Protein AF-A0A7X8CHI4-F1 (afdb_monomer_lite)

Radius of gyration: 33.46 Å; chains: 1; bounding box: 161×73×57 Å

Sequence (526 aa):
MSKNRILFSLIISVGASLTSLAPIKVKANTPTPPPTVYRSSLPSEIDLNNLTDEEIRDYYSSLNSLSEEERQGNNLLKNLKSKLRYMDYFSYDNIWKIYEITDRNWELSPASDAEFGGFDAISNKYEDYKYSTDNTNTKNNPYVRTLYRDPNNEDGYIRNWGDHTANGTNREHVWPQSRGFSASPATGPAGTDLHHLISGDGYVNQTTHNNYPYGFVQTVENSGNKVYTAQNKRGIAEFDGVSMVFEPADYHKGDIARAIFYMAARYNNWGGGDNITEHEPFLEVVNEYTGTSSVYSTNETSAKMGILSDLLVWHKIDPVDEFEIHRNNLIYRNFQGNRNPFIDFPQWVDYIYGTVDEDGNYNSTPTGFAKPQTDAIYSATLSLPSVLNISVGEEKAITIKTKDGSAITLSIEDSEIASISKSSLNSAETVTIKGLKQGKTVLRAKATIDGEEITKECLVNVTSKYGITDEQMKILIIVVVVAIVLLIIVLIIASRNKKVKNALQKNIKKQVKRQVKTKKKTTKRK

Structure (mmCIF, N/CA/C/O backbone):
data_AF-A0A7X8CHI4-F1
#
_entry.id   AF-A0A7X8CHI4-F1
#
loop_
_atom_site.group_PDB
_atom_site.id
_atom_site.type_symbol
_atom_site.label_atom_id
_atom_site.label_alt_id
_atom_site.label_comp_id
_atom_site.label_asym_id
_atom_site.label_entity_id
_atom_site.label_seq_id
_atom_site.pdbx_PDB_ins_code
_atom_site.Cartn_x
_atom_site.Cartn_y
_atom_site.Cartn_z
_atom_site.occupancy
_atom_site.B_iso_or_equiv
_atom_site.auth_seq_id
_atom_site.auth_comp_id
_atom_site.auth_asym_id
_atom_site.auth_atom_id
_atom_site.pdbx_PDB_model_num
ATOM 1 N N . MET A 1 1 ? 83.876 -44.857 1.296 1.00 39.09 1 MET A N 1
ATOM 2 C CA . MET A 1 1 ? 84.167 -44.041 0.096 1.00 39.09 1 MET A CA 1
ATOM 3 C C . MET A 1 1 ? 83.582 -42.653 0.360 1.00 39.09 1 MET A C 1
ATOM 5 O O . MET A 1 1 ? 82.376 -42.550 0.456 1.00 39.09 1 MET A O 1
ATOM 9 N N . SER A 1 2 ? 84.352 -41.691 0.891 1.00 30.72 2 SER A N 1
ATOM 10 C CA . SER A 1 2 ? 85.158 -40.716 0.119 1.00 30.72 2 SER A CA 1
ATOM 11 C C . SER A 1 2 ? 84.289 -39.908 -0.858 1.00 30.72 2 SER A C 1
ATOM 13 O O . SER A 1 2 ? 83.692 -40.534 -1.717 1.00 30.72 2 SER A O 1
ATOM 15 N N . LYS A 1 3 ? 84.224 -38.572 -0.899 1.00 32.81 3 LYS A N 1
ATOM 16 C CA . LYS A 1 3 ? 84.825 -37.436 -0.166 1.00 32.81 3 LYS A CA 1
ATOM 17 C C . LYS A 1 3 ? 84.313 -36.152 -0.882 1.00 32.81 3 LYS A C 1
ATOM 19 O O . LYS A 1 3 ? 83.903 -36.250 -2.032 1.00 32.81 3 LYS A O 1
ATOM 24 N N . ASN A 1 4 ? 84.493 -34.989 -0.240 1.00 33.19 4 ASN A N 1
ATOM 25 C CA . ASN A 1 4 ? 84.493 -33.601 -0.778 1.00 33.19 4 ASN A CA 1
ATOM 26 C C . ASN A 1 4 ? 83.111 -32.923 -0.912 1.00 33.19 4 ASN A C 1
ATOM 28 O O . ASN A 1 4 ? 82.321 -33.323 -1.753 1.00 33.19 4 ASN A O 1
ATOM 32 N N . ARG A 1 5 ? 82.668 -31.976 -0.060 1.00 37.41 5 ARG A N 1
ATOM 33 C CA . ARG A 1 5 ? 83.216 -30.679 0.439 1.00 37.41 5 ARG A CA 1
ATOM 34 C C . ARG A 1 5 ? 83.581 -29.671 -0.658 1.00 37.41 5 ARG A C 1
ATOM 36 O O . ARG A 1 5 ? 84.499 -29.959 -1.411 1.00 37.41 5 ARG A O 1
ATOM 43 N N . ILE A 1 6 ? 82.940 -28.490 -0.606 1.00 33.31 6 ILE A N 1
ATOM 44 C CA . ILE A 1 6 ? 83.462 -27.101 -0.746 1.00 33.31 6 ILE A CA 1
ATOM 45 C C . ILE A 1 6 ? 82.286 -26.157 -0.355 1.00 33.31 6 ILE A C 1
ATOM 47 O O . ILE A 1 6 ? 81.224 -26.273 -0.951 1.00 33.31 6 ILE A O 1
ATOM 51 N N . LEU A 1 7 ? 82.309 -25.542 0.849 1.00 31.38 7 LEU A N 1
ATOM 52 C CA . LEU A 1 7 ? 82.621 -24.114 1.178 1.00 31.38 7 LEU A CA 1
ATOM 53 C C . LEU A 1 7 ? 81.438 -23.152 0.871 1.00 31.38 7 LEU A C 1
ATOM 55 O O . LEU A 1 7 ? 80.809 -23.311 -0.157 1.00 31.38 7 LEU A O 1
ATOM 59 N N . PHE A 1 8 ? 81.060 -22.121 1.639 1.00 28.17 8 PHE A N 1
ATOM 60 C CA . PHE A 1 8 ? 81.624 -21.417 2.798 1.00 28.17 8 PHE A CA 1
ATOM 61 C C . PHE A 1 8 ? 80.482 -20.718 3.572 1.00 28.17 8 PHE A C 1
ATOM 63 O O . PHE A 1 8 ? 79.417 -20.426 3.039 1.00 28.17 8 PHE A O 1
ATOM 70 N N . SER A 1 9 ? 80.767 -20.445 4.834 1.00 32.06 9 SER A N 1
ATOM 71 C CA . SER A 1 9 ? 79.999 -19.795 5.894 1.00 32.06 9 SER A CA 1
ATOM 72 C C . SER A 1 9 ? 79.621 -18.327 5.638 1.00 32.06 9 SER A C 1
ATOM 74 O O . SER A 1 9 ? 80.456 -17.568 5.157 1.00 32.06 9 SER A O 1
ATOM 76 N N . LEU A 1 10 ? 78.464 -17.888 6.158 1.00 25.66 10 LEU A N 1
ATOM 77 C CA . LEU A 1 10 ? 78.361 -16.601 6.863 1.00 25.66 10 LEU A CA 1
ATOM 78 C C . LEU A 1 10 ? 77.195 -16.606 7.872 1.00 25.66 10 LEU A C 1
ATOM 80 O O . LEU A 1 10 ? 76.030 -16.718 7.505 1.00 25.66 10 LEU A O 1
ATOM 84 N N . ILE A 1 11 ? 77.537 -16.489 9.155 1.00 34.53 11 ILE A N 1
ATOM 85 C CA . ILE A 1 11 ? 76.637 -16.130 10.258 1.00 34.53 11 ILE A CA 1
ATOM 86 C C . ILE A 1 11 ? 76.690 -14.608 10.374 1.00 34.53 11 ILE A C 1
ATOM 88 O O . ILE A 1 11 ? 77.780 -14.125 10.652 1.00 34.53 11 ILE A O 1
ATOM 92 N N . ILE A 1 12 ? 75.563 -13.893 10.251 1.00 29.39 12 ILE A N 1
ATOM 93 C CA . ILE A 1 12 ? 75.244 -12.680 11.037 1.00 29.39 12 ILE A CA 1
ATOM 94 C C . ILE A 1 12 ? 73.717 -12.608 11.202 1.00 29.39 12 ILE A C 1
ATOM 96 O O . ILE A 1 12 ? 72.965 -12.713 10.237 1.00 29.39 12 ILE A O 1
ATOM 100 N N . SER A 1 13 ? 73.276 -12.447 12.448 1.00 31.81 13 SER A N 1
ATOM 101 C CA . SER A 1 13 ? 71.887 -12.272 12.863 1.00 31.81 13 SER A CA 1
ATOM 102 C C . SER A 1 13 ? 71.374 -10.861 12.584 1.00 31.81 13 SER A C 1
ATOM 104 O O . SER A 1 13 ? 72.082 -9.920 12.930 1.00 31.81 13 SER A O 1
ATOM 106 N N . VAL A 1 14 ? 70.116 -10.699 12.158 1.00 29.14 14 VAL A N 1
ATOM 107 C CA . VAL A 1 14 ? 69.295 -9.530 12.532 1.00 29.14 14 VAL A CA 1
ATOM 108 C C . VAL A 1 14 ? 67.818 -9.936 12.633 1.00 29.14 14 VAL A C 1
ATOM 110 O O . VAL A 1 14 ? 67.211 -10.382 11.667 1.00 29.14 14 VAL A O 1
ATOM 113 N N . GLY A 1 15 ? 67.301 -9.800 13.855 1.00 28.03 15 GLY A N 1
ATOM 114 C CA . GLY A 1 15 ? 65.969 -9.337 14.259 1.00 28.03 15 GLY A CA 1
ATOM 115 C C . GLY A 1 15 ? 64.765 -9.391 13.310 1.00 28.03 15 GLY A C 1
ATOM 116 O O . GLY A 1 15 ? 64.729 -8.727 12.285 1.00 28.03 15 GLY A O 1
ATOM 117 N N . ALA A 1 16 ? 63.719 -10.039 13.831 1.00 34.38 16 ALA A N 1
ATOM 118 C CA . ALA A 1 16 ? 62.340 -9.548 13.904 1.00 34.38 16 ALA A CA 1
ATOM 119 C C . ALA A 1 16 ? 61.648 -9.069 12.613 1.00 34.38 16 ALA A C 1
ATOM 121 O O . ALA A 1 16 ? 61.820 -7.936 12.178 1.00 34.38 16 ALA A O 1
ATOM 122 N N . SER A 1 17 ? 60.700 -9.881 12.132 1.00 27.48 17 SER A N 1
ATOM 123 C CA . SER A 1 17 ? 59.300 -9.471 11.918 1.00 27.48 17 SER A CA 1
ATOM 124 C C . SER A 1 17 ? 58.464 -10.699 11.551 1.00 27.48 17 SER A C 1
ATOM 126 O O . SER A 1 17 ? 58.575 -11.228 10.449 1.00 27.48 17 SER A O 1
ATOM 128 N N . LEU A 1 18 ? 57.624 -11.167 12.481 1.00 30.20 18 LEU A N 1
ATOM 129 C CA . LEU A 1 18 ? 56.480 -12.005 12.126 1.00 30.20 18 LEU A CA 1
ATOM 130 C C . LEU A 1 18 ? 55.459 -11.101 11.430 1.00 30.20 18 LEU A C 1
ATOM 132 O O . LEU A 1 18 ? 54.734 -10.365 12.094 1.00 30.20 18 LEU A O 1
ATOM 136 N N . THR A 1 19 ? 55.382 -11.160 10.106 1.00 31.91 19 THR A N 1
ATOM 137 C CA . THR A 1 19 ? 54.177 -10.749 9.385 1.00 31.91 19 THR A CA 1
ATOM 138 C C . THR A 1 19 ? 53.317 -11.989 9.175 1.00 31.91 19 THR A C 1
ATOM 140 O O . THR A 1 19 ? 53.704 -12.949 8.511 1.00 31.91 19 THR A O 1
ATOM 143 N N . SER A 1 20 ? 52.144 -11.999 9.809 1.00 30.70 20 SER A N 1
ATOM 144 C CA . SER A 1 20 ? 51.123 -13.014 9.581 1.00 30.70 20 SER A CA 1
ATOM 145 C C . SER A 1 20 ? 50.680 -12.957 8.119 1.00 30.70 20 SER A C 1
ATOM 147 O O . SER A 1 20 ? 50.156 -11.936 7.669 1.00 30.70 20 SER A O 1
ATOM 149 N N . LEU A 1 21 ? 50.859 -14.051 7.383 1.00 31.84 21 LEU A N 1
ATOM 150 C CA . LEU A 1 21 ? 50.186 -14.256 6.105 1.00 31.84 21 LEU A CA 1
ATOM 151 C C . LEU A 1 21 ? 48.675 -14.302 6.367 1.00 31.84 21 LEU A C 1
ATOM 153 O O . LEU A 1 21 ? 48.178 -15.217 7.023 1.00 31.84 21 LEU A O 1
ATOM 157 N N . ALA A 1 22 ? 47.952 -13.289 5.889 1.00 31.89 22 ALA A N 1
ATOM 158 C CA . ALA A 1 22 ? 46.496 -13.283 5.909 1.00 31.89 22 ALA A CA 1
ATOM 159 C C . ALA A 1 22 ? 45.963 -14.429 5.024 1.00 31.89 22 ALA A C 1
ATOM 161 O O . ALA A 1 22 ? 46.496 -14.653 3.932 1.00 31.89 22 ALA A O 1
ATOM 162 N N . PRO A 1 23 ? 44.917 -15.158 5.447 1.00 32.50 23 PRO A N 1
ATOM 163 C CA . PRO A 1 23 ? 44.343 -16.216 4.633 1.00 32.50 23 PRO A CA 1
ATOM 164 C C . PRO A 1 23 ? 43.657 -15.615 3.400 1.00 32.50 23 PRO A C 1
ATOM 166 O O . PRO A 1 23 ? 42.776 -14.759 3.506 1.00 32.50 23 PRO A O 1
ATOM 169 N N . ILE A 1 24 ? 44.051 -16.097 2.221 1.00 31.42 24 ILE A N 1
ATOM 170 C CA . ILE A 1 24 ? 43.384 -15.823 0.948 1.00 31.42 24 ILE A CA 1
ATOM 171 C C . ILE A 1 24 ? 41.968 -16.409 1.035 1.00 31.42 24 ILE A C 1
ATOM 173 O O . ILE A 1 24 ? 41.772 -17.619 0.934 1.00 31.42 24 ILE A O 1
ATOM 177 N N . LYS A 1 25 ? 40.965 -15.547 1.234 1.00 30.88 25 LYS A N 1
ATOM 178 C CA . LYS A 1 25 ? 39.558 -15.910 1.037 1.00 30.88 25 LYS A CA 1
ATOM 179 C C . LYS A 1 25 ? 39.308 -16.028 -0.463 1.00 30.88 25 LYS A C 1
ATOM 181 O O . LYS A 1 25 ? 39.161 -15.023 -1.154 1.00 30.88 25 LYS A O 1
ATOM 186 N N . VAL A 1 26 ? 39.235 -17.257 -0.964 1.00 30.19 26 VAL A N 1
ATOM 187 C CA . VAL A 1 26 ? 38.631 -17.532 -2.271 1.00 30.19 26 VAL A CA 1
ATOM 188 C C . VAL A 1 26 ? 37.147 -17.183 -2.148 1.00 30.19 26 VAL A C 1
ATOM 190 O O . VAL A 1 26 ? 36.386 -17.898 -1.498 1.00 30.19 26 VAL A O 1
ATOM 193 N N . LYS A 1 27 ? 36.741 -16.043 -2.718 1.00 30.48 27 LYS A N 1
ATOM 194 C CA . LYS A 1 27 ? 35.327 -15.716 -2.929 1.00 30.48 27 LYS A CA 1
ATOM 195 C C . LYS A 1 27 ? 34.778 -16.787 -3.867 1.00 30.48 27 LYS A C 1
ATOM 197 O O . LYS A 1 27 ? 35.113 -16.807 -5.049 1.00 30.48 27 LYS A O 1
ATOM 202 N N . ALA A 1 28 ? 33.968 -17.698 -3.340 1.00 29.12 28 ALA A N 1
ATOM 203 C CA . ALA A 1 28 ? 33.109 -18.506 -4.183 1.00 29.12 28 ALA A CA 1
ATOM 204 C C . ALA A 1 28 ? 32.188 -17.531 -4.930 1.00 29.12 28 ALA A C 1
ATOM 206 O O . ALA A 1 28 ? 31.311 -16.924 -4.317 1.00 29.12 28 ALA A O 1
ATOM 207 N N . ASN A 1 29 ? 32.419 -17.348 -6.233 1.00 34.75 29 ASN A N 1
ATOM 208 C CA . ASN A 1 29 ? 31.437 -16.760 -7.140 1.00 34.75 29 ASN A CA 1
ATOM 209 C C . ASN A 1 29 ? 30.271 -17.749 -7.242 1.00 34.75 29 ASN A C 1
ATOM 211 O O . ASN A 1 29 ? 30.153 -18.515 -8.195 1.00 34.75 29 ASN A O 1
ATOM 215 N N . THR A 1 30 ? 29.437 -17.767 -6.208 1.00 29.70 30 THR A N 1
ATOM 216 C CA . THR A 1 30 ? 28.048 -18.168 -6.367 1.00 29.70 30 THR A CA 1
ATOM 217 C C . THR A 1 30 ? 27.399 -17.051 -7.184 1.00 29.70 30 THR A C 1
ATOM 219 O O . THR A 1 30 ? 27.555 -15.885 -6.815 1.00 29.70 30 THR A O 1
ATOM 222 N N . PRO A 1 31 ? 26.773 -17.343 -8.338 1.00 31.38 31 PRO A N 1
ATOM 223 C CA . PRO A 1 31 ? 26.018 -16.325 -9.051 1.00 31.38 31 PRO A CA 1
ATOM 224 C C . PRO A 1 31 ? 24.990 -15.748 -8.076 1.00 31.38 31 PRO A C 1
ATOM 226 O O . PRO A 1 31 ? 24.220 -16.496 -7.471 1.00 31.38 31 PRO A O 1
ATOM 229 N N . THR A 1 32 ? 25.030 -14.432 -7.873 1.00 38.53 32 THR A N 1
ATOM 230 C CA . THR A 1 32 ? 23.984 -13.714 -7.147 1.00 38.53 32 THR A CA 1
ATOM 231 C C . THR A 1 32 ? 22.647 -14.089 -7.790 1.00 38.53 32 THR A C 1
ATOM 233 O O . THR A 1 32 ? 22.559 -14.051 -9.023 1.00 38.53 32 THR A O 1
ATOM 236 N N . PRO A 1 33 ? 21.625 -14.493 -7.011 1.00 40.25 33 PRO A N 1
ATOM 237 C CA . PRO A 1 33 ? 20.303 -14.760 -7.562 1.00 40.25 33 PRO A CA 1
ATOM 238 C C . PRO A 1 33 ? 19.850 -13.559 -8.401 1.00 40.25 33 PRO A C 1
ATOM 240 O O . PRO A 1 33 ? 20.196 -12.423 -8.048 1.00 40.25 33 PRO A O 1
ATOM 243 N N . PRO A 1 34 ? 19.101 -13.767 -9.499 1.00 52.56 34 PRO A N 1
ATOM 244 C CA . PRO A 1 34 ? 18.522 -12.644 -10.213 1.00 52.56 34 PRO A CA 1
ATOM 245 C C . PRO A 1 34 ? 17.686 -11.829 -9.215 1.00 52.56 34 PRO A C 1
ATOM 247 O O . PRO A 1 34 ? 16.958 -12.420 -8.416 1.00 52.56 34 PRO A O 1
ATOM 250 N N . PRO A 1 35 ? 17.816 -10.492 -9.213 1.00 71.00 35 PRO A N 1
ATOM 251 C CA . PRO A 1 35 ? 17.144 -9.653 -8.231 1.00 71.00 35 PRO A CA 1
ATOM 252 C C . PRO A 1 35 ? 15.624 -9.839 -8.290 1.00 71.00 35 PRO A C 1
ATOM 254 O O . PRO A 1 35 ? 14.977 -9.867 -7.260 1.00 71.00 35 PRO A O 1
ATOM 257 N N . THR A 1 36 ? 15.042 -10.083 -9.460 1.00 80.31 36 THR A N 1
ATOM 258 C CA . THR A 1 36 ? 13.602 -10.323 -9.588 1.00 80.31 36 THR A CA 1
ATOM 259 C C . THR A 1 36 ? 13.314 -11.663 -10.251 1.00 80.31 36 THR A C 1
ATOM 261 O O . THR A 1 36 ? 13.997 -12.062 -11.198 1.00 80.31 36 THR A O 1
ATOM 264 N N . VAL A 1 37 ? 12.299 -12.374 -9.755 1.00 87.75 37 VAL A N 1
ATOM 265 C CA . VAL A 1 37 ? 11.920 -13.704 -10.252 1.00 87.75 37 VAL A CA 1
ATOM 266 C C . VAL A 1 37 ? 10.451 -13.712 -10.657 1.00 87.75 37 VAL A C 1
ATOM 268 O O . VAL A 1 37 ? 9.564 -13.401 -9.872 1.00 87.75 37 VAL A O 1
ATOM 271 N N . TYR A 1 38 ? 10.180 -14.091 -11.905 1.00 92.62 38 TYR A N 1
ATOM 272 C CA . TYR A 1 38 ? 8.806 -14.257 -12.372 1.00 92.62 38 TYR A CA 1
ATOM 273 C C . TYR A 1 38 ? 8.200 -15.552 -11.829 1.00 92.62 38 TYR A C 1
ATOM 275 O O . TYR A 1 38 ? 8.770 -16.635 -12.006 1.00 92.62 38 TYR A O 1
ATOM 283 N N . ARG A 1 39 ? 7.005 -15.461 -11.245 1.00 93.31 39 ARG A N 1
ATOM 284 C CA . ARG A 1 39 ? 6.208 -16.605 -10.799 1.00 93.31 39 ARG A CA 1
ATOM 285 C C . ARG A 1 39 ? 4.990 -16.776 -11.698 1.00 93.31 39 ARG A C 1
ATOM 287 O O . ARG A 1 39 ? 4.080 -15.951 -11.732 1.00 93.31 39 ARG A O 1
ATOM 294 N N . SER A 1 40 ? 4.971 -17.888 -12.431 1.00 89.81 40 SER A N 1
ATOM 295 C CA . SER A 1 40 ? 3.855 -18.242 -13.320 1.00 89.81 40 SER A CA 1
ATOM 296 C C . SER A 1 40 ? 2.640 -18.803 -12.572 1.00 89.81 40 SER A C 1
ATOM 298 O O . SER A 1 40 ? 1.528 -18.758 -13.096 1.00 89.81 40 SER A O 1
ATOM 300 N N . SER A 1 41 ? 2.836 -19.301 -11.349 1.00 91.06 41 SER A N 1
ATOM 301 C CA . SER A 1 41 ? 1.803 -19.893 -10.498 1.00 91.06 41 SER A CA 1
ATOM 302 C C . SER A 1 41 ? 1.657 -19.133 -9.185 1.00 91.06 41 SER A C 1
ATOM 304 O O . SER A 1 41 ? 2.647 -18.656 -8.631 1.00 91.06 41 SER A O 1
ATOM 306 N N . LEU A 1 42 ? 0.430 -19.085 -8.672 1.00 94.50 42 LEU A N 1
ATOM 307 C CA . LEU A 1 42 ? 0.122 -18.564 -7.343 1.00 94.50 42 LEU A CA 1
ATOM 308 C C . LEU A 1 42 ? 0.315 -19.651 -6.272 1.00 94.50 42 LEU A C 1
ATOM 310 O O . LEU A 1 42 ? 0.078 -20.827 -6.570 1.00 94.50 42 LEU A O 1
ATOM 314 N N . PRO A 1 43 ? 0.730 -19.288 -5.046 1.00 95.69 43 PRO A N 1
ATOM 315 C CA . PRO A 1 43 ? 0.850 -20.233 -3.938 1.00 95.69 43 PRO A CA 1
ATOM 316 C C . PRO A 1 43 ? -0.529 -20.735 -3.496 1.00 95.69 43 PRO A C 1
ATOM 318 O O . PRO A 1 43 ? -1.474 -19.952 -3.430 1.00 95.69 43 PRO A O 1
ATOM 321 N N . SER A 1 44 ? -0.649 -22.024 -3.178 1.00 92.88 44 SER A N 1
ATOM 322 C CA . SER A 1 44 ? -1.868 -22.592 -2.583 1.00 92.88 44 SER A CA 1
ATOM 323 C C . SER A 1 44 ? -1.858 -22.537 -1.053 1.00 92.88 44 SER A C 1
ATOM 325 O O . SER A 1 44 ? -2.924 -22.428 -0.458 1.00 92.88 44 SER A O 1
ATOM 327 N N . GLU A 1 45 ? -0.681 -22.569 -0.420 1.00 96.25 45 GLU A N 1
ATOM 328 C CA . GLU A 1 45 ? -0.554 -22.306 1.016 1.00 96.25 45 GLU A CA 1
ATOM 329 C C . GLU A 1 45 ? -0.501 -20.792 1.254 1.00 96.25 45 GLU A C 1
ATOM 331 O O . GLU A 1 45 ? 0.353 -20.123 0.670 1.00 96.25 45 GLU A O 1
ATOM 336 N N . ILE A 1 46 ? -1.392 -20.259 2.096 1.00 96.69 46 ILE A N 1
ATOM 337 C CA . ILE A 1 46 ? -1.448 -18.828 2.435 1.00 96.69 46 ILE A CA 1
ATOM 338 C C . ILE A 1 46 ? -1.278 -18.650 3.936 1.00 96.69 46 ILE A C 1
ATOM 340 O O . ILE A 1 46 ? -2.137 -19.063 4.712 1.00 96.69 46 ILE A O 1
ATOM 344 N N . ASP A 1 47 ? -0.191 -17.998 4.332 1.00 94.19 47 ASP A N 1
ATOM 345 C CA . ASP A 1 47 ? 0.130 -17.647 5.710 1.00 94.19 47 ASP A CA 1
ATOM 346 C C . ASP A 1 47 ? -0.442 -16.267 6.061 1.00 94.19 47 ASP A C 1
ATOM 348 O O . ASP A 1 47 ? -0.023 -15.247 5.502 1.00 94.19 47 ASP A O 1
ATOM 352 N N . LEU A 1 48 ? -1.411 -16.245 6.984 1.00 93.38 48 LEU A N 1
ATOM 353 C CA . LEU A 1 48 ? -2.080 -15.025 7.448 1.00 93.38 48 LEU A CA 1
ATOM 354 C C . LEU A 1 48 ? -1.429 -14.430 8.703 1.00 93.38 48 LEU A C 1
ATOM 356 O O . LEU A 1 48 ? -1.957 -13.478 9.280 1.00 93.38 48 LEU A O 1
ATOM 360 N N . ASN A 1 49 ? -0.314 -14.986 9.179 1.00 84.94 49 ASN A N 1
ATOM 361 C CA . ASN A 1 49 ? 0.351 -14.471 10.367 1.00 84.94 49 ASN A CA 1
ATOM 362 C C . ASN A 1 49 ? 1.113 -13.180 10.064 1.00 84.94 49 ASN A C 1
ATOM 364 O O . ASN A 1 49 ? 1.802 -13.048 9.053 1.00 84.94 49 ASN A O 1
ATOM 368 N N . ASN A 1 50 ? 1.075 -12.235 10.996 1.00 85.44 50 ASN A N 1
ATOM 369 C CA . ASN A 1 50 ? 1.981 -11.095 10.943 1.00 85.44 50 ASN A CA 1
ATOM 370 C C . ASN A 1 50 ? 3.398 -11.547 11.334 1.00 85.44 50 ASN A C 1
ATOM 372 O O . ASN A 1 50 ? 3.570 -12.496 12.101 1.00 85.44 50 ASN A O 1
ATOM 376 N N . LEU A 1 51 ? 4.431 -10.904 10.785 1.00 79.75 51 LEU A N 1
ATOM 377 C CA . LEU A 1 51 ? 5.760 -10.991 11.384 1.00 79.75 51 LEU A CA 1
ATOM 378 C C . LEU A 1 51 ? 5.745 -10.316 12.757 1.00 79.75 51 LEU A C 1
ATOM 380 O O . LEU A 1 51 ? 5.044 -9.329 12.979 1.00 79.75 51 LEU A O 1
ATOM 384 N N . THR A 1 52 ? 6.555 -10.847 13.657 1.00 80.50 52 THR A N 1
ATOM 385 C CA . THR A 1 52 ? 6.934 -10.194 14.906 1.00 80.50 52 THR A CA 1
ATOM 386 C C . THR A 1 52 ? 7.916 -9.054 14.638 1.00 80.50 52 THR A C 1
ATOM 388 O O . THR A 1 52 ? 8.640 -9.051 13.641 1.00 80.50 52 THR A O 1
ATOM 391 N N . ASP A 1 53 ? 8.016 -8.107 15.569 1.00 75.75 53 ASP A N 1
ATOM 392 C CA . ASP A 1 53 ? 8.995 -7.017 15.464 1.00 75.75 53 ASP A CA 1
ATOM 393 C C . ASP A 1 53 ? 10.440 -7.525 15.390 1.00 75.75 53 ASP A C 1
ATOM 395 O O . ASP A 1 53 ? 11.295 -6.885 14.785 1.00 75.75 53 ASP A O 1
ATOM 399 N N . GLU A 1 54 ? 10.735 -8.666 16.020 1.00 77.62 54 GLU A N 1
ATOM 400 C CA . GLU A 1 54 ? 12.056 -9.292 15.951 1.00 77.62 54 GLU A CA 1
ATOM 401 C C . GLU A 1 54 ? 12.359 -9.776 14.534 1.00 77.62 54 GLU A C 1
ATOM 403 O O . GLU A 1 54 ? 13.389 -9.399 13.982 1.00 77.62 54 GLU A O 1
ATOM 408 N N . GLU A 1 55 ? 11.426 -10.488 13.899 1.00 83.38 55 GLU A N 1
ATOM 409 C CA . GLU A 1 55 ? 11.563 -10.917 12.503 1.00 83.38 55 GLU A CA 1
ATOM 410 C C . GLU A 1 55 ? 11.702 -9.721 11.545 1.00 83.38 55 GLU A C 1
ATOM 412 O O . GLU A 1 55 ? 12.508 -9.759 10.612 1.00 83.38 55 GLU A O 1
ATOM 417 N N . ILE A 1 56 ? 10.956 -8.636 11.783 1.00 83.00 56 ILE A N 1
ATOM 418 C CA . ILE A 1 56 ? 11.069 -7.399 10.998 1.00 83.00 56 ILE A CA 1
ATOM 419 C C . ILE A 1 56 ? 12.457 -6.765 11.189 1.00 83.00 56 ILE A C 1
ATOM 421 O O . ILE A 1 56 ? 13.118 -6.415 10.210 1.00 83.00 56 ILE A O 1
ATOM 425 N N . ARG A 1 57 ? 12.951 -6.643 12.427 1.00 78.19 57 ARG A N 1
ATOM 426 C CA . ARG A 1 57 ? 14.299 -6.108 12.696 1.00 78.19 57 ARG A CA 1
ATOM 427 C C . ARG A 1 57 ? 15.390 -6.966 12.068 1.00 78.19 57 ARG A C 1
ATOM 429 O O . ARG A 1 57 ? 16.335 -6.423 11.492 1.00 78.19 57 ARG A O 1
ATOM 436 N N . ASP A 1 58 ? 15.247 -8.282 12.132 1.00 81.44 58 ASP A N 1
ATOM 437 C CA . ASP A 1 58 ? 16.189 -9.222 11.534 1.00 81.44 58 ASP A CA 1
ATOM 438 C C . ASP A 1 58 ? 16.236 -9.080 10.012 1.00 81.44 58 ASP A C 1
ATOM 440 O O . ASP A 1 58 ? 17.329 -9.053 9.430 1.00 81.44 58 ASP A O 1
ATOM 444 N N . TYR A 1 59 ? 15.084 -8.875 9.366 1.00 86.75 59 TYR A N 1
ATOM 445 C CA . TYR A 1 59 ? 15.003 -8.621 7.927 1.00 86.75 59 TYR A CA 1
ATOM 446 C C . TYR A 1 59 ? 15.866 -7.412 7.505 1.00 86.75 59 TYR A C 1
ATOM 448 O O . TYR A 1 59 ? 16.645 -7.501 6.542 1.00 86.75 59 TYR A O 1
ATOM 456 N N . TYR A 1 60 ? 15.834 -6.315 8.272 1.00 89.12 60 TYR A N 1
ATOM 457 C CA . TYR A 1 60 ? 16.626 -5.102 8.007 1.00 89.12 60 TYR A CA 1
ATOM 458 C C . TYR A 1 60 ? 17.983 -5.038 8.728 1.00 89.12 60 TYR A C 1
ATOM 460 O O . TYR A 1 60 ? 18.706 -4.051 8.588 1.00 89.12 60 TYR A O 1
ATOM 468 N N . SER A 1 61 ? 18.387 -6.090 9.444 1.00 82.62 61 SER A N 1
ATOM 469 C CA . SER A 1 61 ? 19.557 -6.088 10.341 1.00 82.62 61 SER A CA 1
ATOM 470 C C . SER A 1 61 ? 20.878 -5.647 9.701 1.00 82.62 61 SER A C 1
ATOM 472 O O . SER A 1 61 ? 21.730 -5.067 10.374 1.00 82.62 61 SER A O 1
ATOM 474 N N . SER A 1 62 ? 21.057 -5.846 8.391 1.00 82.81 62 SER A N 1
ATOM 475 C CA . SER A 1 62 ? 22.267 -5.406 7.682 1.00 82.81 62 SER A CA 1
ATOM 476 C C . SER A 1 62 ? 22.435 -3.884 7.638 1.00 82.81 62 SER A C 1
ATOM 478 O O . SER A 1 62 ? 23.536 -3.406 7.379 1.00 82.81 62 SER A O 1
ATOM 480 N N . LEU A 1 63 ? 21.369 -3.115 7.874 1.00 85.69 63 LEU A N 1
ATOM 481 C CA . LEU A 1 63 ? 21.436 -1.656 7.959 1.00 85.69 63 LEU A CA 1
ATOM 482 C C . LEU A 1 63 ? 22.033 -1.191 9.298 1.00 85.69 63 LEU A C 1
ATOM 484 O O . LEU A 1 63 ? 22.574 -0.091 9.386 1.00 85.69 63 LEU A O 1
ATOM 488 N N . ASN A 1 64 ? 22.008 -2.030 10.341 1.00 79.44 64 ASN A N 1
ATOM 489 C CA . ASN A 1 64 ? 22.469 -1.656 11.683 1.00 79.44 64 ASN A CA 1
ATOM 490 C C . ASN A 1 64 ? 23.981 -1.400 11.744 1.00 79.44 64 ASN A C 1
ATOM 492 O O . ASN A 1 64 ? 24.431 -0.575 12.538 1.00 79.44 64 ASN A O 1
ATOM 496 N N . SER A 1 65 ? 24.758 -2.075 10.892 1.00 79.88 65 SER A N 1
ATOM 497 C CA . SER A 1 65 ? 26.214 -1.913 10.808 1.00 79.88 65 SER A CA 1
ATOM 498 C C . SER A 1 65 ? 26.667 -0.707 9.983 1.00 79.88 65 SER A C 1
ATOM 500 O O . SER A 1 65 ? 27.866 -0.447 9.909 1.00 79.88 65 SER A O 1
ATOM 502 N N . LEU A 1 66 ? 25.742 -0.002 9.327 1.00 82.81 66 LEU A N 1
ATOM 503 C CA . LEU A 1 66 ? 26.068 1.162 8.510 1.00 82.81 66 LEU A CA 1
ATOM 504 C C . LEU A 1 66 ? 26.452 2.363 9.385 1.00 82.81 66 LEU A C 1
ATOM 506 O O . LEU A 1 66 ? 25.984 2.505 10.520 1.00 82.81 66 LEU A O 1
ATOM 510 N N . SER A 1 67 ? 27.303 3.237 8.842 1.00 85.31 67 SER A N 1
ATOM 511 C CA . SER A 1 67 ? 27.582 4.537 9.455 1.00 85.31 67 SER A CA 1
ATOM 512 C C . SER A 1 67 ? 26.314 5.396 9.483 1.00 85.31 67 SER A C 1
ATOM 514 O O . SER A 1 67 ? 25.317 5.099 8.828 1.00 85.31 67 SER A O 1
ATOM 516 N N . GLU A 1 68 ? 26.332 6.475 10.261 1.00 79.62 68 GLU A N 1
ATOM 517 C CA . GLU A 1 68 ? 25.230 7.441 10.276 1.00 79.62 68 GLU A CA 1
ATOM 518 C C . GLU A 1 68 ? 24.963 8.042 8.891 1.00 79.62 68 GLU A C 1
ATOM 520 O O . GLU A 1 68 ? 23.826 8.015 8.434 1.00 79.62 68 GLU A O 1
ATOM 525 N N . GLU A 1 69 ? 26.014 8.485 8.199 1.00 83.94 69 GLU A N 1
ATOM 526 C CA . GLU A 1 69 ? 25.936 9.024 6.836 1.00 83.94 69 GLU A CA 1
ATOM 527 C C . GLU A 1 69 ? 25.297 8.031 5.851 1.00 83.94 69 GLU A C 1
ATOM 529 O O . GLU A 1 69 ? 24.544 8.417 4.958 1.00 83.94 69 GLU A O 1
ATOM 534 N N . GLU A 1 70 ? 25.555 6.733 6.029 1.00 86.88 70 GLU A N 1
ATOM 535 C CA . GLU A 1 70 ? 24.986 5.674 5.191 1.00 86.88 70 GLU A CA 1
ATOM 536 C C . GLU A 1 70 ? 23.523 5.334 5.541 1.00 86.88 70 GLU A C 1
ATOM 538 O O . GLU A 1 70 ? 22.855 4.607 4.801 1.00 86.88 70 GLU A O 1
ATOM 543 N N . ARG A 1 71 ? 23.003 5.883 6.644 1.00 85.75 71 ARG A N 1
ATOM 544 C CA . ARG A 1 71 ? 21.615 5.735 7.111 1.00 85.75 71 ARG A CA 1
ATOM 545 C C . ARG A 1 71 ? 20.783 7.007 6.937 1.00 85.75 71 ARG A C 1
ATOM 547 O O . ARG A 1 71 ? 19.749 7.141 7.582 1.00 85.75 71 ARG A O 1
ATOM 554 N N . GLN A 1 72 ? 21.204 7.918 6.063 1.00 86.00 72 GLN A N 1
ATOM 555 C CA . GLN A 1 72 ? 20.499 9.172 5.787 1.00 86.00 72 GLN A CA 1
ATOM 556 C C . GLN A 1 72 ? 20.363 9.428 4.282 1.00 86.00 72 GLN A C 1
ATOM 558 O O . GLN A 1 72 ? 21.159 8.940 3.473 1.00 86.00 72 GLN A O 1
ATOM 563 N N . GLY A 1 73 ? 19.345 10.202 3.905 1.00 88.12 73 GLY A N 1
ATOM 564 C CA . GLY A 1 73 ? 19.137 10.697 2.548 1.00 88.12 73 GLY A CA 1
ATOM 565 C C . GLY A 1 73 ? 19.181 9.613 1.470 1.00 88.12 73 GLY A C 1
ATOM 566 O O . GLY A 1 73 ? 18.723 8.478 1.640 1.00 88.12 73 GLY A O 1
ATOM 567 N N . ASN A 1 74 ? 19.822 9.956 0.355 1.00 92.06 74 ASN A N 1
ATOM 568 C CA . ASN A 1 74 ? 20.003 9.049 -0.777 1.00 92.06 74 ASN A CA 1
ATOM 569 C C . ASN A 1 74 ? 20.887 7.836 -0.450 1.00 92.06 74 ASN A C 1
ATOM 571 O O . ASN A 1 74 ? 20.744 6.794 -1.092 1.00 92.06 74 ASN A O 1
ATOM 575 N N . ASN A 1 75 ? 21.758 7.914 0.566 1.00 91.88 75 ASN A N 1
ATOM 576 C CA . ASN A 1 75 ? 22.519 6.746 1.003 1.00 91.88 75 ASN A CA 1
ATOM 577 C C . ASN A 1 75 ? 21.613 5.701 1.658 1.00 91.88 75 ASN A C 1
ATOM 579 O O . ASN A 1 75 ? 21.767 4.511 1.384 1.00 91.88 75 ASN A O 1
ATOM 583 N N . LEU A 1 76 ? 20.627 6.119 2.455 1.00 93.06 76 LEU A N 1
ATOM 584 C CA . LEU A 1 76 ? 19.653 5.177 2.998 1.00 93.06 76 LEU A CA 1
ATOM 585 C C . LEU A 1 76 ? 18.799 4.559 1.883 1.00 93.06 76 LEU A C 1
ATOM 587 O O . LEU A 1 76 ? 18.639 3.341 1.870 1.00 93.06 76 LEU A O 1
ATOM 591 N N . LEU A 1 77 ? 18.338 5.338 0.894 1.00 94.38 77 LEU A N 1
ATOM 592 C CA . LEU A 1 77 ? 17.631 4.798 -0.285 1.00 94.38 77 LEU A CA 1
ATOM 593 C C . LEU A 1 77 ? 18.473 3.761 -1.049 1.00 94.38 77 LEU A C 1
ATOM 595 O O . LEU A 1 77 ? 17.981 2.679 -1.386 1.00 94.38 77 LEU A O 1
ATOM 599 N N . LYS A 1 78 ? 19.758 4.059 -1.280 1.00 93.88 78 LYS A N 1
ATOM 600 C CA . LYS A 1 78 ? 20.739 3.134 -1.874 1.00 93.88 78 LYS A CA 1
ATOM 601 C C . LYS A 1 78 ? 20.821 1.827 -1.082 1.00 93.88 78 LYS A C 1
ATOM 603 O O . LYS A 1 78 ? 20.759 0.741 -1.659 1.00 93.88 78 LYS A O 1
ATOM 608 N N . ASN A 1 79 ? 20.954 1.918 0.239 1.00 93.31 79 ASN A N 1
ATOM 609 C CA . ASN A 1 79 ? 21.118 0.750 1.100 1.00 93.31 79 ASN A CA 1
ATOM 610 C C . ASN A 1 79 ? 19.820 -0.061 1.241 1.00 93.31 79 ASN A C 1
ATOM 612 O O . ASN A 1 79 ? 19.870 -1.294 1.228 1.00 93.31 79 ASN A O 1
ATOM 616 N N . LEU A 1 80 ? 18.657 0.595 1.271 1.00 94.69 80 LEU A N 1
ATOM 617 C CA . LEU A 1 80 ? 17.348 -0.061 1.253 1.00 94.69 80 LEU A CA 1
ATOM 618 C C . LEU A 1 80 ? 17.130 -0.852 -0.032 1.00 94.69 80 LEU A C 1
ATOM 620 O O . LEU A 1 80 ? 16.694 -2.000 0.042 1.00 94.69 80 LEU A O 1
ATOM 624 N N . LYS A 1 81 ? 17.510 -0.314 -1.199 1.00 94.19 81 LYS A N 1
ATOM 625 C CA . LYS A 1 81 ? 17.364 -1.023 -2.480 1.00 94.19 81 LYS A CA 1
ATOM 626 C C . LYS A 1 81 ? 17.957 -2.433 -2.440 1.00 94.19 81 LYS A C 1
ATOM 628 O O . LYS A 1 81 ? 17.364 -3.360 -2.984 1.00 94.19 81 LYS A O 1
ATOM 633 N N . SER A 1 82 ? 19.086 -2.630 -1.755 1.00 89.38 82 SER A N 1
ATOM 634 C CA . SER A 1 82 ? 19.714 -3.953 -1.616 1.00 89.38 82 SER A CA 1
ATOM 635 C C . SER A 1 82 ? 18.822 -4.998 -0.930 1.00 89.38 82 SER A C 1
ATOM 637 O O . SER A 1 82 ? 18.974 -6.187 -1.195 1.00 89.38 82 SER A O 1
ATOM 639 N N . LYS A 1 83 ? 17.876 -4.566 -0.089 1.00 90.12 83 LYS A N 1
ATOM 640 C CA . LYS A 1 83 ? 16.856 -5.408 0.547 1.00 90.12 83 LYS A CA 1
ATOM 641 C C . LYS A 1 83 ? 15.614 -5.541 -0.311 1.00 90.12 83 LYS A C 1
ATOM 643 O O . LYS A 1 83 ? 15.104 -6.639 -0.479 1.00 90.12 83 LYS A O 1
ATOM 648 N N . LEU A 1 84 ? 15.152 -4.428 -0.870 1.00 94.62 84 LEU A N 1
ATOM 649 C CA . LEU A 1 84 ? 13.880 -4.374 -1.584 1.00 94.62 84 LEU A CA 1
ATOM 650 C C . LEU A 1 84 ? 13.948 -5.040 -2.958 1.00 94.62 84 LEU A C 1
ATOM 652 O O . LEU A 1 84 ? 12.925 -5.505 -3.456 1.00 94.62 84 LEU A O 1
ATOM 656 N N . ARG A 1 85 ? 15.138 -5.084 -3.576 1.00 91.50 85 ARG A N 1
ATOM 657 C CA . ARG A 1 85 ? 15.296 -5.550 -4.956 1.00 91.50 85 ARG A CA 1
ATOM 658 C C . ARG A 1 85 ? 15.029 -7.023 -5.175 1.00 91.50 85 ARG A C 1
ATOM 660 O O . ARG A 1 85 ? 14.733 -7.366 -6.312 1.00 91.50 85 ARG A O 1
ATOM 667 N N . TYR A 1 86 ? 15.143 -7.831 -4.122 1.00 90.44 86 TYR A N 1
ATOM 668 C CA . TYR A 1 86 ? 14.905 -9.266 -4.153 1.00 90.44 86 TYR A CA 1
ATOM 669 C C . TYR A 1 86 ? 13.422 -9.550 -3.999 1.00 90.44 86 TYR A C 1
ATOM 671 O O . TYR A 1 86 ? 12.922 -9.591 -2.877 1.00 90.44 86 TYR A O 1
ATOM 679 N N . MET A 1 87 ? 12.728 -9.706 -5.126 1.00 93.31 87 MET A N 1
ATOM 680 C CA . MET A 1 87 ? 11.296 -9.970 -5.101 1.00 93.31 87 MET A CA 1
ATOM 681 C C . MET A 1 87 ? 10.806 -10.896 -6.208 1.00 93.31 87 MET A C 1
ATOM 683 O O . MET A 1 87 ? 11.294 -10.884 -7.342 1.00 93.31 87 MET A O 1
ATOM 687 N N . ASP A 1 88 ? 9.777 -11.655 -5.871 1.00 95.06 88 ASP A N 1
ATOM 688 C CA . ASP A 1 88 ? 8.951 -12.365 -6.831 1.00 95.06 88 ASP A CA 1
ATOM 689 C C . ASP A 1 88 ? 7.933 -11.396 -7.460 1.00 95.06 88 ASP A C 1
ATOM 691 O O . ASP A 1 88 ? 7.437 -10.479 -6.806 1.00 95.06 88 ASP A O 1
ATOM 695 N N . TYR A 1 89 ? 7.615 -11.584 -8.741 1.00 94.50 89 TYR A N 1
ATOM 696 C CA . TYR A 1 89 ? 6.571 -10.821 -9.431 1.00 94.50 89 TYR A CA 1
ATOM 697 C C . TYR A 1 89 ? 5.685 -11.732 -10.282 1.00 94.50 89 TYR A C 1
ATOM 699 O O . TYR A 1 89 ? 6.102 -12.809 -10.718 1.00 94.50 89 TYR A O 1
ATOM 707 N N . PHE A 1 90 ? 4.450 -11.296 -10.526 1.00 93.62 90 PHE A N 1
ATOM 708 C CA . PHE A 1 90 ? 3.396 -12.111 -11.132 1.00 93.62 90 PHE A CA 1
ATOM 709 C C . PHE A 1 90 ? 2.866 -11.469 -12.410 1.00 93.62 90 PHE A C 1
ATOM 711 O O . PHE A 1 90 ? 3.112 -10.298 -12.689 1.00 93.62 90 PHE A O 1
ATOM 718 N N . SER A 1 91 ? 2.130 -12.238 -13.213 1.00 91.12 91 SER A N 1
ATOM 719 C CA . SER A 1 91 ? 1.432 -11.669 -14.364 1.00 91.12 91 SER A CA 1
ATOM 720 C C . SER A 1 91 ? 0.355 -10.696 -13.906 1.00 91.12 91 SER A C 1
ATOM 722 O O . SER A 1 91 ? -0.237 -10.855 -12.838 1.00 91.12 91 SER A O 1
ATOM 724 N N . TYR A 1 92 ? 0.038 -9.735 -14.768 1.00 87.31 92 TYR A N 1
ATOM 725 C CA . TYR A 1 92 ? -1.029 -8.774 -14.524 1.00 87.31 92 TYR A CA 1
ATOM 726 C C . TYR A 1 92 ? -2.366 -9.486 -14.221 1.00 87.31 92 TYR A C 1
ATOM 728 O O . TYR A 1 92 ? -3.069 -9.100 -13.290 1.00 87.31 92 TYR A O 1
ATOM 736 N N . ASP A 1 93 ? -2.676 -10.587 -14.917 1.00 85.50 93 ASP A N 1
ATOM 737 C CA . ASP A 1 93 ? -3.868 -11.414 -14.657 1.00 85.50 93 ASP A CA 1
ATOM 738 C C . ASP A 1 93 ? -3.907 -12.010 -13.245 1.00 85.50 93 ASP A C 1
ATOM 740 O O . ASP A 1 93 ? -4.974 -12.127 -12.645 1.00 85.50 93 ASP A O 1
ATOM 744 N N . ASN A 1 94 ? -2.754 -12.397 -12.701 1.00 89.56 94 ASN A N 1
ATOM 745 C CA . ASN A 1 94 ? -2.676 -12.967 -11.361 1.00 89.56 94 ASN A CA 1
ATOM 746 C C . ASN A 1 94 ? -2.842 -11.909 -10.262 1.00 89.56 94 ASN A C 1
ATOM 748 O O . ASN A 1 94 ? -3.260 -12.265 -9.165 1.00 89.56 94 ASN A O 1
ATOM 752 N N . ILE A 1 95 ? -2.601 -10.624 -10.548 1.00 90.31 95 ILE A N 1
ATOM 753 C CA . ILE A 1 95 ? -2.771 -9.540 -9.566 1.00 90.31 95 ILE A CA 1
ATOM 754 C C . ILE A 1 95 ? -4.201 -9.487 -9.025 1.00 90.31 95 ILE A C 1
ATOM 756 O O . ILE A 1 95 ? -4.392 -9.367 -7.818 1.00 90.31 95 ILE A O 1
ATOM 760 N N . TRP A 1 96 ? -5.210 -9.676 -9.881 1.00 87.31 96 TRP A N 1
ATOM 761 C CA . TRP A 1 96 ? -6.605 -9.675 -9.434 1.00 87.31 96 TRP A CA 1
ATOM 762 C C . TRP A 1 96 ? -6.903 -10.754 -8.391 1.00 87.31 96 TRP A C 1
ATOM 764 O O . TRP A 1 96 ? -7.636 -10.513 -7.437 1.00 87.31 96 TRP A O 1
ATOM 774 N N . LYS A 1 97 ? -6.283 -11.923 -8.546 1.00 89.00 97 LYS A N 1
ATOM 775 C CA . LYS A 1 97 ? -6.417 -13.048 -7.618 1.00 89.00 97 LYS A CA 1
ATOM 776 C C . LYS A 1 97 ? -5.655 -12.800 -6.318 1.00 89.00 97 LYS A C 1
ATOM 778 O O . LYS A 1 97 ? -6.094 -13.228 -5.260 1.00 89.00 97 LYS A O 1
ATOM 783 N N . ILE A 1 98 ? -4.527 -12.096 -6.388 1.00 93.56 98 ILE A N 1
ATOM 784 C CA . ILE A 1 98 ? -3.729 -11.739 -5.211 1.00 93.56 98 ILE A CA 1
ATOM 785 C C . ILE A 1 98 ? -4.491 -10.758 -4.307 1.00 93.56 98 ILE A C 1
ATOM 787 O O . ILE A 1 98 ? -4.460 -10.912 -3.087 1.00 93.56 98 ILE A O 1
ATOM 791 N N . TYR A 1 99 ? -5.252 -9.818 -4.877 1.00 91.50 99 TYR A N 1
ATOM 792 C CA . TYR A 1 99 ? -6.076 -8.884 -4.098 1.00 91.50 99 TYR A CA 1
ATOM 793 C C . TYR A 1 99 ? -7.170 -9.550 -3.263 1.00 91.50 99 TYR A C 1
ATOM 795 O O . TYR A 1 99 ? -7.561 -8.994 -2.239 1.00 91.50 99 TYR A O 1
ATOM 803 N N . GLU A 1 100 ? -7.616 -10.757 -3.629 1.00 88.19 100 GLU A N 1
ATOM 804 C CA . GLU A 1 100 ? -8.528 -11.565 -2.801 1.00 88.19 100 GLU A CA 1
ATOM 805 C C . GLU A 1 100 ? -7.912 -11.935 -1.438 1.00 88.19 100 GLU A C 1
ATOM 807 O O . GLU A 1 100 ? -8.617 -12.419 -0.549 1.00 88.19 100 GLU A O 1
ATOM 812 N N . ILE A 1 101 ? -6.605 -11.707 -1.274 1.00 92.94 101 ILE A N 1
ATOM 813 C CA . ILE A 1 101 ? -5.837 -11.942 -0.057 1.00 92.94 101 ILE A CA 1
ATOM 814 C C . ILE A 1 101 ? -5.256 -10.623 0.458 1.00 92.94 101 ILE A C 1
ATOM 816 O O . ILE A 1 101 ? -5.606 -10.207 1.559 1.00 92.94 101 ILE A O 1
ATOM 820 N N . THR A 1 102 ? -4.401 -9.944 -0.315 1.00 94.62 102 THR A N 1
ATOM 821 C CA . THR A 1 102 ? -3.630 -8.779 0.172 1.00 94.62 102 THR A CA 1
ATOM 822 C C . THR A 1 102 ? -4.496 -7.567 0.485 1.00 94.62 102 THR A C 1
ATOM 824 O O . THR A 1 102 ? -4.176 -6.805 1.392 1.00 94.62 102 THR A O 1
ATOM 827 N N . ASP A 1 103 ? -5.594 -7.399 -0.248 1.00 91.44 103 ASP A N 1
ATOM 828 C CA . ASP A 1 103 ? -6.452 -6.216 -0.182 1.00 91.44 103 ASP A CA 1
ATOM 829 C C . ASP A 1 103 ? -7.825 -6.571 0.423 1.00 91.44 103 ASP A C 1
ATOM 831 O O . ASP A 1 103 ? -8.729 -5.740 0.495 1.00 91.44 103 ASP A O 1
ATOM 835 N N . ARG A 1 104 ? -8.004 -7.814 0.885 1.00 88.25 104 ARG A N 1
ATOM 836 C CA . ARG A 1 104 ? -9.244 -8.304 1.490 1.00 88.25 104 ARG A CA 1
ATOM 837 C C . ARG A 1 104 ? -9.585 -7.525 2.760 1.00 88.25 104 ARG A C 1
ATOM 839 O O . ARG A 1 104 ? -8.751 -7.316 3.635 1.00 88.25 104 ARG A O 1
ATOM 846 N N . ASN A 1 105 ? -10.855 -7.161 2.900 1.00 85.50 105 ASN A N 1
ATOM 847 C CA . ASN A 1 105 ? -11.426 -6.757 4.173 1.00 85.50 105 ASN A CA 1
ATOM 848 C C . ASN A 1 105 ? -11.710 -8.019 5.002 1.00 85.50 105 ASN A C 1
ATOM 850 O O . ASN A 1 105 ? -12.756 -8.662 4.872 1.00 85.50 105 ASN A O 1
ATOM 854 N N . TRP A 1 106 ? -10.751 -8.364 5.857 1.00 84.62 106 TRP A N 1
ATOM 855 C CA . TRP A 1 106 ? -10.806 -9.531 6.735 1.00 84.62 106 TRP A CA 1
ATOM 856 C C . TRP A 1 106 ? -11.853 -9.421 7.854 1.00 84.62 106 TRP A C 1
ATOM 858 O O . TRP A 1 106 ? -12.210 -10.440 8.440 1.00 84.62 106 TRP A O 1
ATOM 868 N N . GLU A 1 107 ? -12.399 -8.232 8.130 1.00 82.38 107 GLU A N 1
ATOM 869 C CA . GLU A 1 107 ? -13.499 -8.067 9.091 1.00 82.38 107 GLU A CA 1
ATOM 870 C C . GLU A 1 107 ? -14.837 -8.525 8.500 1.00 82.38 107 GLU A C 1
ATOM 872 O O . GLU A 1 107 ? -15.614 -9.217 9.158 1.00 82.38 107 GLU A O 1
ATOM 877 N N . LEU A 1 108 ? -15.103 -8.157 7.242 1.00 80.62 108 LEU A N 1
ATOM 878 C CA . LEU A 1 108 ? -16.329 -8.543 6.533 1.00 80.62 108 LEU A CA 1
ATOM 879 C C . LEU A 1 108 ? -1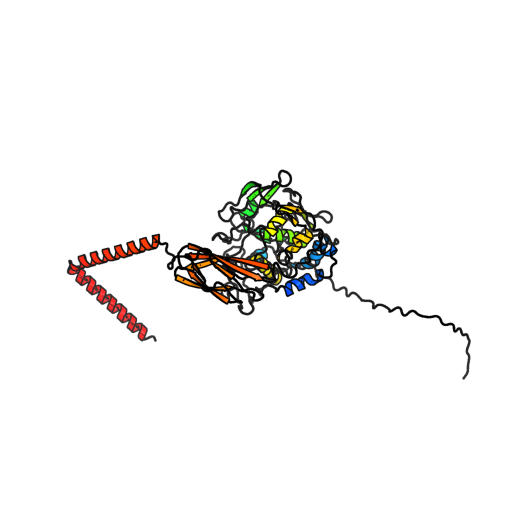6.237 -9.934 5.911 1.00 80.62 108 LEU A C 1
ATOM 881 O O . LEU A 1 108 ? -17.249 -10.612 5.741 1.00 80.62 108 LEU A O 1
ATOM 885 N N . SER A 1 109 ? -15.022 -10.356 5.579 1.00 82.69 109 SER A N 1
ATOM 886 C CA . SER A 1 109 ? -14.728 -11.657 5.006 1.00 82.69 109 SER A CA 1
ATOM 887 C C . SER A 1 109 ? -13.610 -12.318 5.812 1.00 82.69 109 SER A C 1
ATOM 889 O O . SER A 1 109 ? -12.474 -12.378 5.345 1.00 82.69 109 SER A O 1
ATOM 891 N N . PRO A 1 110 ? -13.887 -12.812 7.028 1.00 84.94 110 PRO A N 1
ATOM 892 C CA . PRO A 1 110 ? -12.881 -13.490 7.836 1.00 84.94 110 PRO A CA 1
ATOM 893 C C . PRO A 1 110 ? -12.431 -14.805 7.196 1.00 84.94 110 PRO A C 1
ATOM 895 O O . PRO A 1 110 ? -13.114 -15.377 6.338 1.00 84.94 110 PRO A O 1
ATOM 898 N N . ALA A 1 111 ? -11.270 -15.298 7.624 1.00 86.88 111 ALA A N 1
ATOM 899 C CA . ALA A 1 111 ? -10.776 -16.588 7.172 1.00 86.88 111 ALA A CA 1
ATOM 900 C C . ALA A 1 111 ? -11.726 -17.725 7.591 1.00 86.88 111 ALA A C 1
ATOM 902 O O . ALA A 1 111 ? -12.218 -17.745 8.721 1.00 86.88 111 ALA A O 1
ATOM 903 N N . SER A 1 112 ? -12.031 -18.640 6.664 1.00 82.00 112 SER A N 1
ATOM 904 C CA . SER A 1 112 ? -12.925 -19.773 6.929 1.00 82.00 112 SER A CA 1
ATOM 905 C C . SER A 1 112 ? -12.748 -20.923 5.934 1.00 82.00 112 SER A C 1
ATOM 907 O O . SER A 1 112 ? -12.420 -20.710 4.766 1.00 82.00 112 SER A O 1
ATOM 909 N N . ASP A 1 113 ? -13.044 -22.141 6.392 1.00 66.00 113 ASP A N 1
ATOM 910 C CA . ASP A 1 113 ? -12.804 -23.405 5.677 1.00 66.00 113 ASP A CA 1
ATOM 911 C C . ASP A 1 113 ? -13.759 -23.655 4.489 1.00 66.00 113 ASP A C 1
ATOM 913 O O . ASP A 1 113 ? -13.598 -24.615 3.733 1.00 66.00 113 ASP A O 1
ATOM 917 N N . ALA A 1 114 ? -14.824 -22.858 4.352 1.00 69.06 114 ALA A N 1
ATOM 918 C CA . ALA A 1 114 ? -15.955 -23.192 3.482 1.00 69.06 114 ALA A CA 1
ATOM 919 C C . ALA A 1 114 ? -15.887 -22.558 2.084 1.00 69.06 114 ALA A C 1
ATOM 921 O O . ALA A 1 114 ? -16.473 -23.100 1.146 1.00 69.06 114 ALA A O 1
ATOM 922 N N . GLU A 1 115 ? -15.201 -21.422 1.936 1.00 75.38 115 GLU A N 1
ATOM 923 C CA . GLU A 1 115 ? -15.300 -20.586 0.731 1.00 75.38 115 GLU A CA 1
ATOM 924 C C . GLU A 1 115 ? -14.021 -20.604 -0.115 1.00 75.38 115 GLU A C 1
ATOM 926 O O . GLU A 1 115 ? -14.092 -20.817 -1.325 1.00 75.38 115 GLU A O 1
ATOM 931 N N . PHE A 1 116 ? -12.849 -20.477 0.518 1.00 82.44 116 PHE A N 1
ATOM 932 C CA . PHE A 1 116 ? -11.582 -20.235 -0.187 1.00 82.44 116 PHE A CA 1
ATOM 933 C C . PHE A 1 116 ? -10.568 -21.376 -0.093 1.00 82.44 116 PHE A C 1
ATOM 935 O O . PHE A 1 116 ? -9.475 -21.242 -0.619 1.00 82.44 116 PHE A O 1
ATOM 942 N N . GLY A 1 117 ? -10.897 -22.503 0.538 1.00 85.81 117 GLY A N 1
ATOM 943 C CA . GLY A 1 117 ? -9.959 -23.610 0.756 1.00 85.81 117 GLY A CA 1
ATOM 944 C C . GLY A 1 117 ? -10.000 -24.117 2.193 1.00 85.81 117 GLY A C 1
ATOM 945 O O . GLY A 1 117 ? -10.771 -23.608 3.002 1.00 85.81 117 GLY A O 1
ATOM 946 N N . GLY A 1 118 ? -9.183 -25.125 2.506 1.00 89.69 118 GLY A N 1
ATOM 947 C CA . GLY A 1 118 ? -9.024 -25.597 3.883 1.00 89.69 118 GLY A CA 1
ATOM 948 C C . GLY A 1 118 ? -8.244 -24.570 4.698 1.00 89.69 118 GLY A C 1
ATOM 949 O O . GLY A 1 118 ? -7.090 -24.304 4.365 1.00 89.69 118 GLY A O 1
ATOM 950 N N . PHE A 1 119 ? -8.884 -23.984 5.710 1.00 91.81 119 PHE A N 1
ATOM 951 C CA . PHE A 1 119 ? -8.256 -23.064 6.652 1.00 91.81 119 PHE A CA 1
ATOM 952 C C . PHE A 1 119 ? -7.970 -23.797 7.964 1.00 91.81 119 PHE A C 1
ATOM 954 O O . PHE A 1 119 ? -8.837 -24.456 8.531 1.00 91.81 119 PHE A O 1
ATOM 961 N N . ASP A 1 120 ? -6.737 -23.695 8.443 1.00 87.50 120 ASP A N 1
ATOM 962 C CA . ASP A 1 120 ? -6.342 -24.162 9.762 1.00 87.50 120 ASP A CA 1
ATOM 963 C C . ASP A 1 120 ? -6.258 -22.964 10.708 1.00 87.50 120 ASP A C 1
ATOM 965 O O . ASP A 1 120 ? -5.325 -22.160 10.659 1.00 87.50 120 ASP A O 1
ATOM 969 N N . ALA A 1 121 ? -7.233 -22.867 11.610 1.00 87.00 121 ALA A N 1
ATOM 970 C CA . ALA A 1 121 ? -7.291 -21.809 12.609 1.00 87.00 121 ALA A CA 1
ATOM 971 C C . ALA A 1 121 ? -6.148 -21.870 13.642 1.00 87.00 121 ALA A C 1
ATOM 973 O O . ALA A 1 121 ? -5.902 -20.871 14.315 1.00 87.00 121 ALA A O 1
ATOM 974 N N . ILE A 1 122 ? -5.466 -23.014 13.804 1.00 83.62 122 ILE A N 1
ATOM 975 C CA . ILE A 1 122 ? -4.359 -23.161 14.761 1.00 83.62 122 ILE A CA 1
ATOM 976 C C . ILE A 1 122 ? -3.085 -22.545 14.191 1.00 83.62 122 ILE A C 1
ATOM 978 O O . ILE A 1 122 ? -2.446 -21.734 14.859 1.00 83.62 122 ILE A O 1
ATOM 982 N N . SER A 1 123 ? -2.708 -22.927 12.969 1.00 84.25 123 SER A N 1
ATOM 983 C CA . SER A 1 123 ? -1.556 -22.332 12.285 1.00 84.25 123 SER A CA 1
ATOM 984 C C . SER A 1 123 ? -1.871 -20.978 11.643 1.00 84.25 123 SER A C 1
ATOM 986 O O . SER A 1 123 ? -0.944 -20.254 11.283 1.00 84.25 123 SER A O 1
ATOM 988 N N . ASN A 1 124 ? -3.154 -20.616 11.543 1.00 89.12 124 ASN A N 1
ATOM 989 C CA . ASN A 1 124 ? -3.657 -19.424 10.864 1.00 89.12 124 ASN A CA 1
ATOM 990 C C . ASN A 1 124 ? -3.222 -19.384 9.386 1.00 89.12 124 ASN A C 1
ATOM 992 O O . ASN A 1 124 ? -2.702 -18.382 8.886 1.00 89.12 124 ASN A O 1
ATOM 996 N N . LYS A 1 125 ? -3.418 -20.514 8.695 1.00 93.69 125 LYS A N 1
ATOM 997 C CA . LYS A 1 125 ? -3.027 -20.714 7.296 1.00 93.69 125 LYS A CA 1
ATOM 998 C C . LYS A 1 125 ? -4.132 -21.351 6.468 1.00 93.69 125 LYS A C 1
ATOM 1000 O O . LYS A 1 125 ? -4.922 -22.136 6.979 1.00 93.69 125 LYS A O 1
ATOM 1005 N N . TYR A 1 126 ? -4.143 -21.070 5.171 1.00 93.88 126 TYR A N 1
ATOM 1006 C CA . TYR A 1 126 ? -4.812 -21.929 4.193 1.00 93.88 126 TYR A CA 1
ATOM 1007 C C . TYR A 1 126 ? -3.819 -22.946 3.635 1.00 93.88 126 TYR A C 1
ATOM 1009 O O . TYR A 1 126 ? -2.697 -22.556 3.339 1.00 93.88 126 TYR A O 1
ATOM 1017 N N . GLU A 1 127 ? -4.222 -24.203 3.443 1.00 91.06 127 GLU A N 1
ATOM 1018 C CA . GLU A 1 127 ? -3.361 -25.250 2.851 1.00 91.06 127 GLU A CA 1
ATOM 1019 C C . GLU A 1 127 ? -3.619 -25.451 1.343 1.00 91.06 127 GLU A C 1
ATOM 1021 O O . GLU A 1 127 ? -2.706 -25.760 0.580 1.00 91.06 127 GLU A O 1
ATOM 1026 N N . ASP A 1 128 ? -4.854 -25.201 0.897 1.00 90.44 128 ASP A N 1
ATOM 1027 C CA . ASP A 1 128 ? -5.310 -25.392 -0.486 1.00 90.44 128 ASP A CA 1
ATOM 1028 C C . ASP A 1 128 ? -6.183 -24.211 -0.940 1.00 90.44 128 ASP A C 1
ATOM 1030 O O . ASP A 1 128 ? -7.380 -24.365 -1.220 1.00 90.44 128 ASP A O 1
ATOM 1034 N N . TYR A 1 129 ? -5.608 -23.007 -0.961 1.00 91.81 129 TYR A N 1
ATOM 1035 C CA . TYR A 1 129 ? -6.332 -21.800 -1.342 1.00 91.81 129 TYR A CA 1
ATOM 1036 C C . TYR A 1 129 ? -6.821 -21.871 -2.793 1.00 91.81 129 TYR A C 1
ATOM 1038 O O . TYR A 1 129 ? -6.075 -22.150 -3.736 1.00 91.81 129 TYR A O 1
ATOM 1046 N N . LYS A 1 130 ? -8.110 -21.598 -2.975 1.00 88.69 130 LYS A N 1
ATOM 1047 C CA . LYS A 1 130 ? -8.827 -21.642 -4.244 1.00 88.69 130 LYS A CA 1
ATOM 1048 C C . LYS A 1 130 ? -9.064 -20.224 -4.728 1.00 88.69 130 LYS A C 1
ATOM 1050 O O . LYS A 1 130 ? -10.081 -19.616 -4.409 1.00 88.69 130 LYS A O 1
ATOM 1055 N N . TYR A 1 131 ? -8.137 -19.738 -5.542 1.00 86.94 131 TYR A N 1
ATOM 1056 C CA . TYR A 1 131 ? -8.324 -18.490 -6.272 1.00 86.94 131 TYR A CA 1
ATOM 1057 C C . TYR A 1 131 ? -9.490 -18.581 -7.248 1.00 86.94 131 TYR A C 1
ATOM 1059 O O . TYR A 1 131 ? -9.796 -19.657 -7.782 1.00 86.94 131 TYR A O 1
ATOM 1067 N N . SER A 1 132 ? -10.075 -17.429 -7.561 1.00 78.94 132 SER A N 1
ATOM 1068 C CA . SER A 1 132 ? -11.068 -17.355 -8.621 1.00 78.94 132 SER A CA 1
ATOM 1069 C C . SER A 1 132 ? -10.553 -17.892 -9.967 1.00 78.94 132 SER A C 1
ATOM 1071 O O . SER A 1 132 ? -9.395 -17.715 -10.368 1.00 78.94 132 SER A O 1
ATOM 1073 N N . THR A 1 133 ? -11.453 -18.577 -10.680 1.00 71.56 133 THR A N 1
ATOM 1074 C CA . THR A 1 133 ? -11.189 -19.219 -11.976 1.00 71.56 133 THR A CA 1
ATOM 1075 C C . THR A 1 133 ? -11.353 -18.283 -13.171 1.00 71.56 133 THR A C 1
ATOM 1077 O O . THR A 1 133 ? -10.950 -18.651 -14.271 1.00 71.56 133 THR A O 1
ATOM 1080 N N . ASP A 1 134 ? -11.957 -17.109 -12.987 1.00 64.12 134 ASP A N 1
ATOM 1081 C CA . ASP A 1 134 ? -12.153 -16.125 -14.050 1.00 64.12 134 ASP A CA 1
ATOM 1082 C C . ASP A 1 134 ? -11.991 -14.690 -13.530 1.00 64.12 134 ASP A C 1
ATOM 1084 O O . ASP A 1 134 ? -12.273 -14.388 -12.376 1.00 64.12 134 ASP A O 1
ATOM 1088 N N . ASN A 1 135 ? -11.559 -13.784 -14.409 1.00 58.69 135 ASN A N 1
ATOM 1089 C CA . ASN A 1 135 ? -11.471 -12.350 -14.110 1.00 58.69 135 ASN A CA 1
ATOM 1090 C C . ASN A 1 135 ? -12.857 -11.666 -14.214 1.00 58.69 135 ASN A C 1
ATOM 1092 O O . ASN A 1 135 ? -12.939 -10.443 -14.280 1.00 58.69 135 ASN A O 1
ATOM 1096 N N . THR A 1 136 ? -13.954 -12.436 -14.294 1.00 52.12 136 THR A N 1
ATOM 1097 C CA . THR A 1 136 ? -15.299 -11.967 -14.677 1.00 52.12 136 THR A CA 1
ATOM 1098 C C . THR A 1 136 ? -16.285 -11.903 -13.512 1.00 52.12 136 THR A C 1
ATOM 1100 O O . THR A 1 136 ? -17.498 -11.947 -13.713 1.00 52.12 136 THR A O 1
ATOM 1103 N N . ASN A 1 137 ? -15.780 -11.694 -12.292 1.00 52.69 137 ASN A N 1
ATOM 1104 C CA . ASN A 1 137 ? -16.545 -11.171 -11.157 1.00 52.69 137 ASN A CA 1
ATOM 1105 C C . ASN A 1 137 ? -17.581 -12.116 -10.503 1.00 52.69 137 ASN A C 1
ATOM 1107 O O . ASN A 1 137 ? -18.117 -11.776 -9.456 1.00 52.69 137 ASN A O 1
ATOM 1111 N N . THR A 1 138 ? -17.855 -13.315 -11.028 1.00 48.41 138 THR A N 1
ATOM 1112 C CA . THR A 1 138 ? -18.897 -14.190 -10.434 1.00 48.41 138 THR A CA 1
ATOM 1113 C C . THR A 1 138 ? -18.405 -15.127 -9.322 1.00 48.41 138 THR A C 1
ATOM 1115 O O . THR A 1 138 ? -19.225 -15.806 -8.702 1.00 48.41 138 THR A O 1
ATOM 1118 N N . LYS A 1 139 ? -17.092 -15.156 -9.044 1.00 54.34 139 LYS A N 1
ATOM 1119 C CA . LYS A 1 139 ? -16.467 -16.017 -8.017 1.00 54.34 139 LYS A CA 1
ATOM 1120 C C . LYS A 1 139 ? -15.389 -15.346 -7.157 1.00 54.34 139 LYS A C 1
ATOM 1122 O O . LYS A 1 139 ? -14.767 -16.021 -6.345 1.00 54.34 139 LYS A O 1
ATOM 1127 N N . ASN A 1 140 ? -15.149 -14.053 -7.339 1.00 67.81 140 ASN A N 1
ATOM 1128 C CA . ASN A 1 140 ? -14.105 -13.345 -6.601 1.00 67.81 140 ASN A CA 1
ATOM 1129 C C . ASN A 1 140 ? -14.656 -12.900 -5.245 1.00 67.81 140 ASN A C 1
ATOM 1131 O O . ASN A 1 140 ? -15.844 -12.584 -5.140 1.00 67.81 140 ASN A O 1
ATOM 1135 N N . ASN A 1 141 ? -13.794 -12.797 -4.234 1.00 72.06 141 ASN A N 1
ATOM 1136 C CA . ASN A 1 141 ? -14.175 -12.184 -2.965 1.00 72.06 141 ASN A CA 1
ATOM 1137 C C . ASN A 1 141 ? -14.606 -10.718 -3.202 1.00 72.06 141 ASN A C 1
ATOM 1139 O O . ASN A 1 141 ? -13.781 -9.922 -3.658 1.00 72.06 141 ASN A O 1
ATOM 1143 N N . PRO A 1 142 ? -15.867 -10.330 -2.924 1.00 69.69 142 PRO A N 1
ATOM 1144 C CA . PRO A 1 142 ? -16.325 -8.959 -3.152 1.00 69.69 142 PRO A CA 1
ATOM 1145 C C . PRO A 1 142 ? -15.827 -7.983 -2.073 1.00 69.69 142 PRO A C 1
ATOM 1147 O O . PRO A 1 142 ? -15.847 -6.766 -2.263 1.00 69.69 142 PRO A O 1
ATOM 1150 N N . TYR A 1 143 ? -15.362 -8.493 -0.932 1.00 82.06 143 TYR A N 1
ATOM 1151 C CA . TYR A 1 143 ? -14.927 -7.702 0.214 1.00 82.06 143 TYR A CA 1
ATOM 1152 C C . TYR A 1 143 ? -13.446 -7.361 0.103 1.00 82.06 143 TYR A C 1
ATOM 1154 O O . TYR A 1 143 ? -12.638 -7.782 0.921 1.00 82.06 143 TYR A O 1
ATOM 1162 N N . VAL A 1 144 ? -13.083 -6.600 -0.922 1.00 85.12 144 VAL A N 1
ATOM 1163 C CA . VAL A 1 144 ? -11.725 -6.085 -1.121 1.00 85.12 144 VAL A CA 1
ATOM 1164 C C . VAL A 1 144 ? -11.737 -4.573 -0.903 1.00 85.12 144 VAL A C 1
ATOM 1166 O O . VAL A 1 144 ? -12.549 -3.857 -1.504 1.00 85.12 144 VAL A O 1
ATOM 1169 N N . ARG A 1 145 ? -10.862 -4.081 -0.017 1.00 86.44 145 ARG A N 1
ATOM 1170 C CA . ARG A 1 145 ? -10.628 -2.648 0.188 1.00 86.44 145 ARG A CA 1
ATOM 1171 C C . ARG A 1 145 ? -10.083 -2.080 -1.116 1.00 86.44 145 ARG A C 1
ATOM 1173 O O . ARG A 1 145 ? -9.234 -2.669 -1.774 1.00 86.44 145 ARG A O 1
ATOM 1180 N N . THR A 1 146 ? -10.655 -0.962 -1.529 1.00 88.00 146 THR A N 1
ATOM 1181 C CA . THR A 1 146 ? -10.394 -0.358 -2.831 1.00 88.00 146 THR A CA 1
ATOM 1182 C C . THR A 1 146 ? -10.053 1.100 -2.596 1.00 88.00 146 THR A C 1
ATOM 1184 O O . THR A 1 146 ? -10.868 1.828 -2.027 1.00 88.00 146 THR A O 1
ATOM 1187 N N . LEU A 1 147 ? -8.871 1.530 -3.038 1.00 91.81 147 LEU A N 1
ATOM 1188 C CA . LEU A 1 147 ? -8.481 2.931 -3.014 1.00 91.81 147 LEU A CA 1
ATOM 1189 C C . LEU A 1 147 ? -9.560 3.792 -3.657 1.00 91.81 147 LEU A C 1
ATOM 1191 O O . LEU A 1 147 ? -10.257 3.396 -4.597 1.00 91.81 147 LEU A O 1
ATOM 1195 N N . TYR A 1 148 ? -9.676 5.001 -3.124 1.00 92.88 148 TYR A N 1
ATOM 1196 C CA . TYR A 1 148 ? -10.648 6.008 -3.536 1.00 92.88 148 TYR A CA 1
ATOM 1197 C C . TYR A 1 148 ? -12.109 5.699 -3.203 1.00 92.88 148 TYR A C 1
ATOM 1199 O O . TYR A 1 148 ? -12.973 6.526 -3.506 1.00 92.88 148 TYR A O 1
ATOM 1207 N N . ARG A 1 149 ? -12.412 4.575 -2.547 1.00 89.00 149 ARG A N 1
ATOM 1208 C CA . ARG A 1 149 ? -13.737 4.323 -1.972 1.00 89.00 149 ARG A CA 1
ATOM 1209 C C . ARG A 1 149 ? -13.720 4.483 -0.462 1.00 89.00 149 ARG A C 1
ATOM 1211 O O . ARG A 1 149 ? -12.794 4.035 0.197 1.00 89.00 149 ARG A O 1
ATOM 1218 N N . ASP A 1 150 ? -14.777 5.079 0.073 1.00 82.88 150 ASP A N 1
ATOM 1219 C CA . ASP A 1 150 ? -15.019 5.160 1.508 1.00 82.88 150 ASP A CA 1
ATOM 1220 C C . ASP A 1 150 ? -15.262 3.756 2.076 1.00 82.88 150 ASP A C 1
ATOM 1222 O O . ASP A 1 150 ? -16.284 3.142 1.741 1.00 82.88 150 ASP A O 1
ATOM 1226 N N . PRO A 1 151 ? -14.361 3.239 2.934 1.00 72.38 151 PRO A N 1
ATOM 1227 C CA . PRO A 1 151 ? -14.487 1.897 3.490 1.00 72.38 151 PRO A CA 1
ATOM 1228 C C . PRO A 1 151 ? -15.692 1.760 4.432 1.00 72.38 151 PRO A C 1
ATOM 1230 O O . PRO A 1 151 ? -16.150 0.646 4.689 1.00 72.38 151 PRO A O 1
ATOM 1233 N N . ASN A 1 152 ? -16.255 2.868 4.924 1.00 72.56 152 ASN A N 1
ATOM 1234 C CA . ASN A 1 152 ? -17.404 2.856 5.830 1.00 72.56 152 ASN A CA 1
ATOM 1235 C C . ASN A 1 152 ? -18.756 2.793 5.103 1.00 72.56 152 ASN A C 1
ATOM 1237 O O . ASN A 1 152 ? -19.804 2.744 5.750 1.00 72.56 152 ASN A O 1
ATOM 1241 N N . ASN A 1 153 ? -18.763 2.813 3.769 1.00 70.56 153 ASN A N 1
ATOM 1242 C CA . ASN A 1 153 ? -19.982 2.742 2.973 1.00 70.56 153 ASN A CA 1
ATOM 1243 C C . ASN A 1 153 ? -20.249 1.299 2.501 1.00 70.56 153 ASN A C 1
ATOM 1245 O O . ASN A 1 153 ? -19.329 0.601 2.086 1.00 70.56 153 ASN A O 1
ATOM 1249 N N . GLU A 1 154 ? -21.511 0.850 2.497 1.00 60.09 154 GLU A N 1
ATOM 1250 C CA . GLU A 1 154 ? -21.903 -0.484 1.993 1.00 60.09 154 GLU A CA 1
ATOM 1251 C C . GLU A 1 154 ? -21.584 -0.686 0.494 1.00 60.09 154 GLU A C 1
ATOM 1253 O O . GLU A 1 154 ? -21.434 -1.819 0.030 1.00 60.09 154 GLU A O 1
ATOM 1258 N N . ASP A 1 155 ? -21.448 0.408 -0.265 1.00 64.06 155 ASP A N 1
ATOM 1259 C CA . ASP A 1 155 ? -20.974 0.424 -1.658 1.00 64.06 155 ASP A CA 1
ATOM 1260 C C . ASP A 1 155 ? -19.448 0.640 -1.784 1.00 64.06 155 ASP A C 1
ATOM 1262 O O . ASP A 1 155 ? -18.915 0.706 -2.895 1.00 64.06 155 ASP A O 1
ATOM 1266 N N . GLY A 1 156 ? -18.737 0.747 -0.656 1.00 58.00 156 GLY A N 1
ATOM 1267 C CA . GLY A 1 156 ? -17.288 0.956 -0.574 1.00 58.00 156 GLY A CA 1
ATOM 1268 C C . GLY A 1 156 ? -16.449 -0.241 -1.034 1.00 58.00 156 GLY A C 1
ATOM 1269 O O . GLY A 1 156 ? -15.260 -0.095 -1.309 1.00 58.00 156 GLY A O 1
ATOM 1270 N N . TYR A 1 157 ? -17.075 -1.409 -1.187 1.00 67.00 157 TYR A N 1
ATOM 1271 C CA . TYR A 1 157 ? -16.440 -2.664 -1.596 1.00 67.00 157 TYR A CA 1
ATOM 1272 C C . TYR A 1 157 ? -16.694 -2.996 -3.074 1.00 67.00 157 TYR A C 1
ATOM 1274 O O . TYR A 1 157 ? -17.510 -2.366 -3.757 1.00 67.00 157 TYR A O 1
ATOM 1282 N N . ILE A 1 158 ? -15.964 -3.974 -3.613 1.00 65.88 158 ILE A N 1
ATOM 1283 C CA . ILE A 1 158 ? -16.024 -4.323 -5.036 1.00 65.88 158 ILE A CA 1
ATOM 1284 C C . ILE A 1 158 ? -17.291 -5.129 -5.332 1.00 65.88 158 ILE A C 1
ATOM 1286 O O . ILE A 1 158 ? -17.502 -6.211 -4.798 1.00 65.88 158 ILE A O 1
ATOM 1290 N N . ARG A 1 159 ? -18.113 -4.631 -6.264 1.00 56.34 159 ARG A N 1
ATOM 1291 C CA . ARG A 1 159 ? -19.204 -5.410 -6.882 1.00 56.34 159 ARG A CA 1
ATOM 1292 C C . ARG A 1 159 ? -18.906 -5.857 -8.310 1.00 56.34 159 ARG A C 1
ATOM 1294 O O . ARG A 1 159 ? -19.623 -6.716 -8.803 1.00 56.34 159 ARG A O 1
ATOM 1301 N N . ASN A 1 160 ? -17.908 -5.249 -8.964 1.00 64.38 160 ASN A N 1
ATOM 1302 C CA . ASN A 1 160 ? -17.488 -5.530 -10.338 1.00 64.38 160 ASN A CA 1
ATOM 1303 C C . ASN A 1 160 ? -15.975 -5.331 -10.502 1.00 64.38 160 ASN A C 1
ATOM 1305 O O . ASN A 1 160 ? -15.496 -4.194 -10.473 1.00 64.38 160 ASN A O 1
ATOM 1309 N N . TRP A 1 161 ? -15.246 -6.422 -10.729 1.00 69.12 161 TRP A N 1
ATOM 1310 C CA . TRP A 1 161 ? -13.874 -6.388 -11.243 1.00 69.12 161 TRP A CA 1
ATOM 1311 C C . TRP A 1 161 ? -13.878 -5.959 -12.714 1.00 69.12 161 TRP A C 1
ATOM 1313 O O . TRP A 1 161 ? -14.706 -6.445 -13.488 1.00 69.12 161 TRP A O 1
ATOM 1323 N N . GLY A 1 162 ? -12.990 -5.049 -13.117 1.00 60.59 162 GLY A N 1
ATOM 1324 C CA . GLY A 1 162 ? -12.940 -4.636 -14.517 1.00 60.59 162 GLY A CA 1
ATOM 1325 C C . GLY A 1 162 ? -11.786 -3.709 -14.853 1.00 60.59 162 GLY A C 1
ATOM 1326 O O . GLY A 1 162 ? -11.788 -2.542 -14.480 1.00 60.59 162 GLY A O 1
ATOM 1327 N N . ASP A 1 163 ? -10.861 -4.196 -15.670 1.00 57.78 163 ASP A N 1
ATOM 1328 C CA . ASP A 1 163 ? -9.761 -3.388 -16.177 1.00 57.78 163 ASP A CA 1
ATOM 1329 C C . ASP A 1 163 ? -10.227 -2.238 -17.062 1.00 57.78 163 ASP A C 1
ATOM 1331 O O . ASP A 1 163 ? -10.944 -2.443 -18.042 1.00 57.78 163 ASP A O 1
ATOM 1335 N N . HIS A 1 164 ? -9.782 -1.025 -16.725 1.00 58.38 164 HIS A N 1
ATOM 1336 C CA . HIS A 1 164 ? -10.063 0.192 -17.487 1.00 58.38 164 HIS A CA 1
ATOM 1337 C C . HIS A 1 164 ? -11.561 0.491 -17.640 1.00 58.38 164 HIS A C 1
ATOM 1339 O O . HIS A 1 164 ? -11.993 1.098 -18.618 1.00 58.38 164 HIS A O 1
ATOM 1345 N N . THR A 1 165 ? -12.383 0.109 -16.656 1.00 64.31 165 THR A N 1
ATOM 1346 C CA . THR A 1 165 ? -13.815 0.429 -16.671 1.00 64.31 165 THR A CA 1
ATOM 1347 C C . THR A 1 165 ? -14.130 1.516 -15.652 1.00 64.31 165 THR A C 1
ATOM 1349 O O . THR A 1 165 ? -13.949 1.340 -14.453 1.00 64.31 165 THR A O 1
ATOM 1352 N N . ALA A 1 166 ? -14.661 2.658 -16.101 1.00 66.62 166 ALA A N 1
ATOM 1353 C CA . ALA A 1 166 ? -15.057 3.738 -15.184 1.00 66.62 166 ALA A CA 1
ATOM 1354 C C . ALA A 1 166 ? -16.208 3.326 -14.233 1.00 66.62 166 ALA A C 1
ATOM 1356 O O . ALA A 1 166 ? -16.547 4.032 -13.290 1.00 66.62 166 ALA A O 1
ATOM 1357 N N . ASN A 1 167 ? -16.830 2.171 -14.487 1.00 67.88 167 ASN A N 1
ATOM 1358 C CA . ASN A 1 167 ? -17.982 1.663 -13.751 1.00 67.88 167 ASN A CA 1
ATOM 1359 C C . ASN A 1 167 ? -17.618 0.623 -12.676 1.00 67.88 167 ASN A C 1
ATOM 1361 O O . ASN A 1 167 ? -18.500 0.242 -11.904 1.00 67.88 167 ASN A O 1
ATOM 1365 N N . GLY A 1 168 ? -16.366 0.159 -12.630 1.00 77.94 168 GLY A N 1
ATOM 1366 C CA . GLY A 1 168 ? -15.918 -0.948 -11.783 1.00 77.94 168 GLY A CA 1
ATOM 1367 C C . GLY A 1 168 ? -14.707 -0.599 -10.921 1.00 77.94 168 GLY A C 1
ATOM 1368 O O . GLY A 1 168 ? -14.559 0.532 -10.455 1.00 77.94 168 GLY A O 1
ATOM 1369 N N . THR A 1 169 ? -13.878 -1.604 -10.678 1.00 82.31 169 THR A N 1
ATOM 1370 C CA . THR A 1 169 ? -12.589 -1.487 -9.995 1.00 82.31 169 THR A CA 1
ATOM 1371 C C . THR A 1 169 ? -11.458 -1.708 -10.986 1.00 82.31 169 THR A C 1
ATOM 1373 O O . THR A 1 169 ? -11.491 -2.690 -11.725 1.00 82.31 169 THR A O 1
ATOM 1376 N N . ASN A 1 170 ? -10.441 -0.851 -10.929 1.00 85.50 170 ASN A N 1
ATOM 1377 C CA . ASN A 1 170 ? -9.216 -0.933 -11.712 1.00 85.50 170 ASN A CA 1
ATOM 1378 C C . ASN A 1 170 ? -8.014 -1.300 -10.830 1.00 85.50 170 ASN A C 1
ATOM 1380 O O . ASN A 1 170 ? -8.036 -1.122 -9.615 1.00 85.50 170 ASN A O 1
ATOM 1384 N N . ARG A 1 171 ? -6.938 -1.762 -11.467 1.00 89.50 171 ARG A N 1
ATOM 1385 C CA . ARG A 1 171 ? -5.604 -1.774 -10.865 1.00 89.50 171 ARG A CA 1
ATOM 1386 C C . ARG A 1 171 ? -5.088 -0.336 -10.828 1.00 89.50 171 ARG A C 1
ATOM 1388 O O . ARG A 1 171 ? -4.921 0.289 -11.873 1.00 89.50 171 ARG A O 1
ATOM 1395 N N . GLU A 1 172 ? -4.918 0.193 -9.629 1.00 93.31 172 GLU A N 1
ATOM 1396 C CA . GLU A 1 172 ? -4.362 1.513 -9.375 1.00 93.31 172 GLU A CA 1
ATOM 1397 C C . GLU A 1 172 ? -2.850 1.411 -9.255 1.00 93.31 172 GLU A C 1
ATOM 1399 O O . GLU A 1 172 ? -2.325 0.793 -8.329 1.00 93.31 172 GLU A O 1
ATOM 1404 N N . HIS A 1 173 ? -2.156 2.039 -10.193 1.00 94.56 173 HIS A N 1
ATOM 1405 C CA . HIS A 1 173 ? -0.728 2.285 -10.092 1.00 94.56 173 HIS A CA 1
ATOM 1406 C C . HIS A 1 173 ? -0.528 3.584 -9.322 1.00 94.56 173 HIS A C 1
ATOM 1408 O O . HIS A 1 173 ? -0.508 4.648 -9.936 1.00 94.56 173 HIS A O 1
ATOM 1414 N N . VAL A 1 174 ? -0.356 3.488 -7.996 1.00 96.44 174 VAL A N 1
ATOM 1415 C CA . VAL A 1 174 ? -0.176 4.676 -7.143 1.00 96.44 174 VAL A CA 1
ATOM 1416 C C . VAL A 1 174 ? 0.980 5.532 -7.661 1.00 96.44 174 VAL A C 1
ATOM 1418 O O . VAL A 1 174 ? 0.820 6.730 -7.829 1.00 96.44 174 VAL A O 1
ATOM 1421 N N . TRP A 1 175 ? 2.112 4.929 -8.037 1.00 95.25 175 TRP A N 1
ATOM 1422 C CA . TRP A 1 175 ? 3.044 5.588 -8.955 1.00 95.25 175 TRP A CA 1
ATOM 1423 C C . TRP A 1 175 ? 2.559 5.378 -10.397 1.00 95.25 175 TRP A C 1
ATOM 1425 O O . TRP A 1 175 ? 2.711 4.262 -10.906 1.00 95.25 175 TRP A O 1
ATOM 1435 N N . PRO A 1 176 ? 2.021 6.393 -11.106 1.00 92.75 176 PRO A N 1
ATOM 1436 C CA . PRO A 1 176 ? 1.429 6.179 -12.418 1.00 92.75 176 PRO A CA 1
ATOM 1437 C C . PRO A 1 176 ? 2.479 5.692 -13.408 1.00 92.75 176 PRO A C 1
ATOM 1439 O O . PRO A 1 176 ? 3.556 6.280 -13.516 1.00 92.75 176 PRO A O 1
ATOM 1442 N N . GLN A 1 177 ? 2.146 4.668 -14.193 1.00 90.38 177 GLN A N 1
ATOM 1443 C CA . GLN A 1 177 ? 3.075 4.062 -15.157 1.00 90.38 177 GLN A CA 1
ATOM 1444 C C . GLN A 1 177 ? 3.693 5.117 -16.068 1.00 90.38 177 GLN A C 1
ATOM 1446 O O . GLN A 1 177 ? 4.909 5.259 -16.138 1.00 90.38 177 GLN A O 1
ATOM 1451 N N . SER A 1 178 ? 2.846 5.980 -16.640 1.00 89.25 178 SER A N 1
ATOM 1452 C CA . SER A 1 178 ? 3.278 7.061 -17.526 1.00 89.25 178 SER A CA 1
ATOM 1453 C C . SER A 1 178 ? 4.291 8.034 -16.905 1.00 89.25 178 SER A C 1
ATOM 1455 O O . SER A 1 178 ? 4.820 8.854 -17.636 1.00 89.25 178 SER A O 1
ATOM 1457 N N . ARG A 1 179 ? 4.571 7.971 -15.596 1.00 88.12 179 ARG A N 1
ATOM 1458 C CA . ARG A 1 179 ? 5.566 8.783 -14.878 1.00 88.12 179 ARG A CA 1
ATOM 1459 C C . ARG A 1 179 ? 6.783 8.006 -14.388 1.00 88.12 179 ARG A C 1
ATOM 1461 O O . ARG A 1 179 ? 7.482 8.469 -13.491 1.00 88.12 179 ARG A O 1
ATOM 1468 N N . GLY A 1 180 ? 7.021 6.800 -14.876 1.00 83.62 180 GLY A N 1
ATOM 1469 C CA . GLY A 1 180 ? 8.166 6.030 -14.403 1.00 83.62 180 GLY A CA 1
ATOM 1470 C C . GLY A 1 180 ? 8.620 4.940 -15.344 1.00 83.62 180 GLY A C 1
ATOM 1471 O O . GLY A 1 180 ? 9.819 4.745 -15.521 1.00 83.62 180 GLY A O 1
ATOM 1472 N N . PHE A 1 181 ? 7.674 4.239 -15.956 1.00 84.62 181 PHE A N 1
ATOM 1473 C CA . PHE A 1 181 ? 7.925 2.985 -16.654 1.00 84.62 181 PHE A CA 1
ATOM 1474 C C . PHE A 1 181 ? 6.847 2.709 -17.705 1.00 84.62 181 PHE A C 1
ATOM 1476 O O . PHE A 1 181 ? 5.813 3.361 -17.733 1.00 84.62 181 PHE A O 1
ATOM 1483 N N . SER A 1 182 ? 7.083 1.765 -18.613 1.00 75.38 182 SER A N 1
ATOM 1484 C CA . SER A 1 182 ? 6.223 1.574 -19.787 1.00 75.38 182 SER A CA 1
ATOM 1485 C C . SER A 1 182 ? 4.735 1.433 -19.444 1.00 75.38 182 SER A C 1
ATOM 1487 O O . SER A 1 182 ? 4.343 0.625 -18.602 1.00 75.38 182 SER A O 1
ATOM 1489 N N . ALA A 1 183 ? 3.908 2.233 -20.126 1.00 65.00 183 ALA A N 1
ATOM 1490 C CA . ALA A 1 183 ? 2.461 2.285 -19.934 1.00 65.00 183 ALA A CA 1
ATOM 1491 C C . ALA A 1 183 ? 1.707 1.113 -20.598 1.00 65.00 183 ALA A C 1
ATOM 1493 O O . ALA A 1 183 ? 0.492 1.009 -20.441 1.00 65.00 183 ALA A O 1
ATOM 1494 N N . SER A 1 184 ? 2.381 0.251 -21.381 1.00 60.16 184 SER A N 1
ATOM 1495 C CA . SER A 1 184 ? 1.753 -0.937 -21.979 1.00 60.16 184 SER A CA 1
ATOM 1496 C C . SER A 1 184 ? 2.749 -1.895 -22.666 1.00 60.16 184 SER A C 1
ATOM 1498 O O . SER A 1 184 ? 3.543 -1.433 -23.487 1.00 60.16 184 SER A O 1
ATOM 1500 N N . PRO A 1 185 ? 2.647 -3.224 -22.453 1.00 57.88 185 PRO A N 1
ATOM 1501 C CA . PRO A 1 185 ? 1.920 -3.875 -21.369 1.00 57.88 185 PRO A CA 1
ATOM 1502 C C . PRO A 1 185 ? 2.742 -3.755 -20.079 1.00 57.88 185 PRO A C 1
ATOM 1504 O O . PRO A 1 185 ? 3.950 -3.971 -20.082 1.00 57.88 185 PRO A O 1
ATOM 1507 N N . ALA A 1 186 ? 2.100 -3.415 -18.963 1.00 63.69 186 ALA A N 1
ATOM 1508 C CA . ALA A 1 186 ? 2.772 -3.391 -17.668 1.00 63.69 186 ALA A CA 1
ATOM 1509 C C . ALA A 1 186 ? 3.041 -4.819 -17.187 1.00 63.69 186 ALA A C 1
ATOM 1511 O O . ALA A 1 186 ? 2.282 -5.413 -16.423 1.00 63.69 186 ALA A O 1
ATOM 1512 N N . THR A 1 187 ? 4.110 -5.402 -17.711 1.00 71.50 187 THR A N 1
ATOM 1513 C CA . THR A 1 187 ? 4.518 -6.777 -17.458 1.00 71.50 187 THR A CA 1
ATOM 1514 C C . THR A 1 187 ? 5.925 -6.750 -16.918 1.00 71.50 187 THR A C 1
ATOM 1516 O O . THR A 1 187 ? 6.870 -6.707 -17.683 1.00 71.50 187 THR A O 1
ATOM 1519 N N . GLY A 1 188 ? 6.087 -6.754 -15.604 1.00 87.50 188 GLY A N 1
ATOM 1520 C CA . GLY A 1 188 ? 7.412 -6.728 -15.006 1.00 87.50 188 GLY A CA 1
ATOM 1521 C C . GLY A 1 188 ? 7.377 -6.206 -13.581 1.00 87.50 188 GLY A C 1
ATOM 1522 O O . GLY A 1 188 ? 6.346 -5.691 -13.155 1.00 87.50 188 GLY A O 1
ATOM 1523 N N . PRO A 1 189 ? 8.501 -6.305 -12.859 1.00 91.31 189 PRO A N 1
ATOM 1524 C CA . PRO A 1 189 ? 8.584 -5.983 -11.443 1.00 91.31 189 PRO A CA 1
ATOM 1525 C C . PRO A 1 189 ? 7.967 -4.622 -11.101 1.00 91.31 189 PRO A C 1
ATOM 1527 O O . PRO A 1 189 ? 6.999 -4.602 -10.351 1.00 91.31 189 PRO A O 1
ATOM 1530 N N . ALA A 1 190 ? 8.405 -3.521 -11.725 1.00 92.69 190 ALA A N 1
ATOM 1531 C CA . ALA A 1 190 ? 7.829 -2.196 -11.464 1.00 92.69 190 ALA A CA 1
ATOM 1532 C C . ALA A 1 190 ? 6.346 -2.065 -11.837 1.00 92.69 190 ALA A C 1
ATOM 1534 O O . ALA A 1 190 ? 5.623 -1.318 -11.196 1.00 92.69 190 ALA A O 1
ATOM 1535 N N . GLY A 1 191 ? 5.875 -2.791 -12.853 1.00 92.81 191 GLY A N 1
ATOM 1536 C CA . GLY A 1 191 ? 4.480 -2.739 -13.291 1.00 92.81 191 GLY A CA 1
ATOM 1537 C C . GLY A 1 191 ? 3.532 -3.609 -12.470 1.00 92.81 191 GLY A C 1
ATOM 1538 O O . GLY A 1 191 ? 2.324 -3.401 -12.548 1.00 92.81 191 GLY A O 1
ATOM 1539 N N . THR A 1 192 ? 4.048 -4.571 -11.704 1.00 94.06 192 THR A N 1
ATOM 1540 C CA . THR A 1 192 ? 3.251 -5.545 -10.938 1.00 94.06 192 THR A CA 1
ATOM 1541 C C . THR A 1 192 ? 3.602 -5.578 -9.452 1.00 94.06 192 THR A C 1
ATOM 1543 O O . THR A 1 192 ? 3.226 -6.524 -8.765 1.00 94.06 192 THR A O 1
ATOM 1546 N N . ASP A 1 193 ? 4.340 -4.579 -8.964 1.00 96.94 193 ASP A N 1
ATOM 1547 C CA . ASP A 1 193 ? 4.746 -4.480 -7.564 1.00 96.94 193 ASP A CA 1
ATOM 1548 C C . ASP A 1 193 ? 3.547 -4.121 -6.670 1.00 96.94 193 ASP A C 1
ATOM 1550 O O . ASP A 1 193 ? 3.054 -2.993 -6.668 1.00 96.94 193 ASP A O 1
ATOM 1554 N N . LEU A 1 194 ? 3.088 -5.090 -5.890 1.00 97.75 194 LEU A N 1
ATOM 1555 C CA . LEU A 1 194 ? 1.959 -5.029 -4.972 1.00 97.75 194 LEU A CA 1
ATOM 1556 C C . LEU A 1 194 ? 2.090 -3.917 -3.928 1.00 97.75 194 LEU A C 1
ATOM 1558 O O . LEU A 1 194 ? 1.068 -3.467 -3.419 1.00 97.75 194 LEU A O 1
ATOM 1562 N N . HIS A 1 195 ? 3.288 -3.422 -3.606 1.00 98.12 195 HIS A N 1
ATOM 1563 C CA . HIS A 1 195 ? 3.437 -2.323 -2.640 1.00 98.12 195 HIS A CA 1
ATOM 1564 C C . HIS A 1 195 ? 2.958 -0.964 -3.170 1.00 98.12 195 HIS A C 1
ATOM 1566 O O . HIS A 1 195 ? 2.730 -0.064 -2.368 1.00 98.12 195 HIS A O 1
ATOM 1572 N N . HIS A 1 196 ? 2.747 -0.813 -4.483 1.00 96.38 196 HIS A N 1
ATOM 1573 C CA . HIS A 1 196 ? 2.095 0.373 -5.065 1.00 96.38 196 HIS A CA 1
ATOM 1574 C C . HIS A 1 196 ? 0.933 0.038 -6.009 1.00 96.38 196 HIS A C 1
ATOM 1576 O O . HIS A 1 196 ? 0.184 0.937 -6.388 1.00 96.38 196 HIS A O 1
ATOM 1582 N N . LEU A 1 197 ? 0.807 -1.222 -6.431 1.00 95.31 197 LEU A N 1
ATOM 1583 C CA . LEU A 1 197 ? -0.272 -1.686 -7.284 1.00 95.31 197 LEU A CA 1
ATOM 1584 C C . LEU A 1 197 ? -1.425 -2.174 -6.410 1.00 95.31 197 LEU A C 1
ATOM 1586 O O . LEU A 1 197 ? -1.382 -3.281 -5.868 1.00 95.31 197 LEU A O 1
ATOM 1590 N N . ILE A 1 198 ? -2.464 -1.358 -6.284 1.00 93.44 198 ILE A N 1
ATOM 1591 C CA . ILE A 1 198 ? -3.560 -1.549 -5.323 1.00 93.44 198 ILE A CA 1
ATOM 1592 C C . ILE A 1 198 ? -4.894 -1.594 -6.077 1.00 93.44 198 ILE A C 1
ATOM 1594 O O . ILE A 1 198 ? -5.029 -1.031 -7.161 1.00 93.44 198 ILE A O 1
ATOM 1598 N N . SER A 1 199 ? -5.903 -2.274 -5.542 1.00 89.81 199 SER A N 1
ATOM 1599 C CA . SER A 1 199 ? -7.269 -2.150 -6.066 1.00 89.81 199 SER A CA 1
ATOM 1600 C C . SER A 1 199 ? -7.762 -0.697 -5.941 1.00 89.81 199 SER A C 1
ATOM 1602 O O . SER A 1 199 ? -7.688 -0.137 -4.853 1.00 89.81 199 SER A O 1
ATOM 1604 N N . GLY A 1 200 ? -8.298 -0.075 -7.000 1.00 91.06 200 GLY A N 1
ATOM 1605 C CA . GLY A 1 200 ? -8.798 1.312 -6.977 1.00 91.06 200 GLY A CA 1
ATOM 1606 C C . GLY A 1 200 ? -10.125 1.524 -7.711 1.00 91.06 200 GLY A C 1
ATOM 1607 O O . GLY A 1 200 ? -10.473 0.789 -8.637 1.00 91.06 200 GLY A O 1
ATOM 1608 N N . ASP A 1 201 ? -10.906 2.533 -7.309 1.00 91.56 201 ASP A N 1
ATOM 1609 C CA . ASP A 1 201 ? -12.155 2.866 -8.004 1.00 91.56 201 ASP A CA 1
ATOM 1610 C C . ASP A 1 201 ? -11.877 3.284 -9.452 1.00 91.56 201 ASP A C 1
ATOM 1612 O O . ASP A 1 201 ? -11.097 4.200 -9.708 1.00 91.56 201 ASP A O 1
ATOM 1616 N N . GLY A 1 202 ? -12.542 2.637 -10.411 1.00 90.12 202 GLY A N 1
ATOM 1617 C CA . GLY A 1 202 ? -12.239 2.812 -11.826 1.00 90.12 202 GLY A CA 1
ATOM 1618 C C . GLY A 1 202 ? -12.553 4.203 -12.377 1.00 90.12 202 GLY A C 1
ATOM 1619 O O . GLY A 1 202 ? -11.865 4.637 -13.304 1.00 90.12 202 GLY A O 1
ATOM 1620 N N . TYR A 1 203 ? -13.551 4.918 -11.834 1.00 91.56 203 TYR A N 1
ATOM 1621 C CA . TYR A 1 203 ? -13.822 6.302 -12.238 1.00 91.56 203 TYR A CA 1
ATOM 1622 C C . TYR A 1 203 ? -12.763 7.234 -11.667 1.00 91.56 203 TYR A C 1
ATOM 1624 O O . TYR A 1 203 ? -12.211 8.043 -12.412 1.00 91.56 203 TYR A O 1
ATOM 1632 N N . VAL A 1 204 ? -12.473 7.115 -10.367 1.00 94.56 204 VAL A N 1
ATOM 1633 C CA . VAL A 1 204 ? -11.488 7.988 -9.722 1.00 94.56 204 VAL A CA 1
ATOM 1634 C C . VAL A 1 204 ? -10.108 7.771 -10.332 1.00 94.56 204 VAL A C 1
ATOM 1636 O O . VAL A 1 204 ? -9.500 8.758 -10.725 1.00 94.56 204 VAL A O 1
ATOM 1639 N N . ASN A 1 205 ? -9.673 6.521 -10.522 1.00 93.94 205 ASN A N 1
ATOM 1640 C CA . ASN A 1 205 ? -8.430 6.174 -11.217 1.00 93.94 205 ASN A CA 1
ATOM 1641 C C . ASN A 1 205 ? -8.354 6.857 -12.594 1.00 93.94 205 ASN A C 1
ATOM 1643 O O . ASN A 1 205 ? -7.481 7.681 -12.835 1.00 93.94 205 ASN A O 1
ATOM 1647 N N . GLN A 1 206 ? -9.309 6.594 -13.492 1.00 90.88 206 GLN A N 1
ATOM 1648 C CA . GLN A 1 206 ? -9.186 7.038 -14.888 1.00 90.88 206 GLN A CA 1
ATOM 1649 C C . GLN A 1 206 ? -9.488 8.519 -15.099 1.00 90.88 206 GLN A C 1
ATOM 1651 O O . GLN A 1 206 ? -8.859 9.181 -15.921 1.00 90.88 206 GLN A O 1
ATOM 1656 N N . THR A 1 207 ? -10.511 9.026 -14.414 1.00 91.62 207 THR A N 1
ATOM 1657 C CA . THR A 1 207 ? -11.091 10.339 -14.714 1.00 91.62 207 THR A CA 1
ATOM 1658 C C . THR A 1 207 ? -10.595 11.407 -13.762 1.00 91.62 207 THR A C 1
ATOM 1660 O O . THR A 1 207 ? -10.523 12.560 -14.178 1.00 91.62 207 THR A O 1
ATOM 1663 N N . THR A 1 208 ? -10.265 11.069 -12.511 1.00 94.44 208 THR A N 1
ATOM 1664 C CA . THR A 1 208 ? -9.910 12.053 -11.477 1.00 94.44 208 THR A CA 1
ATOM 1665 C C . THR A 1 208 ? -8.404 12.061 -11.203 1.00 94.44 208 THR A C 1
ATOM 1667 O O . THR A 1 208 ? -7.791 13.095 -11.458 1.00 94.44 208 THR A O 1
ATOM 1670 N N . HIS A 1 209 ? -7.813 10.940 -10.772 1.00 94.69 209 HIS A N 1
ATOM 1671 C CA . HIS A 1 209 ? -6.376 10.786 -10.513 1.00 94.69 209 HIS A CA 1
ATOM 1672 C C . HIS A 1 209 ? -5.552 10.794 -11.803 1.00 94.69 209 HIS A C 1
ATOM 1674 O O . HIS A 1 209 ? -4.614 11.579 -11.913 1.00 94.69 209 HIS A O 1
ATOM 1680 N N . ASN A 1 210 ? -5.941 9.998 -12.803 1.00 92.19 210 ASN A N 1
ATOM 1681 C CA . ASN A 1 210 ? -5.245 9.863 -14.081 1.00 92.19 210 ASN A CA 1
ATOM 1682 C C . ASN A 1 210 ? -3.741 9.608 -13.869 1.00 92.19 210 ASN A C 1
ATOM 1684 O O . ASN A 1 210 ? -3.342 8.535 -13.430 1.00 92.19 210 ASN A O 1
ATOM 1688 N N . ASN A 1 211 ? -2.908 10.602 -14.158 1.00 91.81 211 ASN A N 1
ATOM 1689 C CA . ASN A 1 211 ? -1.486 10.578 -13.890 1.00 91.81 211 ASN A CA 1
ATOM 1690 C C . ASN A 1 211 ? -1.055 11.847 -13.154 1.00 91.81 211 ASN A C 1
ATOM 1692 O O . ASN A 1 211 ? 0.085 12.258 -13.312 1.00 91.81 211 ASN A O 1
ATOM 1696 N N . TYR A 1 212 ? -1.931 12.547 -12.441 1.00 92.94 212 TYR A N 1
ATOM 1697 C CA . TYR A 1 212 ? -1.546 13.785 -11.762 1.00 92.94 212 TYR A CA 1
ATOM 1698 C C . TYR A 1 212 ? -0.667 13.483 -10.542 1.00 92.94 212 TYR A C 1
ATOM 1700 O O . TYR A 1 212 ? -0.884 12.470 -9.883 1.00 92.94 212 TYR A O 1
ATOM 1708 N N . PRO A 1 213 ? 0.329 14.330 -10.222 1.00 92.62 213 PRO A N 1
ATOM 1709 C CA . PRO A 1 213 ? 1.009 14.247 -8.937 1.00 92.62 213 PRO A CA 1
ATOM 1710 C C . PRO A 1 213 ? 0.004 14.358 -7.788 1.00 92.62 213 PRO A C 1
ATOM 1712 O O . PRO A 1 213 ? -1.040 15.006 -7.916 1.00 92.62 213 PRO A O 1
ATOM 1715 N N . TYR A 1 214 ? 0.339 13.750 -6.661 1.00 94.00 214 TYR A N 1
ATOM 1716 C CA . TYR A 1 214 ? -0.435 13.892 -5.439 1.00 94.00 214 TYR A CA 1
ATOM 1717 C C . TYR A 1 214 ? -0.141 15.233 -4.762 1.00 94.00 214 TYR A C 1
ATOM 1719 O O . TYR A 1 214 ? 1.001 15.686 -4.763 1.00 94.00 214 TYR A O 1
ATOM 1727 N N . GLY A 1 215 ? -1.166 15.862 -4.193 1.00 91.44 215 GLY A N 1
ATOM 1728 C CA . GLY A 1 215 ? -1.024 17.106 -3.437 1.00 91.44 215 GLY A CA 1
ATOM 1729 C C . GLY A 1 215 ? -2.367 17.641 -2.954 1.00 91.44 215 GLY A C 1
ATOM 1730 O O . GLY A 1 215 ? -3.417 17.161 -3.384 1.00 91.44 215 GLY A O 1
ATOM 1731 N N . PHE A 1 216 ? -2.349 18.622 -2.054 1.00 87.75 216 PHE A N 1
ATOM 1732 C CA . PHE A 1 216 ? -3.564 19.262 -1.549 1.00 87.75 216 PHE A CA 1
ATOM 1733 C C . PHE A 1 216 ? -4.234 20.120 -2.632 1.00 87.75 216 PHE A C 1
ATOM 1735 O O . PHE A 1 216 ? -3.609 20.985 -3.250 1.00 87.75 216 PHE A O 1
ATOM 1742 N N . VAL A 1 217 ? -5.533 19.909 -2.858 1.00 88.81 217 VAL A N 1
ATOM 1743 C CA . VAL A 1 217 ? -6.315 20.671 -3.835 1.00 88.81 217 VAL A CA 1
ATOM 1744 C C . VAL A 1 217 ? -6.907 21.907 -3.164 1.00 88.81 217 VAL A C 1
ATOM 1746 O O . VAL A 1 217 ? -7.806 21.810 -2.331 1.00 88.81 217 VAL A O 1
ATOM 1749 N N . GLN A 1 218 ? -6.474 23.086 -3.609 1.00 87.12 218 GLN A N 1
ATOM 1750 C CA . GLN A 1 218 ? -7.028 24.369 -3.167 1.00 87.12 218 GLN A CA 1
ATOM 1751 C C . GLN A 1 218 ? -8.265 24.764 -3.975 1.00 87.12 218 GLN A C 1
ATOM 1753 O O . GLN A 1 218 ? -9.266 25.223 -3.431 1.00 87.12 218 GLN A O 1
ATOM 1758 N N . THR A 1 219 ? -8.220 24.567 -5.296 1.00 89.06 219 THR A N 1
ATOM 1759 C CA . THR A 1 219 ? -9.364 24.821 -6.187 1.00 89.06 219 THR A CA 1
ATOM 1760 C C . THR A 1 219 ? -9.748 23.543 -6.908 1.00 89.06 219 THR A C 1
ATOM 1762 O O . THR A 1 219 ? -9.007 23.069 -7.764 1.00 89.06 219 THR A O 1
ATOM 1765 N N . VAL A 1 220 ? -10.919 22.999 -6.582 1.00 92.94 220 VAL A N 1
ATOM 1766 C CA . VAL A 1 220 ? -11.427 21.751 -7.164 1.00 92.94 220 VAL A CA 1
ATOM 1767 C C . VAL A 1 220 ? -11.882 21.967 -8.609 1.00 92.94 220 VAL A C 1
ATOM 1769 O O . VAL A 1 220 ? -12.733 22.812 -8.876 1.00 92.94 220 VAL A O 1
ATOM 1772 N N . GLU A 1 221 ? -11.357 21.159 -9.530 1.00 94.50 221 GLU A N 1
ATOM 1773 C CA . GLU A 1 221 ? -11.820 21.073 -10.923 1.00 94.50 221 GLU A CA 1
ATOM 1774 C C . GLU A 1 221 ? -12.735 19.860 -11.132 1.00 94.50 221 GLU A C 1
ATOM 1776 O O . GLU A 1 221 ? -13.727 19.925 -11.856 1.00 94.50 221 GLU A O 1
ATOM 1781 N N . ASN A 1 222 ? -12.401 18.737 -10.493 1.00 95.19 222 ASN A N 1
ATOM 1782 C CA . ASN A 1 222 ? -13.144 17.490 -10.598 1.00 95.19 222 ASN A CA 1
ATOM 1783 C C . ASN A 1 222 ? -13.141 16.747 -9.259 1.00 95.19 222 ASN A C 1
ATOM 1785 O O . ASN A 1 222 ? -12.261 16.934 -8.419 1.00 95.19 222 ASN A O 1
ATOM 1789 N N . SER A 1 223 ? -14.110 15.862 -9.063 1.00 94.75 223 SER A N 1
ATOM 1790 C CA . SER A 1 223 ? -14.231 15.037 -7.863 1.00 94.75 223 SER A CA 1
ATOM 1791 C C . SER A 1 223 ? -14.753 13.650 -8.213 1.00 94.75 223 SER A C 1
ATOM 1793 O O . SER A 1 223 ? -15.176 13.397 -9.343 1.00 94.75 223 SER A O 1
ATOM 1795 N N . GLY A 1 224 ? -14.722 12.727 -7.253 1.00 89.88 224 GLY A N 1
ATOM 1796 C CA . GLY A 1 224 ? -15.417 11.451 -7.404 1.00 89.88 224 GLY A CA 1
ATOM 1797 C C . GLY A 1 224 ? -16.906 11.650 -7.711 1.00 89.88 224 GLY A C 1
ATOM 1798 O O . GLY A 1 224 ? -17.541 12.594 -7.243 1.00 89.88 224 GLY A O 1
ATOM 1799 N N . ASN A 1 225 ? -17.471 10.763 -8.527 1.00 89.50 225 ASN A N 1
ATOM 1800 C CA . ASN A 1 225 ? -18.824 10.900 -9.078 1.00 89.50 225 ASN A CA 1
ATOM 1801 C C . ASN A 1 225 ? -19.918 10.206 -8.252 1.00 89.50 225 ASN A C 1
ATOM 1803 O O . ASN A 1 225 ? -21.090 10.223 -8.629 1.00 89.50 225 ASN A O 1
ATOM 1807 N N . LYS A 1 226 ? -19.547 9.562 -7.146 1.00 86.31 226 LYS A N 1
ATOM 1808 C CA . LYS A 1 226 ? -20.448 8.816 -6.259 1.00 86.31 226 LYS A CA 1
ATOM 1809 C C . LYS A 1 226 ? -20.225 9.222 -4.812 1.00 86.31 226 LYS A C 1
ATOM 1811 O O . LYS A 1 226 ? -19.124 9.636 -4.459 1.00 86.31 226 LYS A O 1
ATOM 1816 N N . VAL A 1 227 ? -21.233 9.007 -3.964 1.00 84.25 227 VAL A N 1
ATOM 1817 C CA . VAL A 1 227 ? -21.201 9.341 -2.525 1.00 84.25 227 VAL A CA 1
ATOM 1818 C C . VAL A 1 227 ? -19.941 8.800 -1.842 1.00 84.25 227 VAL A C 1
ATOM 1820 O O . VAL A 1 227 ? -19.228 9.554 -1.194 1.00 84.25 227 VAL A O 1
ATOM 1823 N N . TYR A 1 228 ? -19.611 7.529 -2.070 1.00 83.50 228 TYR A N 1
ATOM 1824 C CA . TYR A 1 228 ? -18.443 6.866 -1.481 1.00 83.50 228 TYR A CA 1
ATOM 1825 C C . TYR A 1 228 ? -17.104 7.234 -2.147 1.00 83.50 228 TYR A C 1
ATOM 1827 O O . TYR A 1 228 ? -16.068 6.745 -1.731 1.00 83.50 228 TYR A O 1
ATOM 1835 N N . THR A 1 229 ? -17.098 8.079 -3.178 1.00 89.94 229 THR A N 1
ATOM 1836 C CA . THR A 1 229 ? -15.873 8.578 -3.841 1.00 89.94 229 THR A CA 1
ATOM 1837 C C . THR A 1 229 ? -15.738 10.099 -3.763 1.00 89.94 229 THR A C 1
ATOM 1839 O O . THR A 1 229 ? -14.737 10.648 -4.216 1.00 89.94 229 THR A O 1
ATOM 1842 N N . ALA A 1 230 ? -16.737 10.798 -3.216 1.00 86.69 230 ALA A N 1
ATOM 1843 C CA . ALA A 1 230 ? -16.890 12.247 -3.348 1.00 86.69 230 ALA A CA 1
ATOM 1844 C C . ALA A 1 230 ? -15.767 13.058 -2.680 1.00 86.69 230 ALA A C 1
ATOM 1846 O O . ALA A 1 230 ? -15.576 14.225 -3.007 1.00 86.69 230 ALA A O 1
ATOM 1847 N N . GLN A 1 231 ? -15.025 12.444 -1.754 1.00 88.81 231 GLN A N 1
ATOM 1848 C CA . GLN A 1 231 ? -13.908 13.081 -1.056 1.00 88.81 231 GLN A CA 1
ATOM 1849 C C . GLN A 1 231 ? -12.620 13.132 -1.889 1.00 88.81 231 GLN A C 1
ATOM 1851 O O . GLN A 1 231 ? -11.743 13.928 -1.573 1.00 88.81 231 GLN A O 1
ATOM 1856 N N . ASN A 1 232 ? -12.515 12.339 -2.961 1.00 95.62 232 ASN A N 1
ATOM 1857 C CA . ASN A 1 232 ? -11.379 12.404 -3.878 1.00 95.62 232 ASN A CA 1
ATOM 1858 C C . ASN A 1 232 ? -11.563 13.573 -4.844 1.00 95.62 232 ASN A C 1
ATOM 1860 O O . ASN A 1 232 ? -12.637 13.727 -5.437 1.00 95.62 232 ASN A O 1
ATOM 1864 N N . LYS A 1 233 ? -10.511 14.363 -5.041 1.00 94.75 233 LYS A N 1
ATOM 1865 C CA . LYS A 1 233 ? -10.547 15.618 -5.792 1.00 94.75 233 LYS A CA 1
ATOM 1866 C C . LYS A 1 233 ? -9.357 15.697 -6.737 1.00 94.75 233 LYS A C 1
ATOM 1868 O O . LYS A 1 233 ? -8.262 15.262 -6.415 1.00 94.75 233 LYS A O 1
ATOM 1873 N N . ARG A 1 234 ? -9.568 16.305 -7.896 1.00 95.38 234 ARG A N 1
ATOM 1874 C CA . ARG A 1 234 ? -8.503 16.839 -8.743 1.00 95.38 234 ARG A CA 1
ATOM 1875 C C . ARG A 1 234 ? -8.688 18.340 -8.832 1.00 95.38 234 ARG A C 1
ATOM 1877 O O . ARG A 1 234 ? -9.818 18.814 -8.980 1.00 95.38 234 ARG A O 1
ATOM 1884 N N . GLY A 1 235 ? -7.596 19.079 -8.805 1.00 92.44 235 GLY A N 1
ATOM 1885 C CA . GLY A 1 235 ? -7.652 20.505 -9.035 1.00 92.44 235 GLY A CA 1
ATOM 1886 C C . GLY A 1 235 ? -6.300 21.173 -8.912 1.00 92.44 235 GLY A C 1
ATOM 1887 O O . GLY A 1 235 ? -5.259 20.532 -9.032 1.00 92.44 235 GLY A O 1
ATOM 1888 N N . ILE A 1 236 ? -6.338 22.478 -8.685 1.00 89.56 236 ILE A N 1
ATOM 1889 C CA . ILE A 1 236 ? -5.144 23.304 -8.568 1.00 89.56 236 ILE A CA 1
ATOM 1890 C C . ILE A 1 236 ? -4.660 23.310 -7.118 1.00 89.56 236 ILE A C 1
ATOM 1892 O O . ILE A 1 236 ? -5.428 23.655 -6.217 1.00 89.56 236 ILE A O 1
ATOM 1896 N N . ALA A 1 237 ? -3.390 22.967 -6.919 1.00 84.88 237 ALA A N 1
ATOM 1897 C CA . ALA A 1 237 ? -2.629 23.231 -5.703 1.00 84.88 237 ALA A CA 1
ATOM 1898 C C . ALA A 1 237 ? -1.959 24.611 -5.761 1.00 84.88 237 ALA A C 1
ATOM 1900 O O . ALA A 1 237 ? -1.578 25.084 -6.836 1.00 84.88 237 ALA A O 1
ATOM 1901 N N . GLU A 1 238 ? -1.730 25.208 -4.591 1.00 70.75 238 GLU A N 1
ATOM 1902 C CA . GLU A 1 238 ? -0.926 26.430 -4.405 1.00 70.75 238 GLU A CA 1
ATOM 1903 C C . GLU A 1 238 ? 0.572 26.100 -4.259 1.00 70.75 238 GLU A C 1
ATOM 1905 O O . GLU A 1 238 ? 1.323 26.747 -3.540 1.00 70.75 238 GLU A O 1
ATOM 1910 N N . PHE A 1 239 ? 1.026 25.058 -4.953 1.00 71.69 239 PHE A N 1
ATOM 1911 C CA . PHE A 1 239 ? 2.442 24.739 -5.055 1.00 71.69 239 PHE A CA 1
ATOM 1912 C C . PHE A 1 239 ? 3.020 25.448 -6.287 1.00 71.69 239 PHE A C 1
ATOM 1914 O O . PHE A 1 239 ? 2.652 25.117 -7.417 1.00 71.69 239 PHE A O 1
ATOM 1921 N N . ASP A 1 240 ? 3.888 26.439 -6.056 1.00 66.00 240 ASP A N 1
ATOM 1922 C CA . ASP A 1 240 ? 4.560 27.263 -7.079 1.00 66.00 240 ASP A CA 1
ATOM 1923 C C . ASP A 1 240 ? 3.603 27.906 -8.112 1.00 66.00 240 ASP A C 1
ATOM 1925 O O . ASP A 1 240 ? 3.772 27.831 -9.329 1.00 66.00 240 ASP A O 1
ATOM 1929 N N . GLY A 1 241 ? 2.533 28.536 -7.620 1.00 62.88 241 GLY A N 1
ATOM 1930 C CA . GLY A 1 241 ? 1.616 29.343 -8.429 1.00 62.88 241 GLY A CA 1
ATOM 1931 C C . GLY A 1 241 ? 0.408 28.582 -8.986 1.00 62.88 241 GLY A C 1
ATOM 1932 O O . GLY A 1 241 ? -0.710 29.001 -8.699 1.00 62.88 241 GLY A O 1
ATOM 1933 N N . VAL A 1 242 ? 0.591 27.497 -9.761 1.00 65.75 242 VAL A N 1
ATOM 1934 C CA . VAL A 1 242 ? -0.504 26.635 -10.283 1.00 65.75 242 VAL A CA 1
ATOM 1935 C C . VAL A 1 242 ? 0.019 25.231 -10.636 1.00 65.75 242 VAL A C 1
ATOM 1937 O O . VAL A 1 242 ? 0.638 25.042 -11.684 1.00 65.75 242 VAL A O 1
ATOM 1940 N N . SER A 1 243 ? -0.318 24.224 -9.827 1.00 80.31 243 SER A N 1
ATOM 1941 C CA . SER A 1 243 ? 0.014 22.812 -10.089 1.00 80.31 243 SER A CA 1
ATOM 1942 C C . SER A 1 243 ? -1.258 21.963 -10.155 1.00 80.31 243 SER A C 1
ATOM 1944 O O . SER A 1 243 ? -2.042 21.977 -9.211 1.00 80.31 243 SER A O 1
ATOM 1946 N N . MET A 1 244 ? -1.493 21.223 -11.248 1.00 90.56 244 MET A N 1
ATOM 1947 C CA . MET A 1 244 ? -2.623 20.281 -11.306 1.00 90.56 244 MET A CA 1
ATOM 1948 C C . MET A 1 244 ? -2.278 19.023 -10.512 1.00 90.56 244 MET A C 1
ATOM 1950 O O . MET A 1 244 ? -1.325 18.326 -10.865 1.00 90.56 244 MET A O 1
ATOM 1954 N N . VAL A 1 245 ? -3.057 18.732 -9.474 1.00 92.44 245 VAL A N 1
ATOM 1955 C CA . VAL A 1 245 ? -2.812 17.628 -8.542 1.00 92.44 245 VAL A CA 1
ATOM 1956 C C . VAL A 1 245 ? -4.071 16.814 -8.293 1.00 92.44 245 VAL A C 1
ATOM 1958 O O . VAL A 1 245 ? -5.194 17.256 -8.561 1.00 92.44 245 VAL A O 1
ATOM 1961 N N . PHE A 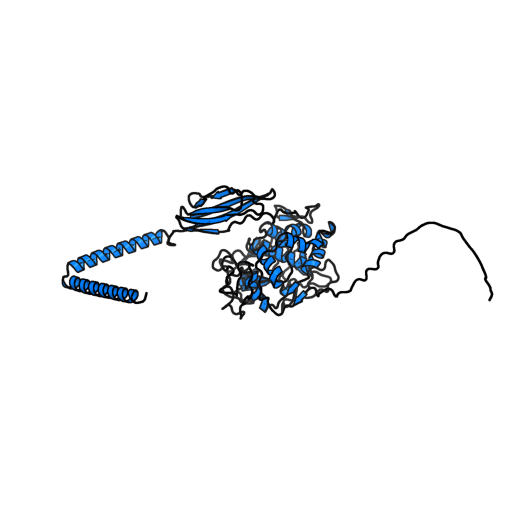1 246 ? -3.874 15.626 -7.738 1.00 95.44 246 PHE A N 1
ATOM 1962 C CA . PHE A 1 246 ? -4.933 14.797 -7.194 1.00 95.44 246 PHE A CA 1
ATOM 1963 C C . PHE A 1 246 ? -4.798 14.669 -5.671 1.00 95.44 246 PHE A C 1
ATOM 1965 O O . PHE A 1 246 ? -3.740 14.317 -5.154 1.00 95.44 246 PHE A O 1
ATOM 1972 N N . GLU A 1 247 ? -5.897 14.909 -4.965 1.00 95.31 247 GLU A N 1
ATOM 1973 C CA . GLU A 1 247 ? -6.029 14.737 -3.522 1.00 95.31 247 GLU A CA 1
ATOM 1974 C C . GLU A 1 247 ? -7.021 13.593 -3.242 1.00 95.31 247 GLU A C 1
ATOM 1976 O O . GLU A 1 247 ? -8.213 13.720 -3.555 1.00 95.31 247 GLU A O 1
ATOM 1981 N N . PRO A 1 248 ? -6.577 12.462 -2.671 1.00 95.38 248 PRO A N 1
ATOM 1982 C CA . PRO A 1 248 ? -7.470 11.410 -2.219 1.00 95.38 248 PRO A CA 1
ATOM 1983 C C . PRO A 1 248 ? -8.185 11.831 -0.926 1.00 95.38 248 PRO A C 1
ATOM 1985 O O . PRO A 1 248 ? -7.844 12.826 -0.286 1.00 95.38 248 PRO A O 1
ATOM 1988 N N . ALA A 1 249 ? -9.171 11.036 -0.512 1.00 89.19 249 ALA A N 1
ATOM 1989 C CA . ALA A 1 249 ? -9.750 11.165 0.824 1.00 89.19 249 ALA A CA 1
ATOM 1990 C C . ALA A 1 249 ? -8.689 10.986 1.934 1.00 89.19 249 ALA A C 1
ATOM 1992 O O . ALA A 1 249 ? -7.715 10.259 1.736 1.00 89.19 249 ALA A O 1
ATOM 1993 N N . ASP A 1 250 ? -8.906 11.601 3.102 1.00 84.69 250 ASP A N 1
ATOM 1994 C CA . ASP A 1 250 ? -7.893 11.691 4.169 1.00 84.69 250 ASP A CA 1
ATOM 1995 C C . ASP A 1 250 ? -7.360 10.331 4.642 1.00 84.69 250 ASP A C 1
ATOM 1997 O O . ASP A 1 250 ? -6.160 10.186 4.823 1.00 84.69 250 ASP A O 1
ATOM 2001 N N . TYR A 1 251 ? -8.228 9.322 4.741 1.00 83.62 251 TYR A N 1
ATOM 2002 C CA . TYR A 1 251 ? -7.914 7.949 5.177 1.00 83.62 251 TYR A CA 1
ATOM 2003 C C . TYR A 1 251 ? -7.181 7.083 4.128 1.00 83.62 251 TYR A C 1
ATOM 2005 O O . TYR A 1 251 ? -7.153 5.857 4.240 1.00 83.62 251 TYR A O 1
ATOM 2013 N N . HIS A 1 252 ? -6.705 7.693 3.041 1.00 92.19 252 HIS A N 1
ATOM 2014 C CA . HIS A 1 252 ? -5.839 7.052 2.046 1.00 92.19 252 HIS A CA 1
ATOM 2015 C C . HIS A 1 252 ? -4.520 7.808 1.845 1.00 92.19 252 HIS A C 1
ATOM 2017 O O . HIS A 1 252 ? -3.683 7.376 1.047 1.00 92.19 252 HIS A O 1
ATOM 2023 N N . LYS A 1 253 ? -4.353 8.977 2.473 1.00 91.88 253 LYS A N 1
ATOM 2024 C CA . LYS A 1 253 ? -3.234 9.887 2.201 1.00 91.88 253 LYS A CA 1
ATOM 2025 C C . LYS A 1 253 ? -1.903 9.261 2.619 1.00 91.88 253 LYS A C 1
ATOM 2027 O O . LYS A 1 253 ? -0.929 9.335 1.869 1.00 91.88 253 LYS A O 1
ATOM 2032 N N . GLY A 1 254 ? -1.878 8.608 3.772 1.00 94.19 254 GLY A N 1
ATOM 2033 C CA . GLY A 1 254 ? -0.715 7.944 4.344 1.00 94.19 254 GLY A CA 1
ATOM 2034 C C . GLY A 1 254 ? -0.316 6.707 3.554 1.00 94.19 254 GLY A C 1
ATOM 2035 O O . GLY A 1 254 ? 0.857 6.578 3.192 1.00 94.19 254 GLY A O 1
ATOM 2036 N N . ASP A 1 255 ? -1.291 5.857 3.220 1.00 96.12 255 ASP A N 1
ATOM 2037 C CA . ASP A 1 255 ? -1.105 4.653 2.400 1.00 96.12 255 ASP A CA 1
ATOM 2038 C C . ASP A 1 255 ? -0.445 5.006 1.061 1.00 96.12 255 ASP A C 1
ATOM 2040 O O . ASP A 1 255 ? 0.558 4.413 0.650 1.00 96.12 255 ASP A O 1
ATOM 2044 N N . ILE A 1 256 ? -0.982 6.033 0.393 1.00 98.44 256 ILE A N 1
ATOM 2045 C CA . ILE A 1 256 ? -0.472 6.533 -0.886 1.00 98.44 256 ILE A CA 1
ATOM 2046 C C . ILE A 1 256 ? 0.937 7.106 -0.722 1.00 98.44 256 ILE A C 1
ATOM 2048 O O . ILE A 1 256 ? 1.828 6.757 -1.500 1.00 98.44 256 ILE A O 1
ATOM 2052 N N . ALA A 1 257 ? 1.180 7.929 0.303 1.00 98.06 257 ALA A N 1
ATOM 2053 C CA . ALA A 1 257 ? 2.502 8.495 0.553 1.00 98.06 257 ALA A CA 1
ATOM 2054 C C . ALA A 1 257 ? 3.559 7.398 0.771 1.00 98.06 257 ALA A C 1
ATOM 2056 O O . ALA A 1 257 ? 4.613 7.410 0.131 1.00 98.06 257 ALA A O 1
ATOM 2057 N N . ARG A 1 258 ? 3.266 6.394 1.607 1.00 98.50 258 ARG A N 1
ATOM 2058 C CA . ARG A 1 258 ? 4.182 5.273 1.882 1.00 98.50 258 ARG A CA 1
ATOM 2059 C C . ARG A 1 258 ? 4.395 4.366 0.671 1.00 98.50 258 ARG A C 1
ATOM 2061 O O . ARG A 1 258 ? 5.503 3.849 0.508 1.00 98.50 258 ARG A O 1
ATOM 2068 N N . ALA A 1 259 ? 3.398 4.190 -0.196 1.00 98.56 259 ALA A N 1
ATOM 2069 C CA . ALA A 1 259 ? 3.562 3.489 -1.471 1.00 98.56 259 ALA A CA 1
ATOM 2070 C C . ALA A 1 259 ? 4.484 4.259 -2.439 1.00 98.56 259 ALA A C 1
ATOM 2072 O O . ALA A 1 259 ? 5.364 3.659 -3.062 1.00 98.56 259 ALA A O 1
ATOM 2073 N N . ILE A 1 260 ? 4.353 5.589 -2.523 1.00 98.50 260 ILE A N 1
ATOM 2074 C CA . ILE A 1 260 ? 5.236 6.444 -3.334 1.00 98.50 260 ILE A CA 1
ATOM 2075 C C . ILE A 1 260 ? 6.677 6.435 -2.812 1.00 98.50 260 ILE A C 1
ATOM 2077 O O . ILE A 1 260 ? 7.610 6.228 -3.595 1.00 98.50 260 ILE A O 1
ATOM 2081 N N . PHE A 1 261 ? 6.878 6.584 -1.499 1.00 98.62 261 PHE A N 1
ATOM 2082 C CA . PHE A 1 261 ? 8.212 6.493 -0.899 1.00 98.62 261 PHE A CA 1
ATOM 2083 C C . PHE A 1 261 ? 8.841 5.121 -1.138 1.00 98.62 261 PHE A C 1
ATOM 2085 O O . PHE A 1 261 ? 10.013 5.037 -1.515 1.00 98.62 261 PHE A O 1
ATOM 2092 N N . TYR A 1 262 ? 8.066 4.039 -0.996 1.00 98.69 262 TYR A N 1
ATOM 2093 C CA . TYR A 1 262 ? 8.530 2.691 -1.315 1.00 98.69 262 TYR A CA 1
ATOM 2094 C C . TYR A 1 262 ? 9.001 2.579 -2.762 1.00 98.69 262 TYR A C 1
ATOM 2096 O O . TYR A 1 262 ? 10.080 2.039 -2.999 1.00 98.69 262 TYR A O 1
ATOM 2104 N N . MET A 1 263 ? 8.246 3.115 -3.722 1.00 98.06 263 MET A N 1
ATOM 2105 C CA . MET A 1 263 ? 8.623 3.046 -5.133 1.00 98.06 263 MET A CA 1
ATOM 2106 C C . MET A 1 263 ? 9.962 3.729 -5.404 1.00 98.06 263 MET A C 1
ATOM 2108 O O . MET A 1 263 ? 10.812 3.147 -6.079 1.00 98.06 263 MET A O 1
ATOM 2112 N N . ALA A 1 264 ? 10.214 4.895 -4.807 1.00 97.50 264 ALA A N 1
ATOM 2113 C CA . ALA A 1 264 ? 11.521 5.543 -4.894 1.00 97.50 264 ALA A CA 1
ATOM 2114 C C . ALA A 1 264 ? 12.627 4.768 -4.148 1.00 97.50 264 ALA A C 1
ATOM 2116 O O . ALA A 1 264 ? 13.764 4.700 -4.613 1.00 97.50 264 ALA A O 1
ATOM 2117 N N . ALA A 1 265 ? 12.329 4.117 -3.023 1.00 97.62 265 ALA A N 1
ATOM 2118 C CA . ALA A 1 265 ? 13.304 3.285 -2.311 1.00 97.62 265 ALA A CA 1
ATOM 2119 C C . ALA A 1 265 ? 13.647 1.987 -3.052 1.00 97.62 265 ALA A C 1
ATOM 2121 O O . ALA A 1 265 ? 14.806 1.571 -3.074 1.00 97.62 265 ALA A O 1
ATOM 2122 N N . ARG A 1 266 ? 12.666 1.340 -3.680 1.00 96.75 266 ARG A N 1
ATOM 2123 C CA . ARG A 1 266 ? 12.868 0.110 -4.441 1.00 96.75 266 ARG A CA 1
ATOM 2124 C C . ARG A 1 266 ? 13.537 0.399 -5.779 1.00 96.75 266 ARG A C 1
ATOM 2126 O O . ARG A 1 266 ? 14.497 -0.288 -6.127 1.00 96.75 266 ARG A O 1
ATOM 2133 N N . TYR A 1 267 ? 13.054 1.389 -6.519 1.00 95.44 267 TYR A N 1
ATOM 2134 C CA . TYR A 1 267 ? 13.456 1.668 -7.896 1.00 95.44 267 TYR A CA 1
ATOM 2135 C C . TYR A 1 267 ? 14.332 2.924 -8.002 1.00 95.44 267 TYR A C 1
ATOM 2137 O O . TYR A 1 267 ? 14.100 3.760 -8.859 1.00 95.44 267 TYR A O 1
ATOM 2145 N N . ASN A 1 268 ? 15.355 3.091 -7.155 1.00 94.44 268 ASN A N 1
ATOM 2146 C CA . ASN A 1 268 ? 16.366 4.150 -7.342 1.00 94.44 268 ASN A CA 1
ATOM 2147 C C . ASN A 1 268 ? 17.627 3.651 -8.063 1.00 94.44 268 ASN A C 1
ATOM 2149 O O . ASN A 1 268 ? 17.832 2.448 -8.195 1.00 94.44 268 ASN A O 1
ATOM 2153 N N . ASN A 1 269 ? 18.519 4.563 -8.462 1.00 93.75 269 ASN A N 1
ATOM 2154 C CA . ASN A 1 269 ? 19.851 4.232 -8.986 1.00 93.75 269 ASN A CA 1
ATOM 2155 C C . ASN A 1 269 ? 20.992 4.908 -8.202 1.00 93.75 269 ASN A C 1
ATOM 2157 O O . ASN A 1 269 ? 22.066 5.155 -8.746 1.00 93.75 269 ASN A O 1
ATOM 2161 N N . TRP A 1 270 ? 20.786 5.216 -6.915 1.00 92.00 270 TRP A N 1
ATOM 2162 C CA . TRP A 1 270 ? 21.767 5.952 -6.101 1.00 92.00 270 TRP A CA 1
ATOM 2163 C C . TRP A 1 270 ? 23.063 5.170 -5.845 1.00 92.00 270 TRP A C 1
ATOM 2165 O O . TRP A 1 270 ? 24.112 5.764 -5.618 1.00 92.00 270 TRP A O 1
ATOM 2175 N N . GLY A 1 271 ? 23.006 3.835 -5.891 1.00 87.62 271 GLY A N 1
ATOM 2176 C CA . GLY A 1 271 ? 24.193 2.974 -5.827 1.00 87.62 271 GLY A CA 1
ATOM 2177 C C . GLY A 1 271 ? 24.952 2.846 -7.150 1.00 87.62 271 GLY A C 1
ATOM 2178 O O . GLY A 1 271 ? 26.072 2.337 -7.151 1.00 87.62 271 GLY A O 1
ATOM 2179 N N . GLY A 1 272 ? 24.351 3.299 -8.256 1.00 85.19 272 GLY A N 1
ATOM 2180 C CA . GLY A 1 272 ? 24.830 3.065 -9.612 1.00 85.19 272 GLY A CA 1
ATOM 2181 C C . GLY A 1 272 ? 24.859 1.583 -10.009 1.00 85.19 272 GLY A C 1
ATOM 2182 O O . GLY A 1 272 ? 24.569 0.680 -9.224 1.00 85.19 272 GLY A O 1
ATOM 2183 N N . GLY A 1 273 ? 25.244 1.326 -11.259 1.00 75.94 273 GLY A N 1
ATOM 2184 C CA . GLY A 1 273 ? 25.538 -0.023 -11.755 1.00 75.94 273 GLY A CA 1
ATOM 2185 C C . GLY A 1 273 ? 24.331 -0.872 -12.162 1.00 75.94 273 GLY A C 1
ATOM 2186 O O . GLY A 1 273 ? 24.534 -1.945 -12.728 1.00 75.94 273 GLY A O 1
ATOM 2187 N N . ASP A 1 274 ? 23.102 -0.405 -11.938 1.00 83.19 274 ASP A N 1
ATOM 2188 C CA . ASP A 1 274 ? 21.911 -1.023 -12.516 1.00 83.19 274 ASP A CA 1
ATOM 2189 C C . ASP A 1 274 ? 21.633 -0.443 -13.913 1.00 83.19 274 ASP A C 1
ATOM 2191 O O . ASP A 1 274 ? 21.791 0.755 -14.156 1.00 83.19 274 ASP A O 1
ATOM 2195 N N . ASN A 1 275 ? 21.203 -1.303 -14.839 1.00 86.69 275 ASN A N 1
ATOM 2196 C CA . ASN A 1 275 ? 20.707 -0.866 -16.142 1.00 86.69 275 ASN A CA 1
ATOM 2197 C C . ASN A 1 275 ? 19.257 -0.412 -15.991 1.00 86.69 275 ASN A C 1
ATOM 2199 O O . ASN A 1 275 ? 18.397 -1.219 -15.626 1.00 86.69 275 ASN A O 1
ATOM 2203 N N . ILE A 1 276 ? 18.986 0.849 -16.316 1.00 90.12 276 ILE A N 1
ATOM 2204 C CA . ILE A 1 276 ? 17.636 1.400 -16.254 1.00 90.12 276 ILE A CA 1
ATOM 2205 C C . ILE A 1 276 ? 16.814 0.888 -17.430 1.00 90.12 276 ILE A C 1
ATOM 2207 O O . ILE A 1 276 ? 17.211 0.990 -18.592 1.00 90.12 276 ILE A O 1
ATOM 2211 N N . THR A 1 277 ? 15.667 0.299 -17.109 1.00 89.38 277 THR A N 1
ATOM 2212 C CA . THR A 1 277 ? 14.730 -0.296 -18.069 1.00 89.38 277 THR A CA 1
ATOM 2213 C C . THR A 1 277 ? 13.296 -0.004 -17.646 1.00 89.38 277 THR A C 1
ATOM 2215 O O . THR A 1 277 ? 13.050 0.483 -16.548 1.00 89.38 277 THR A O 1
ATOM 2218 N N . GLU A 1 278 ? 12.324 -0.366 -18.480 1.00 84.81 278 GLU A N 1
ATOM 2219 C CA . GLU A 1 278 ? 10.906 -0.304 -18.105 1.00 84.81 278 GLU A CA 1
ATOM 2220 C C . GLU A 1 278 ? 10.531 -1.232 -16.931 1.00 84.81 278 GLU A C 1
ATOM 2222 O O . GLU A 1 278 ? 9.524 -1.010 -16.272 1.00 84.81 278 GLU A O 1
ATOM 2227 N N . HIS A 1 279 ? 11.333 -2.259 -16.637 1.00 88.88 279 HIS A N 1
ATOM 2228 C CA . HIS A 1 279 ? 11.104 -3.168 -15.507 1.00 88.88 279 HIS A CA 1
ATOM 2229 C C . HIS A 1 279 ? 11.847 -2.734 -14.239 1.00 88.88 279 HIS A C 1
ATOM 2231 O O . HIS A 1 279 ? 11.412 -3.037 -13.132 1.00 88.88 279 HIS A O 1
ATOM 2237 N N . GLU A 1 280 ? 12.957 -2.023 -14.407 1.00 90.56 280 GLU A N 1
ATOM 2238 C CA . GLU A 1 280 ? 13.810 -1.510 -13.339 1.00 90.56 280 GLU A CA 1
ATOM 2239 C C . GLU A 1 280 ? 14.062 -0.014 -13.608 1.00 90.56 280 GLU A C 1
ATOM 2241 O O . GLU A 1 280 ? 15.147 0.354 -14.072 1.00 90.56 280 GLU A O 1
ATOM 2246 N N . PRO A 1 281 ? 13.039 0.844 -13.424 1.00 93.25 281 PRO A N 1
ATOM 2247 C CA . PRO A 1 281 ? 13.164 2.278 -13.651 1.00 93.25 281 PRO A CA 1
ATOM 2248 C C . PRO A 1 281 ? 14.026 2.948 -12.571 1.00 93.25 281 PRO A C 1
ATOM 2250 O O . PRO A 1 281 ? 14.317 2.361 -11.528 1.00 93.25 281 PRO A O 1
ATOM 2253 N N . PHE A 1 282 ? 14.410 4.201 -12.819 1.00 94.19 282 PHE A N 1
ATOM 2254 C CA . PHE A 1 282 ? 14.976 5.098 -11.814 1.00 94.19 282 PHE A CA 1
ATOM 2255 C C . PHE A 1 282 ? 13.925 6.141 -11.419 1.00 94.19 282 PHE A C 1
ATOM 2257 O O . PHE A 1 282 ? 13.679 7.089 -12.155 1.00 94.19 282 PHE A O 1
ATOM 2264 N N . LEU A 1 283 ? 13.308 5.955 -10.259 1.00 95.81 283 LEU A N 1
ATOM 2265 C CA . LEU A 1 283 ? 12.246 6.773 -9.692 1.00 95.81 283 LEU A CA 1
ATOM 2266 C C . LEU A 1 283 ? 12.782 7.663 -8.566 1.00 95.81 283 LEU A C 1
ATOM 2268 O O . LEU A 1 283 ? 13.596 7.230 -7.748 1.00 95.81 283 LEU A O 1
ATOM 2272 N N . GLU A 1 284 ? 12.300 8.902 -8.511 1.00 95.50 284 GLU A N 1
ATOM 2273 C CA . GLU A 1 284 ? 12.701 9.892 -7.510 1.00 95.50 284 GLU A CA 1
ATOM 2274 C C . GLU A 1 284 ? 11.502 10.736 -7.056 1.00 95.50 284 GLU A C 1
ATOM 2276 O O . GLU A 1 284 ? 10.761 11.272 -7.880 1.00 95.50 284 GLU A O 1
ATOM 2281 N N . VAL A 1 285 ? 11.310 10.876 -5.742 1.00 94.88 285 VAL A N 1
ATOM 2282 C CA . VAL A 1 285 ? 10.343 11.835 -5.182 1.00 94.88 285 VAL A CA 1
ATOM 2283 C C . VAL A 1 285 ? 11.054 13.163 -4.971 1.00 94.88 285 VAL A C 1
ATOM 2285 O O . VAL A 1 285 ? 12.127 13.203 -4.372 1.00 94.88 285 VAL A O 1
ATOM 2288 N N . VAL A 1 286 ? 10.455 14.244 -5.456 1.00 91.81 286 VAL A N 1
ATOM 2289 C CA . VAL A 1 286 ? 11.041 15.584 -5.481 1.00 91.81 286 VAL A CA 1
ATOM 2290 C C . VAL A 1 286 ? 10.048 16.624 -4.974 1.00 91.81 286 VAL A C 1
ATOM 2292 O O . VAL A 1 286 ? 8.834 16.451 -5.073 1.00 91.81 286 VAL A O 1
ATOM 2295 N N . ASN A 1 287 ? 10.558 17.744 -4.462 1.00 89.19 287 ASN A N 1
ATOM 2296 C CA . ASN A 1 287 ? 9.727 18.889 -4.090 1.00 89.19 287 ASN A CA 1
ATOM 2297 C C . ASN A 1 287 ? 9.667 19.930 -5.220 1.00 89.19 287 ASN A C 1
ATOM 2299 O O . ASN A 1 287 ? 10.077 21.074 -5.051 1.00 89.19 287 ASN A O 1
ATOM 2303 N N . GLU A 1 288 ? 9.211 19.509 -6.398 1.00 86.44 288 GLU A N 1
ATOM 2304 C CA . GLU A 1 288 ? 9.001 20.368 -7.571 1.00 86.44 288 GLU A CA 1
ATOM 2305 C C . GLU A 1 288 ? 7.757 19.907 -8.341 1.00 86.44 288 GLU A C 1
ATOM 2307 O O . GLU A 1 288 ? 7.344 18.746 -8.242 1.00 86.44 288 GLU A O 1
ATOM 2312 N N . TYR A 1 289 ? 7.149 20.803 -9.120 1.00 85.56 289 TYR A N 1
ATOM 2313 C CA . TYR A 1 289 ? 6.035 20.427 -9.983 1.00 85.56 289 TYR A CA 1
ATOM 2314 C C . TYR A 1 289 ? 6.537 19.599 -11.168 1.00 85.56 289 TYR A C 1
ATOM 2316 O O . TYR A 1 289 ? 7.408 20.020 -11.925 1.00 85.56 289 TYR A O 1
ATOM 2324 N N . THR A 1 290 ? 5.946 18.420 -11.360 1.00 81.75 290 THR A N 1
ATOM 2325 C CA . THR A 1 290 ? 6.371 17.454 -12.386 1.00 81.75 290 THR A CA 1
ATOM 2326 C C . THR A 1 290 ? 5.412 17.376 -13.587 1.00 81.75 290 THR A C 1
ATOM 2328 O O . THR A 1 290 ? 5.475 16.431 -14.375 1.00 81.75 290 THR A O 1
ATOM 2331 N N . GLY A 1 291 ? 4.545 18.380 -13.798 1.00 73.56 291 GLY A N 1
ATOM 2332 C CA . GLY A 1 291 ? 3.739 18.513 -15.027 1.00 73.56 291 GLY A CA 1
ATOM 2333 C C . GLY A 1 291 ? 2.679 17.423 -15.214 1.00 73.56 291 GLY A C 1
ATOM 2334 O O . GLY A 1 291 ? 2.322 16.758 -14.254 1.00 73.56 291 GLY A O 1
ATOM 2335 N N . THR A 1 292 ? 2.192 17.216 -16.447 1.00 65.75 292 THR A N 1
ATOM 2336 C CA . THR A 1 292 ? 1.224 16.157 -16.856 1.00 65.75 292 THR A CA 1
ATOM 2337 C C . THR A 1 292 ? 1.741 15.245 -17.977 1.00 65.75 292 THR A C 1
ATOM 2339 O O . THR A 1 292 ? 1.030 14.358 -18.455 1.00 65.75 292 THR A O 1
ATOM 2342 N N . SER A 1 293 ? 2.984 15.458 -18.411 1.00 71.62 293 SER A N 1
ATOM 2343 C CA . SER A 1 293 ? 3.607 14.688 -19.484 1.00 71.62 293 SER A CA 1
ATOM 2344 C C . SER A 1 293 ? 3.969 13.287 -19.019 1.00 71.62 293 SER A C 1
ATOM 2346 O O . SER A 1 293 ? 4.338 13.083 -17.862 1.00 71.62 293 SER A O 1
ATOM 2348 N N . SER A 1 294 ? 3.932 12.326 -19.942 1.00 81.38 294 SER A N 1
ATOM 2349 C CA . SER A 1 294 ? 4.571 11.043 -19.686 1.00 81.38 294 SER A CA 1
ATOM 2350 C C . SER A 1 294 ? 6.086 11.236 -19.556 1.00 81.38 294 SER A C 1
ATOM 2352 O O . SER A 1 294 ? 6.700 11.870 -20.415 1.00 81.38 294 SER A O 1
ATOM 2354 N N . VAL A 1 295 ? 6.680 10.702 -18.493 1.00 83.50 295 VAL A N 1
ATOM 2355 C CA . VAL A 1 295 ? 8.112 10.773 -18.189 1.00 83.50 295 VAL A CA 1
ATOM 2356 C C . VAL A 1 295 ? 8.614 9.363 -17.908 1.00 83.50 295 VAL A C 1
ATOM 2358 O O . VAL A 1 295 ? 8.035 8.642 -17.100 1.00 83.50 295 VAL A O 1
ATOM 2361 N N . TYR A 1 296 ? 9.712 8.987 -18.560 1.00 85.75 296 TYR A N 1
ATOM 2362 C CA . TYR A 1 296 ? 10.383 7.704 -18.363 1.00 85.75 296 TYR A CA 1
ATOM 2363 C C . TYR A 1 296 ? 11.834 7.948 -17.970 1.00 85.75 296 TYR A C 1
ATOM 2365 O O . TYR A 1 296 ? 12.473 8.877 -18.468 1.00 85.75 296 TYR A O 1
ATOM 2373 N N . SER A 1 29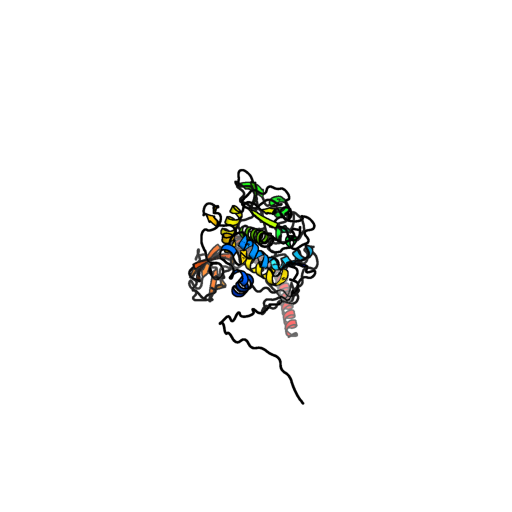7 ? 12.353 7.113 -17.077 1.00 88.69 297 SER A N 1
ATOM 2374 C CA . SER A 1 297 ? 13.723 7.242 -16.596 1.00 88.69 297 SER A CA 1
ATOM 2375 C C . SER A 1 297 ? 14.743 6.729 -17.611 1.00 88.69 297 SER A C 1
ATOM 2377 O O . SER A 1 297 ? 14.472 5.791 -18.362 1.00 88.69 297 SER A O 1
ATOM 2379 N N . THR A 1 298 ? 15.948 7.286 -17.568 1.00 86.81 298 THR A N 1
ATOM 2380 C CA . THR A 1 298 ? 17.125 6.798 -18.295 1.00 86.81 298 THR A CA 1
ATOM 2381 C C . THR A 1 298 ? 18.233 6.445 -17.301 1.00 86.81 298 THR A C 1
ATOM 2383 O O . THR A 1 298 ? 18.079 6.640 -16.097 1.00 86.81 298 THR A O 1
ATOM 2386 N N . ASN A 1 299 ? 19.379 5.966 -17.791 1.00 83.88 299 ASN A N 1
ATOM 2387 C CA . ASN A 1 299 ? 20.556 5.760 -16.938 1.00 83.88 299 ASN A CA 1
ATOM 2388 C C . ASN A 1 299 ? 21.069 7.060 -16.287 1.00 83.88 299 ASN A C 1
ATOM 2390 O O . ASN A 1 299 ? 21.771 6.985 -15.283 1.00 83.88 299 ASN A O 1
ATOM 2394 N N . GLU A 1 300 ? 20.731 8.227 -16.844 1.00 82.62 300 GLU A N 1
ATOM 2395 C CA . GLU A 1 300 ? 21.222 9.535 -16.393 1.00 82.62 300 GLU A CA 1
ATOM 2396 C C . GLU A 1 300 ? 20.145 10.372 -15.689 1.00 82.62 300 GLU A C 1
ATOM 2398 O O . GLU A 1 300 ? 20.469 11.255 -14.899 1.00 82.62 300 GLU A O 1
ATOM 2403 N N . THR A 1 301 ? 18.865 10.107 -15.959 1.00 87.81 301 THR A N 1
ATOM 2404 C CA . THR A 1 301 ? 17.746 10.933 -15.488 1.00 87.81 301 THR A CA 1
ATOM 2405 C C . THR A 1 301 ? 16.677 10.088 -14.813 1.00 87.81 301 THR A C 1
ATOM 2407 O O . THR A 1 301 ? 16.133 9.164 -15.424 1.00 87.81 301 THR A O 1
ATOM 2410 N N . SER A 1 302 ? 16.327 10.445 -13.580 1.00 92.75 302 SER A N 1
ATOM 2411 C CA . SER A 1 302 ? 15.192 9.871 -12.864 1.00 92.75 302 SER A CA 1
ATOM 2412 C C . SER A 1 302 ? 13.860 10.304 -13.485 1.00 92.75 302 SER A C 1
ATOM 2414 O O . SER A 1 302 ? 13.728 11.386 -14.063 1.00 92.75 302 SER A O 1
ATOM 2416 N N . ALA A 1 303 ? 12.850 9.451 -13.353 1.00 93.31 303 ALA A N 1
ATOM 2417 C CA . ALA A 1 303 ? 11.462 9.830 -13.522 1.00 93.31 303 ALA A CA 1
ATOM 2418 C C . ALA A 1 303 ? 10.925 10.298 -12.167 1.00 93.31 303 ALA A C 1
ATOM 2420 O O . ALA A 1 303 ? 11.092 9.623 -11.149 1.00 93.31 303 ALA A O 1
ATOM 2421 N N . LYS A 1 304 ? 10.326 11.485 -12.157 1.00 92.00 304 LYS A N 1
ATOM 2422 C CA . LYS A 1 304 ? 10.081 12.229 -10.926 1.00 92.00 304 LYS A CA 1
ATOM 2423 C C . LYS A 1 304 ? 8.607 12.252 -10.540 1.00 92.00 304 LYS A C 1
ATOM 2425 O O . LYS A 1 304 ? 7.743 12.460 -11.396 1.00 92.00 304 LYS A O 1
ATOM 2430 N N . MET A 1 305 ? 8.342 12.132 -9.243 1.00 89.81 305 MET A N 1
ATOM 2431 C CA . MET A 1 305 ? 7.050 12.436 -8.631 1.00 89.81 305 MET A CA 1
ATOM 2432 C C . MET A 1 305 ? 7.171 13.664 -7.733 1.00 89.81 305 MET A C 1
ATOM 2434 O O . MET A 1 305 ? 8.065 13.727 -6.896 1.00 89.81 305 MET A O 1
ATOM 2438 N N . GLY A 1 306 ? 6.298 14.645 -7.954 1.00 83.25 306 GLY A N 1
ATOM 2439 C CA . GLY A 1 306 ? 6.373 15.963 -7.321 1.00 83.25 306 GLY A CA 1
ATOM 2440 C C . GLY A 1 306 ? 5.625 16.094 -5.994 1.00 83.25 306 GLY A C 1
ATOM 2441 O O . GLY A 1 306 ? 4.893 15.193 -5.598 1.00 83.25 306 GLY A O 1
ATOM 2442 N N . ILE A 1 307 ? 5.786 17.274 -5.387 1.00 89.25 307 ILE A N 1
ATOM 2443 C CA . ILE A 1 307 ? 5.182 17.750 -4.127 1.00 89.25 307 ILE A CA 1
ATOM 2444 C C . ILE A 1 307 ? 5.482 16.853 -2.917 1.00 89.25 307 ILE A C 1
ATOM 2446 O O . ILE A 1 307 ? 4.612 16.467 -2.138 1.00 89.25 307 ILE A O 1
ATOM 2450 N N . LEU A 1 308 ? 6.770 16.546 -2.740 1.00 91.44 308 LEU A N 1
ATOM 2451 C CA . LEU A 1 308 ? 7.293 15.860 -1.558 1.00 91.44 308 LEU A CA 1
ATOM 2452 C C . LEU A 1 308 ? 6.771 16.452 -0.235 1.00 91.44 308 LEU A C 1
ATOM 2454 O O . LEU A 1 308 ? 6.451 15.682 0.665 1.00 91.44 308 LEU A O 1
ATOM 2458 N N . SER A 1 309 ? 6.663 17.780 -0.107 1.00 86.69 309 SER A N 1
ATOM 2459 C CA . SER A 1 309 ? 6.161 18.417 1.120 1.00 86.69 309 SER A CA 1
ATOM 2460 C C . SER A 1 309 ? 4.769 17.919 1.516 1.00 86.69 309 SER A C 1
ATOM 2462 O O . SER A 1 309 ? 4.544 17.591 2.678 1.00 86.69 309 SER A O 1
ATOM 2464 N N . ASP A 1 310 ? 3.860 17.778 0.551 1.00 89.31 310 ASP A N 1
ATOM 2465 C CA . ASP A 1 310 ? 2.492 17.327 0.810 1.00 89.31 310 ASP A CA 1
ATOM 2466 C C . ASP A 1 310 ? 2.475 15.849 1.200 1.00 89.31 310 ASP A C 1
ATOM 2468 O O . ASP A 1 310 ? 1.793 15.470 2.149 1.00 89.31 310 ASP A O 1
ATOM 2472 N N . LEU A 1 311 ? 3.282 15.017 0.530 1.00 92.94 311 LEU A N 1
ATOM 2473 C CA . LEU A 1 311 ? 3.426 13.598 0.873 1.00 92.94 311 LEU A CA 1
ATOM 2474 C C . LEU A 1 311 ? 3.980 13.398 2.293 1.00 92.94 311 LEU A C 1
ATOM 2476 O O . LEU A 1 311 ? 3.570 12.466 2.986 1.00 92.94 311 LEU A O 1
ATOM 2480 N N . LEU A 1 312 ? 4.885 14.272 2.745 1.00 86.00 312 LEU A N 1
ATOM 2481 C CA . LEU A 1 312 ? 5.394 14.259 4.119 1.00 86.00 312 LEU A CA 1
ATOM 2482 C C . LEU A 1 312 ? 4.303 14.622 5.130 1.00 86.00 312 LEU A C 1
ATOM 2484 O O . LEU A 1 312 ? 4.178 13.940 6.145 1.00 86.00 312 LEU A O 1
ATOM 2488 N N . VAL A 1 313 ? 3.477 15.635 4.844 1.00 83.75 313 VAL A N 1
ATOM 2489 C CA . VAL A 1 313 ? 2.309 15.963 5.680 1.00 83.75 313 VAL A CA 1
ATOM 2490 C C . VAL A 1 313 ? 1.345 14.777 5.730 1.00 83.75 313 VAL A C 1
ATOM 2492 O O . VAL A 1 313 ? 0.953 14.345 6.811 1.00 83.75 313 VAL A O 1
ATOM 2495 N N . TRP A 1 314 ? 1.001 14.207 4.574 1.00 88.50 314 TRP A N 1
ATOM 2496 C CA . TRP A 1 314 ? 0.081 13.074 4.437 1.00 88.50 314 TRP A CA 1
ATOM 2497 C C . TRP A 1 314 ? 0.520 11.866 5.253 1.00 88.50 314 TRP A C 1
ATOM 2499 O O . TRP A 1 314 ? -0.274 11.295 5.995 1.00 88.50 314 TRP A O 1
ATOM 2509 N N . HIS A 1 315 ? 1.807 11.536 5.180 1.00 87.12 315 HIS A N 1
ATOM 2510 C CA . HIS A 1 315 ? 2.411 10.472 5.968 1.00 87.12 315 HIS A CA 1
ATOM 2511 C C . HIS A 1 315 ? 2.248 10.660 7.487 1.00 87.12 315 HIS A C 1
ATOM 2513 O O . HIS A 1 315 ? 2.163 9.668 8.211 1.00 87.12 315 HIS A O 1
ATOM 2519 N N . LYS A 1 316 ? 2.218 11.907 7.981 1.00 80.00 316 LYS A N 1
ATOM 2520 C CA . LYS A 1 316 ? 2.056 12.216 9.411 1.00 80.00 316 LYS A CA 1
ATOM 2521 C C . LYS A 1 316 ? 0.595 12.263 9.853 1.00 80.00 316 LYS A C 1
ATOM 2523 O O . LYS A 1 316 ? 0.290 11.776 10.937 1.00 80.00 316 LYS A O 1
ATOM 2528 N N . ILE A 1 317 ? -0.290 12.855 9.049 1.00 77.06 317 ILE A N 1
ATOM 2529 C CA . ILE A 1 317 ? -1.710 13.010 9.414 1.00 77.06 317 ILE A CA 1
ATOM 2530 C C . ILE A 1 317 ? -2.510 11.711 9.259 1.00 77.06 317 ILE A C 1
ATOM 2532 O O . ILE A 1 317 ? -3.540 11.559 9.909 1.00 77.06 317 ILE A O 1
ATOM 2536 N N . ASP A 1 318 ? -2.026 10.786 8.429 1.00 81.81 318 ASP A N 1
ATOM 2537 C CA . ASP A 1 318 ? -2.596 9.456 8.221 1.00 81.81 318 ASP A CA 1
ATOM 2538 C C . ASP A 1 318 ? -1.530 8.389 8.567 1.00 81.81 318 ASP A C 1
ATOM 2540 O O . ASP A 1 318 ? -0.780 7.909 7.701 1.00 81.81 318 ASP A O 1
ATOM 2544 N N . PRO A 1 319 ? -1.348 8.095 9.871 1.00 84.06 319 PRO A N 1
ATOM 2545 C CA . PRO A 1 319 ? -0.343 7.147 10.341 1.00 84.06 319 PRO A CA 1
ATOM 2546 C C . PRO A 1 319 ? -0.666 5.724 9.876 1.00 84.06 319 PRO A C 1
ATOM 2548 O O . PRO A 1 319 ? -1.794 5.428 9.499 1.00 84.06 319 PRO A O 1
ATOM 2551 N N . VAL A 1 320 ? 0.327 4.830 9.925 1.00 84.31 320 VAL A N 1
ATOM 2552 C CA . VAL A 1 320 ? 0.133 3.442 9.479 1.00 84.31 320 VAL A CA 1
ATOM 2553 C C . VAL A 1 320 ? -1.002 2.771 10.248 1.00 84.31 320 VAL A C 1
ATOM 2555 O O . VAL A 1 320 ? -1.014 2.801 11.484 1.00 84.31 320 VAL A O 1
ATOM 2558 N N . ASP A 1 321 ? -1.905 2.119 9.520 1.00 80.94 321 ASP A N 1
ATOM 2559 C CA . ASP A 1 321 ? -3.023 1.371 10.091 1.00 80.94 321 ASP A CA 1
ATOM 2560 C C . ASP A 1 321 ? -2.799 -0.161 10.095 1.00 80.94 321 ASP A C 1
ATOM 2562 O O . ASP A 1 321 ? -1.829 -0.705 9.557 1.00 80.94 321 ASP A O 1
ATOM 2566 N N . GLU A 1 322 ? -3.708 -0.894 10.746 1.00 81.06 322 GLU A N 1
ATOM 2567 C CA . GLU A 1 322 ? -3.653 -2.364 10.815 1.00 81.06 322 GLU A CA 1
ATOM 2568 C C . GLU A 1 322 ? -3.805 -3.030 9.441 1.00 81.06 322 GLU A C 1
ATOM 2570 O O . GLU A 1 322 ? -3.265 -4.116 9.211 1.00 81.06 322 GLU A O 1
ATOM 2575 N N . PHE A 1 323 ? -4.531 -2.398 8.516 1.00 84.81 323 PHE A N 1
ATOM 2576 C CA . PHE A 1 323 ? -4.716 -2.933 7.174 1.00 84.81 323 PHE A CA 1
ATOM 2577 C C . PHE A 1 323 ? -3.399 -2.889 6.397 1.00 84.81 323 PHE A C 1
ATOM 2579 O O . PHE A 1 323 ? -3.025 -3.893 5.793 1.00 84.81 323 PHE A O 1
ATOM 2586 N N . GLU A 1 324 ? -2.656 -1.787 6.456 1.00 93.44 324 GLU A N 1
ATOM 2587 C CA . GLU A 1 324 ? -1.335 -1.667 5.843 1.00 93.44 324 GLU A CA 1
ATOM 2588 C C . GLU A 1 324 ? -0.324 -2.649 6.431 1.00 93.44 324 GLU A C 1
ATOM 2590 O O . GLU A 1 324 ? 0.394 -3.316 5.680 1.00 93.44 324 GLU A O 1
ATOM 2595 N N . ILE A 1 325 ? -0.287 -2.787 7.762 1.00 89.50 325 ILE A N 1
ATOM 2596 C CA . ILE A 1 325 ? 0.591 -3.753 8.438 1.00 89.50 325 ILE A CA 1
ATOM 2597 C C . ILE A 1 325 ? 0.269 -5.168 7.960 1.00 89.50 325 ILE A C 1
ATOM 2599 O O . ILE A 1 325 ? 1.170 -5.930 7.590 1.00 89.50 325 ILE A O 1
ATOM 2603 N N . HIS A 1 326 ? -1.011 -5.537 7.950 1.00 89.06 326 HIS A N 1
ATOM 2604 C CA . HIS A 1 326 ? -1.426 -6.868 7.535 1.00 89.06 326 HIS A CA 1
ATOM 2605 C C . HIS A 1 326 ? -1.142 -7.110 6.047 1.00 89.06 326 HIS A C 1
ATOM 2607 O O . HIS A 1 326 ? -0.551 -8.129 5.689 1.00 89.06 326 HIS A O 1
ATOM 2613 N N . ARG A 1 327 ? -1.445 -6.139 5.181 1.00 96.75 327 ARG A N 1
ATOM 2614 C CA . ARG A 1 327 ? -1.143 -6.188 3.747 1.00 96.75 327 ARG A CA 1
ATOM 2615 C C . ARG A 1 327 ? 0.353 -6.351 3.475 1.00 96.75 327 ARG A C 1
ATOM 2617 O O . ARG A 1 327 ? 0.728 -7.207 2.676 1.00 96.75 327 ARG A O 1
ATOM 2624 N N . ASN A 1 328 ? 1.216 -5.607 4.171 1.00 98.06 328 ASN A N 1
ATOM 2625 C CA . ASN A 1 328 ? 2.675 -5.723 4.052 1.00 98.06 328 ASN A CA 1
ATOM 2626 C C . ASN A 1 328 ? 3.162 -7.136 4.433 1.00 98.06 328 ASN A C 1
ATOM 2628 O O . ASN A 1 328 ? 4.003 -7.722 3.748 1.00 98.06 328 ASN A O 1
ATOM 2632 N N . ASN A 1 329 ? 2.580 -7.728 5.483 1.00 96.44 329 ASN A N 1
ATOM 2633 C CA . ASN A 1 329 ? 2.861 -9.109 5.881 1.00 96.44 329 ASN A CA 1
ATOM 2634 C C . ASN A 1 329 ? 2.384 -10.137 4.850 1.00 96.44 329 ASN A C 1
ATOM 2636 O O . ASN A 1 329 ? 3.144 -11.046 4.514 1.00 96.44 329 ASN A O 1
ATOM 2640 N N . LEU A 1 330 ? 1.174 -9.978 4.309 1.00 97.88 330 LEU A N 1
ATOM 2641 C CA . LEU A 1 330 ? 0.633 -10.877 3.290 1.00 97.88 330 LEU A CA 1
ATOM 2642 C C . LEU A 1 330 ? 1.462 -10.842 2.001 1.00 97.88 330 LEU A C 1
ATOM 2644 O O . LEU A 1 330 ? 1.756 -11.901 1.446 1.00 97.88 330 LEU A O 1
ATOM 2648 N N . ILE A 1 331 ? 1.881 -9.652 1.557 1.00 98.50 331 ILE A N 1
ATOM 2649 C CA . ILE A 1 331 ? 2.769 -9.483 0.398 1.00 98.50 331 ILE A CA 1
ATOM 2650 C C . ILE A 1 331 ? 4.102 -10.194 0.640 1.00 98.50 331 ILE A C 1
ATOM 2652 O O . ILE A 1 331 ? 4.549 -10.959 -0.216 1.00 98.50 331 ILE A O 1
ATOM 2656 N N . TYR A 1 332 ? 4.717 -9.982 1.806 1.00 98.00 332 TYR A N 1
ATOM 2657 C CA . TYR A 1 332 ? 6.004 -10.580 2.151 1.00 98.00 332 TYR A CA 1
ATOM 2658 C C . TYR A 1 332 ? 5.947 -12.106 2.238 1.00 98.00 332 TYR A C 1
ATOM 2660 O O . TYR A 1 332 ? 6.756 -12.784 1.612 1.00 98.00 332 TYR A O 1
ATOM 2668 N N . ARG A 1 333 ? 4.998 -12.651 3.005 1.00 95.19 333 ARG A N 1
ATOM 2669 C CA . ARG A 1 333 ? 4.949 -14.089 3.295 1.00 95.19 333 ARG A CA 1
ATOM 2670 C C . ARG A 1 333 ? 4.537 -14.927 2.093 1.00 95.19 333 ARG A C 1
ATOM 2672 O O . ARG A 1 333 ? 5.014 -16.048 1.956 1.00 95.19 333 ARG A O 1
ATOM 2679 N N . ASN A 1 334 ? 3.655 -14.393 1.248 1.00 97.88 334 ASN A N 1
ATOM 2680 C CA . ASN A 1 334 ? 2.956 -15.209 0.259 1.00 97.88 334 ASN A CA 1
ATOM 2681 C C . ASN A 1 334 ? 3.338 -14.872 -1.184 1.00 97.88 334 ASN A C 1
ATOM 2683 O O . ASN A 1 334 ? 3.311 -15.757 -2.032 1.00 97.88 334 ASN A O 1
ATOM 2687 N N . PHE A 1 335 ? 3.690 -13.620 -1.492 1.00 97.62 335 PHE A N 1
ATOM 2688 C CA . PHE A 1 335 ? 3.758 -13.179 -2.888 1.00 97.62 335 PHE A CA 1
ATOM 2689 C C . PHE A 1 335 ? 5.130 -12.672 -3.304 1.00 97.62 335 PHE A C 1
ATOM 2691 O O . PHE A 1 335 ? 5.766 -13.320 -4.123 1.00 97.62 335 PHE A O 1
ATOM 2698 N N . GLN A 1 336 ? 5.582 -11.526 -2.794 1.00 96.62 336 GLN A N 1
ATOM 2699 C CA . GLN A 1 336 ? 6.789 -10.869 -3.308 1.00 96.62 336 GLN A CA 1
ATOM 2700 C C . GLN A 1 336 ? 8.052 -11.202 -2.531 1.00 96.62 336 GLN A C 1
ATOM 2702 O O . GLN A 1 336 ? 9.137 -11.099 -3.091 1.00 96.62 336 GLN A O 1
ATOM 2707 N N . GLY A 1 337 ? 7.950 -11.552 -1.249 1.00 95.75 337 GLY A N 1
ATOM 2708 C CA . GLY A 1 337 ? 9.134 -11.780 -0.415 1.00 95.75 337 GLY A CA 1
ATOM 2709 C C . GLY A 1 337 ? 9.889 -10.510 -0.008 1.00 95.75 337 GLY A C 1
ATOM 2710 O O . GLY A 1 337 ? 10.900 -10.608 0.684 1.00 95.75 337 GLY A O 1
ATOM 2711 N N . ASN A 1 338 ? 9.401 -9.320 -0.374 1.00 97.19 338 ASN A N 1
ATOM 2712 C CA . ASN A 1 338 ? 9.931 -8.038 0.082 1.00 97.19 338 ASN A CA 1
ATOM 2713 C C . ASN A 1 338 ? 8.872 -7.229 0.852 1.00 97.19 338 ASN A C 1
ATOM 2715 O O . ASN A 1 338 ? 7.668 -7.469 0.738 1.00 97.19 338 ASN A O 1
ATOM 2719 N N . ARG A 1 339 ? 9.332 -6.272 1.661 1.00 97.31 339 ARG A N 1
ATOM 2720 C CA . ARG A 1 339 ? 8.501 -5.458 2.562 1.00 97.31 339 ARG A CA 1
ATOM 2721 C C . ARG A 1 339 ? 8.572 -3.978 2.212 1.00 97.31 339 ARG A C 1
ATOM 2723 O O . ARG A 1 339 ? 9.611 -3.521 1.742 1.00 97.31 339 ARG A O 1
ATOM 2730 N N . ASN A 1 340 ? 7.513 -3.227 2.504 1.00 98.38 340 ASN A N 1
ATOM 2731 C CA . ASN A 1 340 ? 7.562 -1.770 2.490 1.00 98.38 340 ASN A CA 1
ATOM 2732 C C . ASN A 1 340 ? 8.191 -1.261 3.804 1.00 98.38 340 ASN A C 1
ATOM 2734 O O . ASN A 1 340 ? 7.564 -1.372 4.863 1.00 98.38 340 ASN A O 1
ATOM 2738 N N . PRO A 1 341 ? 9.401 -0.671 3.762 1.00 96.75 341 PRO A N 1
ATOM 2739 C CA . PRO A 1 341 ? 10.092 -0.234 4.965 1.00 96.75 341 PRO A CA 1
ATOM 2740 C C . PRO A 1 341 ? 9.433 0.977 5.620 1.00 96.75 341 PRO A C 1
ATOM 2742 O O . PRO A 1 341 ? 9.684 1.218 6.788 1.00 96.75 341 PRO A O 1
ATOM 2745 N N . PHE A 1 342 ? 8.586 1.725 4.914 1.00 97.56 342 PHE A N 1
ATOM 2746 C CA . PHE A 1 342 ? 7.897 2.895 5.462 1.00 97.56 342 PHE A CA 1
ATOM 2747 C C . PHE A 1 342 ? 6.588 2.542 6.173 1.00 97.56 342 PHE A C 1
ATOM 2749 O O . PHE A 1 342 ? 6.019 3.400 6.839 1.00 97.56 342 PHE A O 1
ATOM 2756 N N . ILE A 1 343 ? 6.136 1.289 6.050 1.00 95.88 343 ILE A N 1
ATOM 2757 C CA . ILE A 1 343 ? 5.102 0.692 6.908 1.00 95.88 343 ILE A CA 1
ATOM 2758 C C . ILE A 1 343 ? 5.761 0.119 8.170 1.00 95.88 343 ILE A C 1
ATOM 2760 O O . ILE A 1 343 ? 5.268 0.334 9.270 1.00 95.88 343 ILE A O 1
ATOM 2764 N N . ASP A 1 344 ? 6.897 -0.575 8.022 1.00 92.81 344 ASP A N 1
ATOM 2765 C CA . ASP A 1 344 ? 7.622 -1.180 9.152 1.00 92.81 344 ASP A CA 1
ATOM 2766 C C . ASP A 1 344 ? 8.350 -0.135 10.029 1.00 92.81 344 ASP A C 1
ATOM 2768 O O . ASP A 1 344 ? 8.407 -0.265 11.250 1.00 92.81 344 ASP A O 1
ATOM 2772 N N . PHE A 1 345 ? 8.927 0.891 9.396 1.00 88.56 345 PHE A N 1
ATOM 2773 C CA . PHE A 1 345 ? 9.702 1.978 10.004 1.00 88.56 345 PHE A CA 1
ATOM 2774 C C . PHE A 1 345 ? 9.360 3.339 9.354 1.00 88.56 345 PHE A C 1
ATOM 2776 O O . PHE A 1 345 ? 10.181 3.910 8.625 1.00 88.56 345 PHE A O 1
ATOM 2783 N N . PRO A 1 346 ? 8.169 3.909 9.618 1.00 87.31 346 PRO A N 1
ATOM 2784 C CA . PRO A 1 346 ? 7.739 5.215 9.099 1.00 87.31 346 PRO A CA 1
ATOM 2785 C C . PRO A 1 346 ? 8.749 6.344 9.292 1.00 87.31 346 PRO A C 1
ATOM 2787 O O . PRO A 1 346 ? 8.932 7.177 8.412 1.00 87.31 346 PRO A O 1
ATOM 2790 N N . GLN A 1 347 ? 9.471 6.345 10.414 1.00 82.62 347 GLN A N 1
ATOM 2791 C CA . GLN A 1 347 ? 10.479 7.354 10.737 1.00 82.62 347 GLN A CA 1
ATOM 2792 C C . GLN A 1 347 ? 11.634 7.414 9.726 1.00 82.62 347 GLN A C 1
ATOM 2794 O O . GLN A 1 347 ? 12.350 8.409 9.668 1.00 82.62 347 GLN A O 1
ATOM 2799 N N . TRP A 1 348 ? 11.836 6.374 8.908 1.00 89.81 348 TRP A N 1
ATOM 2800 C CA . TRP A 1 348 ? 12.836 6.415 7.840 1.00 89.81 348 TRP A CA 1
ATOM 2801 C C . TRP A 1 348 ? 12.469 7.385 6.720 1.00 89.81 348 TRP A C 1
ATOM 2803 O O . TRP A 1 348 ? 13.372 7.828 6.015 1.00 89.81 348 TRP A O 1
ATOM 2813 N N . VAL A 1 349 ? 11.194 7.769 6.584 1.00 91.25 349 VAL A N 1
ATOM 2814 C CA . VAL A 1 349 ? 10.791 8.874 5.705 1.00 91.25 349 VAL A CA 1
ATOM 2815 C C . VAL A 1 349 ? 11.535 10.151 6.108 1.00 91.25 349 VAL A C 1
ATOM 2817 O O . VAL A 1 349 ? 12.185 10.765 5.263 1.00 91.25 349 VAL A O 1
ATOM 2820 N N . ASP A 1 350 ? 11.557 10.481 7.403 1.00 85.62 350 ASP A N 1
ATOM 2821 C CA . ASP A 1 350 ? 12.213 11.691 7.912 1.00 85.62 350 ASP A CA 1
ATOM 2822 C C . ASP A 1 350 ? 13.739 11.652 7.709 1.00 85.62 350 ASP A C 1
ATOM 2824 O O . ASP A 1 350 ? 14.367 12.669 7.418 1.00 85.62 350 ASP A O 1
ATOM 2828 N N . TYR A 1 351 ? 14.360 10.471 7.816 1.00 85.81 351 TYR A N 1
ATOM 2829 C CA . TYR A 1 351 ? 15.803 10.310 7.582 1.00 85.81 351 TYR A CA 1
ATOM 2830 C C . TYR A 1 351 ? 16.205 10.462 6.119 1.00 85.81 351 TYR A C 1
ATOM 2832 O O . TYR A 1 351 ? 17.353 10.811 5.835 1.00 85.81 351 TYR A O 1
ATOM 2840 N N . ILE A 1 352 ? 15.294 10.164 5.195 1.00 90.50 352 ILE A N 1
ATOM 2841 C CA . ILE A 1 352 ? 15.554 10.243 3.758 1.00 90.50 352 ILE A CA 1
ATOM 2842 C C . ILE A 1 352 ? 15.230 11.638 3.237 1.00 90.50 352 ILE A C 1
ATOM 2844 O O . ILE A 1 352 ? 16.028 12.221 2.506 1.00 90.50 352 ILE A O 1
ATOM 2848 N N . TYR A 1 353 ? 14.067 12.157 3.609 1.00 89.62 353 TYR A N 1
ATOM 2849 C CA . TYR A 1 353 ? 13.488 13.334 2.981 1.00 89.62 353 TYR A CA 1
ATOM 2850 C C . TYR A 1 353 ? 13.514 14.570 3.882 1.00 89.62 353 TYR A C 1
ATOM 2852 O O . TYR A 1 353 ? 13.387 15.669 3.372 1.00 89.62 353 TYR A O 1
ATOM 2860 N N . GLY A 1 354 ? 13.734 14.449 5.191 1.00 84.69 354 GLY A N 1
ATOM 2861 C CA . GLY A 1 354 ? 13.523 15.564 6.117 1.00 84.69 354 GLY A CA 1
ATOM 2862 C C . GLY A 1 354 ? 12.098 15.622 6.648 1.00 84.69 354 GLY A C 1
ATOM 2863 O O . GLY A 1 354 ? 11.313 14.695 6.469 1.00 84.69 354 GLY A O 1
ATOM 2864 N N . THR A 1 355 ? 11.782 16.701 7.355 1.00 77.44 355 THR A N 1
ATOM 2865 C CA . THR A 1 355 ? 10.506 16.859 8.062 1.00 77.44 355 THR A CA 1
ATOM 2866 C C . THR A 1 355 ? 9.715 18.038 7.515 1.00 77.44 355 THR A C 1
ATOM 2868 O O . THR A 1 355 ? 10.234 18.874 6.781 1.00 77.44 355 THR A O 1
ATOM 2871 N N . VAL A 1 356 ? 8.444 18.112 7.890 1.00 67.25 356 VAL A N 1
ATOM 2872 C CA . VAL A 1 356 ? 7.611 19.308 7.742 1.00 67.25 356 VAL A CA 1
ATOM 2873 C C . VAL A 1 356 ? 7.304 19.857 9.132 1.00 67.25 356 VAL A C 1
ATOM 2875 O O . VAL A 1 356 ? 7.195 19.076 10.080 1.00 67.25 356 VAL A O 1
ATOM 2878 N N . ASP A 1 357 ? 7.248 21.179 9.283 1.00 68.81 357 ASP A N 1
ATOM 2879 C CA . ASP A 1 357 ? 6.782 21.798 10.531 1.00 68.81 357 ASP A CA 1
ATOM 2880 C C . ASP A 1 357 ? 5.243 21.801 10.635 1.00 68.81 357 ASP A C 1
ATOM 2882 O O . ASP A 1 357 ? 4.544 21.292 9.757 1.00 68.81 357 ASP A O 1
ATOM 2886 N N . GLU A 1 358 ? 4.713 22.340 11.739 1.00 59.38 358 GLU A N 1
ATOM 2887 C CA . GLU A 1 358 ? 3.265 22.423 12.004 1.00 59.38 358 GLU A CA 1
ATOM 2888 C C . GLU A 1 358 ? 2.503 23.234 10.942 1.00 59.38 358 GLU A C 1
ATOM 2890 O O . GLU A 1 358 ? 1.311 23.008 10.738 1.00 59.38 358 GLU A O 1
ATOM 2895 N N . ASP A 1 359 ? 3.198 24.128 10.235 1.00 57.47 359 ASP A N 1
ATOM 2896 C CA . ASP A 1 359 ? 2.653 24.962 9.166 1.00 57.47 359 ASP A CA 1
ATOM 2897 C C . ASP A 1 359 ? 2.808 24.306 7.775 1.00 57.47 359 ASP A C 1
ATOM 2899 O O . ASP A 1 359 ? 2.418 24.888 6.762 1.00 57.47 359 ASP A O 1
ATOM 2903 N N . GLY A 1 360 ? 3.363 23.089 7.703 1.00 59.44 360 GLY A N 1
ATOM 2904 C CA . GLY A 1 360 ? 3.583 22.347 6.460 1.00 59.44 360 GLY A CA 1
ATOM 2905 C C . GLY A 1 360 ? 4.835 22.769 5.685 1.00 59.44 360 GLY A C 1
ATOM 2906 O O . GLY A 1 360 ? 5.027 22.332 4.547 1.00 59.44 360 GLY A O 1
ATOM 2907 N N . ASN A 1 361 ? 5.715 23.587 6.271 1.00 69.38 361 ASN A N 1
ATOM 2908 C CA . ASN A 1 361 ? 6.942 24.005 5.606 1.00 69.38 361 ASN A CA 1
ATOM 2909 C C . ASN A 1 361 ? 7.974 22.880 5.626 1.00 69.38 361 ASN A C 1
ATOM 2911 O O . ASN A 1 361 ? 8.303 22.312 6.669 1.00 69.38 361 ASN A O 1
ATOM 2915 N N . TYR A 1 362 ? 8.524 22.593 4.450 1.00 74.06 362 TYR A N 1
ATOM 2916 C CA . TYR A 1 362 ? 9.543 21.572 4.264 1.00 74.06 362 TYR A CA 1
ATOM 2917 C C . TYR A 1 362 ? 10.899 21.991 4.848 1.00 74.06 362 TYR A C 1
ATOM 2919 O O . TYR A 1 362 ? 11.524 22.950 4.393 1.00 74.06 362 TYR A O 1
ATOM 2927 N N . ASN A 1 363 ? 11.384 21.204 5.805 1.00 74.69 363 ASN A N 1
ATOM 2928 C CA . ASN A 1 363 ? 12.693 21.315 6.428 1.00 74.69 363 ASN A CA 1
ATOM 2929 C C . ASN A 1 363 ? 13.604 20.207 5.888 1.00 74.69 363 ASN A C 1
ATOM 2931 O O . ASN A 1 363 ? 13.540 19.050 6.313 1.00 74.69 363 ASN A O 1
ATOM 2935 N N . SER A 1 364 ? 14.468 20.569 4.937 1.00 67.06 364 SER A N 1
ATOM 2936 C CA . SER A 1 364 ? 15.420 19.635 4.333 1.00 67.06 364 SER A CA 1
ATOM 2937 C C . SER A 1 364 ? 16.357 19.042 5.387 1.00 67.06 364 SER A C 1
ATOM 2939 O O . SER A 1 364 ? 17.018 19.809 6.082 1.00 67.06 364 SER A O 1
ATOM 2941 N N . THR A 1 365 ? 16.426 17.706 5.426 1.00 57.94 365 THR A N 1
ATOM 2942 C CA . THR A 1 365 ? 17.292 16.821 6.235 1.00 57.94 365 THR A CA 1
ATOM 2943 C C . THR A 1 365 ? 17.443 17.194 7.723 1.00 57.94 365 THR A C 1
ATOM 2945 O O . THR A 1 365 ? 17.979 18.252 8.050 1.00 57.94 365 THR A O 1
ATOM 2948 N N . PRO A 1 366 ? 17.107 16.304 8.678 1.00 51.59 366 PRO A N 1
ATOM 2949 C CA . PRO A 1 366 ? 17.327 16.590 10.091 1.00 51.59 366 PRO A CA 1
ATOM 2950 C C . PRO A 1 366 ? 18.822 16.805 10.364 1.00 51.59 366 PRO A C 1
ATOM 2952 O O . PRO A 1 366 ? 19.657 15.957 10.043 1.00 51.59 366 PRO A O 1
ATOM 2955 N N . THR A 1 367 ? 19.176 17.931 10.987 1.00 42.69 367 THR A N 1
ATOM 2956 C CA . THR A 1 367 ? 20.498 18.089 11.600 1.00 42.69 367 THR A CA 1
ATOM 2957 C C . THR A 1 367 ? 20.466 17.401 12.959 1.00 42.69 367 THR A C 1
ATOM 2959 O O . THR A 1 367 ? 19.983 17.943 13.946 1.00 42.69 367 THR A O 1
ATOM 2962 N N . GLY A 1 368 ? 20.981 16.176 13.008 1.00 40.88 368 GLY A N 1
ATOM 2963 C CA . GLY A 1 368 ? 21.181 15.451 14.256 1.00 40.88 368 GLY A CA 1
ATOM 2964 C C . GLY A 1 368 ? 20.216 14.291 14.476 1.00 40.88 368 GLY A C 1
ATOM 2965 O O . GLY A 1 368 ? 19.031 14.325 14.157 1.00 40.88 368 GLY A O 1
ATOM 2966 N N . PHE A 1 369 ? 20.798 13.237 15.035 1.00 37.41 369 PHE A N 1
ATOM 2967 C CA . PHE A 1 369 ? 20.181 11.987 15.441 1.00 37.41 369 PHE A CA 1
ATOM 2968 C C . PHE A 1 369 ? 18.794 12.149 16.084 1.00 37.41 369 PHE A C 1
ATOM 2970 O O . PHE A 1 369 ? 18.677 12.594 17.224 1.00 37.41 369 PHE A O 1
ATOM 2977 N N . ALA A 1 370 ? 17.784 11.549 15.465 1.00 33.84 370 ALA A N 1
ATOM 2978 C CA . ALA A 1 370 ? 17.056 10.539 16.212 1.00 33.84 370 ALA A CA 1
ATOM 2979 C C . ALA A 1 370 ? 17.757 9.214 15.904 1.00 33.84 370 ALA A C 1
ATOM 2981 O O . ALA A 1 370 ? 17.915 8.849 14.739 1.00 33.84 370 ALA A O 1
ATOM 2982 N N . LYS A 1 371 ? 18.197 8.478 16.933 1.00 35.31 371 LYS A N 1
ATOM 2983 C CA . LYS A 1 371 ? 18.377 7.025 16.775 1.00 35.31 371 LYS A CA 1
ATOM 2984 C C . LYS A 1 371 ? 17.091 6.488 16.125 1.00 35.31 371 LYS A C 1
ATOM 2986 O O . LYS A 1 371 ? 16.048 7.082 16.415 1.00 35.31 371 LYS A O 1
ATOM 2991 N N . PRO A 1 372 ? 17.110 5.400 15.322 1.00 33.97 372 PRO A N 1
ATOM 2992 C CA . PRO A 1 372 ? 15.868 4.669 15.094 1.00 33.97 372 PRO A CA 1
ATOM 2993 C C . PRO A 1 372 ? 15.265 4.514 16.479 1.00 33.97 372 PRO A C 1
ATOM 2995 O O . PRO A 1 372 ? 15.956 4.005 17.366 1.00 33.97 372 PRO A O 1
ATOM 2998 N N . GLN A 1 373 ? 14.105 5.131 16.707 1.00 31.56 373 GLN A N 1
ATOM 2999 C CA . GLN A 1 373 ? 13.450 5.029 17.992 1.00 31.56 373 GLN A CA 1
ATOM 3000 C C . GLN A 1 373 ? 13.200 3.537 18.126 1.00 31.56 373 GLN A C 1
ATOM 3002 O O . GLN A 1 373 ? 12.367 2.959 17.430 1.00 31.56 373 GLN A O 1
ATOM 3007 N N . THR A 1 374 ? 14.078 2.893 18.885 1.00 36.62 374 THR A N 1
ATOM 3008 C CA . THR A 1 374 ? 13.865 1.566 19.401 1.00 36.62 374 THR A CA 1
ATOM 3009 C C . THR A 1 374 ? 12.554 1.714 20.154 1.00 36.62 374 THR A C 1
ATOM 3011 O O . THR A 1 374 ? 12.505 2.455 21.133 1.00 36.62 374 THR A O 1
ATOM 3014 N N . ASP A 1 375 ? 11.506 1.103 19.607 1.00 39.53 375 ASP A N 1
ATOM 3015 C CA . ASP A 1 375 ? 10.309 0.717 20.349 1.00 39.53 375 ASP A CA 1
ATOM 3016 C C . ASP A 1 375 ? 9.355 1.840 20.808 1.00 39.53 375 ASP A C 1
ATOM 3018 O O . ASP A 1 375 ? 9.037 1.893 21.985 1.00 39.53 375 ASP A O 1
ATOM 3022 N N . ALA A 1 376 ? 8.837 2.714 19.933 1.00 33.19 376 ALA A N 1
ATOM 3023 C CA . ALA A 1 376 ? 7.745 3.610 20.379 1.00 33.19 376 ALA A CA 1
ATOM 3024 C C . ALA A 1 376 ? 6.502 3.668 19.490 1.00 33.19 376 ALA A C 1
ATOM 3026 O O . ALA A 1 376 ? 5.398 3.637 20.012 1.00 33.19 376 ALA A O 1
ATOM 3027 N N . ILE A 1 377 ? 6.623 3.656 18.158 1.00 37.53 377 ILE A N 1
ATOM 3028 C CA . ILE A 1 377 ? 5.415 3.810 17.320 1.00 37.53 377 ILE A CA 1
ATOM 3029 C C . ILE A 1 377 ? 4.734 2.456 17.009 1.00 37.53 377 ILE A C 1
ATOM 3031 O O . ILE A 1 377 ? 3.545 2.427 16.711 1.00 37.53 377 ILE A O 1
ATOM 3035 N N . TYR A 1 378 ? 5.430 1.316 17.168 1.00 38.06 378 TYR A N 1
ATOM 3036 C CA . TYR A 1 378 ? 4.878 -0.016 16.826 1.00 38.06 378 TYR A CA 1
ATOM 3037 C C . TYR A 1 378 ? 5.003 -1.101 17.902 1.00 38.06 378 TYR A C 1
ATOM 3039 O O . TYR A 1 378 ? 4.403 -2.165 17.756 1.00 38.06 378 TYR A O 1
ATOM 3047 N N . SER A 1 379 ? 5.714 -0.876 19.014 1.00 41.62 379 SER A N 1
ATOM 3048 C CA . SER A 1 379 ? 5.744 -1.871 20.097 1.00 41.62 379 SER A CA 1
ATOM 3049 C C . SER A 1 379 ? 4.476 -1.838 20.948 1.00 41.62 379 SER A C 1
ATOM 3051 O O . SER A 1 379 ? 4.135 -2.832 21.579 1.00 41.62 379 SER A O 1
ATOM 3053 N N . ALA A 1 380 ? 3.732 -0.741 20.950 1.00 47.56 380 ALA A N 1
ATOM 3054 C CA . ALA A 1 380 ? 2.665 -0.548 21.902 1.00 47.56 380 ALA A CA 1
ATOM 3055 C C . ALA A 1 380 ? 1.274 -0.813 21.305 1.00 47.56 380 ALA A C 1
ATOM 3057 O O . ALA A 1 380 ? 0.505 0.088 20.980 1.00 47.56 380 ALA A O 1
ATOM 3058 N N . THR A 1 38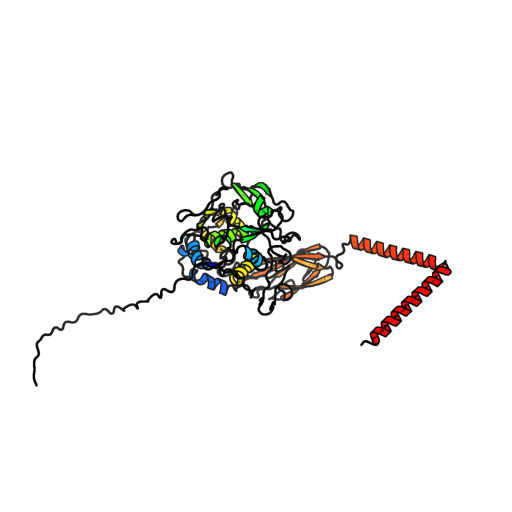1 ? 0.917 -2.089 21.153 1.00 49.81 381 THR A N 1
ATOM 3059 C CA . THR A 1 381 ? -0.410 -2.451 20.640 1.00 49.81 381 THR A CA 1
ATOM 3060 C C . THR A 1 381 ? -1.466 -2.320 21.736 1.00 49.81 381 THR A C 1
ATOM 3062 O O . THR A 1 381 ? -1.437 -3.082 22.706 1.00 49.81 381 THR A O 1
ATOM 3065 N N . LEU A 1 382 ? -2.427 -1.412 21.555 1.00 53.44 382 LEU A N 1
ATOM 3066 C CA . LEU A 1 382 ? -3.697 -1.388 22.283 1.00 53.44 382 LEU A CA 1
ATOM 3067 C C . LEU A 1 382 ? -4.805 -1.878 21.341 1.00 53.44 382 LEU A C 1
ATOM 3069 O O . LEU A 1 382 ? -5.225 -1.167 20.433 1.00 53.44 382 LEU A O 1
ATOM 3073 N N . SER A 1 383 ? -5.260 -3.115 21.537 1.00 61.06 383 SER A N 1
ATOM 3074 C CA . SER A 1 383 ? -6.257 -3.747 20.662 1.00 61.06 383 SER A CA 1
ATOM 3075 C C . SER A 1 383 ? -7.675 -3.344 21.072 1.00 61.06 383 SER A C 1
ATOM 3077 O O . SER A 1 383 ? -8.165 -3.799 22.107 1.00 61.06 383 SER A O 1
ATOM 3079 N N . LEU A 1 384 ? -8.348 -2.540 20.246 1.00 64.62 384 LEU A N 1
ATOM 3080 C CA . LEU A 1 384 ? -9.746 -2.138 20.418 1.00 64.62 384 LEU A CA 1
ATOM 3081 C C . LEU A 1 384 ? -10.436 -2.090 19.039 1.00 64.62 384 LEU A C 1
ATOM 3083 O O . LEU A 1 384 ? -9.850 -1.531 18.116 1.00 64.62 384 LEU A O 1
ATOM 3087 N N . PRO A 1 385 ? -11.645 -2.663 18.867 1.00 61.50 385 PRO A N 1
ATOM 3088 C CA . PRO A 1 385 ? -12.358 -2.576 17.594 1.00 61.50 385 PRO A CA 1
ATOM 3089 C C . PRO A 1 385 ? -12.782 -1.132 17.302 1.00 61.50 385 PRO A C 1
ATOM 3091 O O . PRO A 1 385 ? -13.192 -0.422 18.213 1.00 61.50 385 PRO A O 1
ATOM 3094 N N . SER A 1 386 ? -12.771 -0.718 16.035 1.00 55.75 386 SER A N 1
ATOM 3095 C CA . SER A 1 386 ? -13.162 0.644 15.635 1.00 55.75 386 SER A CA 1
ATOM 3096 C C . SER A 1 386 ? -14.660 0.918 15.826 1.00 55.75 386 SER A C 1
ATOM 3098 O O . SER A 1 386 ? -15.062 2.044 16.122 1.00 55.75 386 SER A O 1
ATOM 3100 N N . VAL A 1 387 ? -15.506 -0.112 15.688 1.00 58.09 387 VAL A N 1
ATOM 3101 C CA . VAL A 1 387 ? -16.964 -0.015 15.860 1.00 58.09 387 VAL A CA 1
ATOM 3102 C C . VAL A 1 387 ? -17.508 -1.224 16.622 1.00 58.09 387 VAL A C 1
ATOM 3104 O O . VAL A 1 387 ? -17.196 -2.376 16.320 1.00 58.09 387 VAL A O 1
ATOM 3107 N N . LEU A 1 388 ? -18.405 -0.971 17.573 1.00 67.06 388 LEU A N 1
ATOM 3108 C CA . LEU A 1 388 ? -19.124 -1.981 18.335 1.00 67.06 388 LEU A CA 1
ATOM 3109 C C . LEU A 1 388 ? -20.635 -1.771 18.215 1.00 67.06 388 LEU A C 1
ATOM 3111 O O . LEU A 1 388 ? -21.203 -0.864 18.815 1.00 67.06 388 LEU A O 1
ATOM 3115 N N . ASN A 1 389 ? -21.306 -2.658 17.484 1.00 73.44 389 ASN A N 1
ATOM 3116 C CA . ASN A 1 389 ? -22.768 -2.695 17.436 1.00 73.44 389 ASN A CA 1
ATOM 3117 C C . ASN A 1 389 ? -23.319 -3.570 18.570 1.00 73.44 389 ASN A C 1
ATOM 3119 O O . ASN A 1 389 ? -22.892 -4.721 18.715 1.00 73.44 389 ASN A O 1
ATOM 3123 N N . ILE A 1 390 ? -24.262 -3.024 19.343 1.00 80.75 390 ILE A N 1
ATOM 3124 C CA . ILE A 1 390 ? -24.993 -3.720 20.413 1.00 80.75 390 ILE A CA 1
ATOM 3125 C C . ILE A 1 390 ? -26.466 -3.313 20.408 1.00 80.75 390 ILE A C 1
ATOM 3127 O O . ILE A 1 390 ? -26.829 -2.235 19.942 1.00 80.75 390 ILE A O 1
ATOM 3131 N N . SER A 1 391 ? -27.335 -4.156 20.946 1.00 77.56 391 SER A N 1
ATOM 3132 C CA . SER A 1 391 ? -28.743 -3.822 21.145 1.00 77.56 391 SER A CA 1
ATOM 3133 C C . SER A 1 391 ? -29.014 -3.238 22.535 1.00 77.56 391 SER A C 1
ATOM 3135 O O . SER A 1 391 ? -28.305 -3.528 23.499 1.00 77.56 391 SER A O 1
ATOM 3137 N N . VAL A 1 392 ? -30.101 -2.477 22.693 1.00 82.06 392 VAL A N 1
ATOM 3138 C CA . VAL A 1 392 ? -30.588 -2.067 24.022 1.00 82.06 392 VAL A CA 1
ATOM 3139 C C . VAL A 1 392 ? -30.861 -3.308 24.887 1.00 82.06 392 VAL A C 1
ATOM 3141 O O . VAL A 1 392 ? -31.668 -4.175 24.537 1.00 82.06 392 VAL A O 1
ATOM 3144 N N . GLY A 1 393 ? -30.193 -3.376 26.039 1.00 83.25 393 GLY A N 1
ATOM 3145 C CA . GLY A 1 393 ? -30.239 -4.478 26.996 1.00 83.25 393 GLY A CA 1
ATOM 3146 C C . GLY A 1 393 ? -29.332 -5.668 26.665 1.00 83.25 393 GLY A C 1
ATOM 3147 O O . GLY A 1 393 ? -29.335 -6.630 27.432 1.00 83.25 393 GLY A O 1
ATOM 3148 N N . GLU A 1 394 ? -28.592 -5.630 25.556 1.00 84.00 394 GLU A N 1
ATOM 3149 C CA . GLU A 1 394 ? -27.570 -6.621 25.209 1.00 84.00 394 GLU A CA 1
ATOM 3150 C C . GLU A 1 394 ? -26.245 -6.296 25.903 1.00 84.00 394 GLU A C 1
ATOM 3152 O O . GLU A 1 394 ? -25.909 -5.131 26.130 1.00 84.00 394 GLU A O 1
ATOM 3157 N N . GLU A 1 395 ? -25.503 -7.348 26.237 1.00 91.25 395 GLU A N 1
ATOM 3158 C CA . GLU A 1 395 ? -24.164 -7.287 26.808 1.00 91.25 395 GLU A CA 1
ATOM 3159 C C . GLU A 1 395 ? -23.190 -7.964 25.844 1.00 91.25 395 GLU A C 1
ATOM 3161 O O . GLU A 1 395 ? -23.414 -9.103 25.432 1.00 91.25 395 GLU A O 1
ATOM 3166 N N . LYS A 1 396 ? -22.110 -7.267 25.483 1.00 83.25 396 LYS A N 1
ATOM 3167 C CA . LYS A 1 396 ? -21.073 -7.773 24.585 1.00 83.25 396 LYS A CA 1
ATOM 3168 C C . LYS A 1 396 ? -19.718 -7.713 25.269 1.00 83.25 396 LYS A C 1
ATOM 3170 O O . LYS A 1 396 ? -19.310 -6.668 25.770 1.00 83.25 396 LYS A O 1
ATOM 3175 N N . ALA A 1 397 ? -19.039 -8.850 25.293 1.00 86.06 397 ALA A N 1
ATOM 3176 C CA . ALA A 1 397 ? -17.687 -8.970 25.809 1.00 86.06 397 ALA A CA 1
ATOM 3177 C C . ALA A 1 397 ? -16.680 -8.544 24.734 1.00 86.06 397 ALA A C 1
ATOM 3179 O O . ALA A 1 397 ? -16.764 -9.007 23.596 1.00 86.06 397 ALA A O 1
ATOM 3180 N N . ILE A 1 398 ? -15.724 -7.693 25.100 1.00 78.50 398 ILE A N 1
ATOM 3181 C CA . ILE A 1 398 ? -14.536 -7.406 24.292 1.00 78.50 398 ILE A CA 1
ATOM 3182 C C . ILE A 1 398 ? -13.289 -7.671 25.128 1.00 78.50 398 ILE A C 1
ATOM 3184 O O . ILE A 1 398 ? -13.265 -7.420 26.335 1.00 78.50 398 ILE A O 1
ATOM 3188 N N . THR A 1 399 ? -12.247 -8.176 24.482 1.00 79.25 399 THR A N 1
ATOM 3189 C CA . THR A 1 399 ? -10.934 -8.338 25.101 1.00 79.25 399 THR A CA 1
ATOM 3190 C C . THR A 1 399 ? -10.059 -7.177 24.669 1.00 79.25 399 THR A C 1
ATOM 3192 O O . THR A 1 399 ? -9.858 -6.973 23.474 1.00 79.25 399 THR A O 1
ATOM 3195 N N . ILE A 1 400 ? -9.543 -6.432 25.642 1.00 78.75 400 ILE A N 1
ATOM 3196 C CA . ILE A 1 400 ? -8.606 -5.335 25.404 1.00 78.75 400 ILE A CA 1
ATOM 3197 C C . ILE A 1 400 ? -7.273 -5.762 26.001 1.00 78.75 400 ILE A C 1
ATOM 3199 O O . ILE A 1 400 ? -7.218 -6.259 27.126 1.00 78.75 400 ILE A O 1
ATOM 3203 N N . LYS A 1 401 ? -6.206 -5.608 25.224 1.00 74.88 401 LYS A N 1
ATOM 3204 C CA . LYS A 1 401 ? -4.856 -6.022 25.603 1.00 74.88 401 LYS A CA 1
ATOM 3205 C C . LYS A 1 401 ? -3.846 -4.945 25.235 1.00 74.88 401 LYS A C 1
ATOM 3207 O O . LYS A 1 401 ? -3.973 -4.327 24.177 1.00 74.88 401 LYS A O 1
ATOM 3212 N N . THR A 1 402 ? -2.868 -4.777 26.114 1.00 69.25 402 THR A N 1
ATOM 3213 C CA . THR A 1 402 ? -1.576 -4.128 25.876 1.00 69.25 402 THR A CA 1
ATOM 3214 C C . THR A 1 402 ? -0.533 -5.214 25.614 1.00 69.25 402 THR A C 1
ATOM 3216 O O . THR A 1 402 ? -0.703 -6.354 26.059 1.00 69.25 402 THR A O 1
ATOM 3219 N N . LYS A 1 403 ? 0.534 -4.907 24.873 1.00 64.31 403 LYS A N 1
ATOM 3220 C CA . LYS A 1 403 ? 1.591 -5.892 24.575 1.00 64.31 403 LYS A CA 1
ATOM 3221 C C . LYS A 1 403 ? 2.422 -6.260 25.806 1.00 64.31 403 LYS A C 1
ATOM 3223 O O . LYS A 1 403 ? 2.774 -7.420 25.988 1.00 64.31 403 LYS A O 1
ATOM 3228 N N . ASP A 1 404 ? 2.725 -5.273 26.638 1.00 65.62 404 ASP A N 1
ATOM 3229 C CA . ASP A 1 404 ? 3.572 -5.377 27.831 1.00 65.62 404 ASP A CA 1
ATOM 3230 C C . ASP A 1 404 ? 2.789 -5.755 29.103 1.00 65.62 404 ASP A C 1
ATOM 3232 O O . ASP A 1 404 ? 3.379 -5.963 30.162 1.00 65.62 404 ASP A O 1
ATOM 3236 N N . GLY A 1 405 ? 1.458 -5.857 29.011 1.00 70.00 405 GLY A N 1
ATOM 3237 C CA . GLY A 1 405 ? 0.585 -6.073 30.162 1.00 70.00 405 GLY A CA 1
ATOM 3238 C C . GLY A 1 405 ? 0.332 -4.813 30.993 1.00 70.00 405 GLY A C 1
ATOM 3239 O O . GLY A 1 405 ? -0.202 -4.932 32.094 1.00 70.00 405 GLY A O 1
ATOM 3240 N N . SER A 1 406 ? 0.674 -3.624 30.487 1.00 79.44 406 SER A N 1
ATOM 3241 C CA . SER A 1 406 ? 0.387 -2.351 31.146 1.00 79.44 406 SER A CA 1
ATOM 3242 C C . SER A 1 406 ? -1.100 -2.138 31.394 1.00 79.44 406 SER A C 1
ATOM 3244 O O . SER A 1 406 ? -1.961 -2.612 30.642 1.00 79.44 406 SER A O 1
ATOM 3246 N N . ALA A 1 407 ? -1.393 -1.396 32.462 1.00 85.50 407 ALA A N 1
ATOM 3247 C CA . ALA A 1 407 ? -2.753 -1.111 32.879 1.00 85.50 407 ALA A CA 1
ATOM 3248 C C . ALA A 1 407 ? -3.488 -0.236 31.853 1.00 85.50 407 ALA A C 1
ATOM 3250 O O . ALA A 1 407 ? -2.933 0.712 31.297 1.00 85.50 407 ALA A O 1
ATOM 3251 N N . ILE A 1 408 ? -4.768 -0.538 31.646 1.00 87.81 408 ILE A N 1
ATOM 3252 C CA . ILE A 1 408 ? -5.648 0.177 30.720 1.00 87.81 408 ILE A CA 1
ATOM 3253 C C . ILE A 1 408 ? -6.706 0.914 31.532 1.00 87.81 408 ILE A C 1
ATOM 3255 O O . ILE A 1 408 ? -7.362 0.319 32.385 1.00 87.81 408 ILE A O 1
ATOM 3259 N N . THR A 1 409 ? -6.927 2.186 31.225 1.00 91.38 409 THR A N 1
ATOM 3260 C CA . THR A 1 409 ? -8.075 2.962 31.699 1.00 91.38 409 THR A CA 1
ATOM 3261 C C . THR A 1 409 ? -9.133 3.025 30.606 1.00 91.38 409 THR A C 1
ATOM 3263 O O . THR A 1 409 ? -8.826 3.312 29.450 1.00 91.38 409 THR A O 1
ATOM 3266 N N . LEU A 1 410 ? -10.385 2.763 30.971 1.00 91.38 410 LEU A N 1
ATOM 3267 C CA . LEU A 1 410 ? -11.531 2.783 30.072 1.00 91.38 410 LEU A CA 1
ATOM 3268 C C . LEU A 1 410 ? -12.510 3.879 30.475 1.00 91.38 410 LEU A C 1
ATOM 3270 O O . LEU A 1 410 ? -12.825 4.040 31.657 1.00 91.38 410 LEU A O 1
ATOM 3274 N N . SER A 1 411 ? -13.049 4.583 29.487 1.00 92.12 411 SER A N 1
ATOM 3275 C CA . SER A 1 411 ? -14.136 5.538 29.686 1.00 92.12 411 SER A CA 1
ATOM 3276 C C . SER A 1 411 ? -15.154 5.467 28.555 1.00 92.12 411 SER A C 1
ATOM 3278 O O . SER A 1 411 ? -14.841 5.068 27.436 1.00 92.12 411 SER A O 1
ATOM 3280 N N . ILE A 1 412 ? -16.394 5.841 28.866 1.00 90.31 412 ILE A N 1
ATOM 3281 C CA . ILE A 1 412 ? -17.465 5.992 27.884 1.00 90.31 412 ILE A CA 1
ATOM 3282 C C . ILE A 1 412 ? -17.945 7.437 27.924 1.00 90.31 412 ILE A C 1
ATOM 3284 O O . ILE A 1 412 ? -18.171 7.970 29.010 1.00 90.31 412 ILE A O 1
ATOM 3288 N N . GLU A 1 413 ? -18.035 8.091 26.768 1.00 86.12 413 GLU A N 1
ATOM 3289 C CA . GLU A 1 413 ? -18.391 9.515 26.713 1.00 86.12 413 GLU A CA 1
ATOM 3290 C C . GLU A 1 413 ? -19.818 9.787 27.187 1.00 86.12 413 GLU A C 1
ATOM 3292 O O . GLU A 1 413 ? -20.055 10.717 27.953 1.00 86.12 413 GLU A O 1
ATOM 3297 N N . ASP A 1 414 ? -20.763 8.955 26.748 1.00 86.31 414 ASP A N 1
ATOM 3298 C CA . ASP A 1 414 ? -22.175 9.070 27.097 1.00 86.31 414 ASP A CA 1
ATOM 3299 C C . ASP A 1 414 ? -22.643 7.797 27.806 1.00 86.31 414 ASP A C 1
ATOM 3301 O O . ASP A 1 414 ? -23.038 6.794 27.198 1.00 86.31 414 ASP A O 1
ATOM 3305 N N . SER A 1 415 ? -22.589 7.868 29.134 1.00 92.06 415 SER A N 1
ATOM 3306 C CA . SER A 1 415 ? -23.023 6.794 30.028 1.00 92.06 415 SER A CA 1
ATOM 3307 C C . SER A 1 415 ? -24.539 6.565 30.061 1.00 92.06 415 SER A C 1
ATOM 3309 O O . SER A 1 415 ? -24.974 5.573 30.644 1.00 92.06 415 SER A O 1
ATOM 3311 N N . GLU A 1 416 ? -25.360 7.416 29.428 1.00 92.38 416 GLU A N 1
ATOM 3312 C CA . GLU A 1 416 ? -26.781 7.108 29.226 1.00 92.38 416 GLU A CA 1
ATOM 3313 C C . GLU A 1 416 ? -26.993 6.113 28.080 1.00 92.38 416 GLU A C 1
ATOM 3315 O O . GLU A 1 416 ? -27.991 5.390 28.074 1.00 92.38 416 GLU A O 1
ATOM 3320 N N . ILE A 1 417 ? -26.080 6.081 27.101 1.00 80.19 417 ILE A N 1
ATOM 3321 C CA . ILE A 1 417 ? -26.186 5.251 25.893 1.00 80.19 417 ILE A CA 1
ATOM 3322 C C . ILE A 1 417 ? -25.649 3.847 26.147 1.00 80.19 417 ILE A C 1
ATOM 3324 O O . ILE A 1 417 ? -26.323 2.866 25.821 1.00 80.19 417 ILE A O 1
ATOM 3328 N N . ALA A 1 418 ? -24.475 3.726 26.764 1.00 92.06 418 ALA A N 1
ATOM 3329 C CA . ALA A 1 418 ? -23.882 2.439 27.103 1.00 92.06 418 ALA A CA 1
ATOM 3330 C C . ALA A 1 418 ? -23.069 2.506 28.402 1.00 92.06 418 ALA A C 1
ATOM 3332 O O . ALA A 1 418 ? -22.620 3.566 28.825 1.00 92.06 418 ALA A O 1
ATOM 3333 N N . SER A 1 419 ? -22.856 1.351 29.033 1.00 95.94 419 SER A N 1
ATOM 3334 C CA . SER A 1 419 ? -22.028 1.222 30.239 1.00 95.94 419 SER A CA 1
ATOM 3335 C C . SER A 1 419 ? -20.975 0.134 30.091 1.00 95.94 419 SER A C 1
ATOM 3337 O O . SER A 1 419 ? -21.223 -0.878 29.437 1.00 95.94 419 SER A O 1
ATOM 3339 N N . ILE A 1 420 ? -19.847 0.304 30.776 1.00 94.94 420 ILE A N 1
ATOM 3340 C CA . ILE A 1 420 ? -18.753 -0.669 30.855 1.00 94.94 420 ILE A CA 1
ATOM 3341 C C . ILE A 1 420 ? -18.737 -1.362 32.220 1.00 94.94 420 ILE A C 1
ATOM 3343 O O . ILE A 1 420 ? -19.024 -0.741 33.242 1.00 94.94 420 ILE A O 1
ATOM 3347 N N . SER A 1 421 ? -18.381 -2.646 32.257 1.00 92.31 421 SER A N 1
ATOM 3348 C CA . SER A 1 421 ? -18.311 -3.413 33.510 1.00 92.31 421 SER A CA 1
ATOM 3349 C C . SER A 1 421 ? -17.105 -3.061 34.386 1.00 92.31 421 SER A C 1
ATOM 3351 O O . SER A 1 421 ? -17.090 -3.400 35.567 1.00 92.31 421 SER A O 1
ATOM 3353 N N . LYS A 1 422 ? -16.071 -2.441 33.803 1.00 89.94 422 LYS A N 1
ATOM 3354 C CA . LYS A 1 422 ? -14.819 -2.046 34.461 1.00 89.94 422 LYS A CA 1
ATOM 3355 C C . LYS A 1 422 ? -14.279 -0.774 33.813 1.00 89.94 422 LYS A C 1
ATOM 3357 O O . LYS A 1 422 ? -14.314 -0.660 32.594 1.00 89.94 422 LYS A O 1
ATOM 3362 N N . SER A 1 423 ? -13.743 0.133 34.623 1.00 89.12 423 SER A N 1
ATOM 3363 C CA . SER A 1 423 ? -13.058 1.356 34.176 1.00 89.12 423 SER A CA 1
ATOM 3364 C C . SER A 1 423 ? -11.531 1.225 34.163 1.00 89.12 423 SER A C 1
ATOM 3366 O O . SER A 1 423 ? -10.843 2.128 33.697 1.00 89.12 423 SER A O 1
ATOM 3368 N N . SER A 1 424 ? -10.991 0.123 34.688 1.00 87.81 424 SER A N 1
ATOM 3369 C CA . SER A 1 424 ? -9.551 -0.137 34.750 1.00 87.81 424 SER A CA 1
ATOM 3370 C C . SER A 1 424 ? -9.273 -1.631 34.602 1.00 87.81 424 SER A C 1
ATOM 3372 O O . SER A 1 424 ? -9.986 -2.446 35.194 1.00 87.81 424 SER A O 1
ATOM 3374 N N . LEU A 1 425 ? -8.252 -1.983 33.822 1.00 83.94 425 LEU A N 1
ATOM 3375 C CA . LEU A 1 425 ? -7.794 -3.354 33.584 1.00 83.94 425 LEU A CA 1
ATOM 3376 C C . LEU A 1 425 ? -6.307 -3.444 33.936 1.00 83.94 425 LEU A C 1
ATOM 3378 O O . LEU A 1 425 ? -5.546 -2.556 33.563 1.00 83.94 425 LEU A O 1
ATOM 3382 N N . ASN A 1 426 ? -5.892 -4.503 34.635 1.00 71.50 426 ASN A N 1
ATOM 3383 C CA . ASN A 1 426 ? -4.497 -4.667 35.069 1.00 71.50 426 ASN A CA 1
ATOM 3384 C C . ASN A 1 426 ? -3.644 -5.471 34.074 1.00 71.50 426 ASN A C 1
ATOM 3386 O O . ASN A 1 426 ? -2.440 -5.575 34.262 1.00 71.50 426 ASN A O 1
ATOM 3390 N N . SER A 1 427 ? -4.275 -6.101 33.079 1.00 67.00 427 SER A N 1
ATOM 3391 C CA . SER A 1 427 ? -3.651 -6.874 31.998 1.00 67.00 427 SER A CA 1
ATOM 3392 C C . SER A 1 427 ? -4.701 -7.159 30.908 1.00 67.00 427 SER A C 1
ATOM 3394 O O . SER A 1 427 ? -5.781 -6.561 30.935 1.00 67.00 427 SER A O 1
ATOM 3396 N N . ALA A 1 428 ? -4.418 -8.078 29.972 1.00 64.75 428 ALA A N 1
ATOM 3397 C CA . ALA A 1 428 ? -5.384 -8.562 28.984 1.00 64.75 428 ALA A CA 1
ATOM 3398 C C . ALA A 1 428 ? -6.634 -9.150 29.665 1.00 64.75 428 ALA A C 1
ATOM 3400 O O . ALA A 1 428 ? -6.674 -10.313 30.068 1.00 64.75 428 ALA A O 1
ATOM 3401 N N . GLU A 1 429 ? -7.672 -8.331 29.784 1.00 72.44 429 GLU A N 1
ATOM 3402 C CA . GLU A 1 429 ? -8.906 -8.670 30.476 1.00 72.44 429 GLU A CA 1
ATOM 3403 C C . GLU A 1 429 ? -10.112 -8.431 29.572 1.00 72.44 429 GLU A C 1
ATOM 3405 O O . GLU A 1 429 ? -10.133 -7.567 28.693 1.00 72.44 429 GLU A O 1
ATOM 3410 N N . THR A 1 430 ? -11.150 -9.230 29.802 1.00 78.69 430 THR A N 1
ATOM 3411 C CA . THR A 1 430 ? -12.431 -9.052 29.125 1.00 78.69 430 THR A CA 1
ATOM 3412 C C . THR A 1 430 ? -13.257 -8.009 29.871 1.00 78.69 430 THR A C 1
ATOM 3414 O O . THR A 1 430 ? -13.474 -8.128 31.081 1.00 78.69 430 THR A O 1
ATOM 3417 N N . VAL A 1 431 ? -13.734 -7.001 29.144 1.00 87.12 431 VAL A N 1
ATOM 3418 C CA . VAL A 1 431 ? -14.703 -6.011 29.620 1.00 87.12 431 VAL A CA 1
ATOM 3419 C C . VAL A 1 431 ? -16.027 -6.216 28.893 1.00 87.12 431 VAL A C 1
ATOM 3421 O O . VAL A 1 431 ? -16.062 -6.492 27.694 1.00 87.12 431 VAL A O 1
ATOM 3424 N N . THR A 1 432 ? -17.131 -6.092 29.621 1.00 91.50 432 THR A N 1
ATOM 3425 C CA . THR A 1 432 ? -18.474 -6.171 29.049 1.00 91.50 432 THR A CA 1
ATOM 3426 C C . THR A 1 432 ? -19.008 -4.763 28.820 1.00 91.50 432 THR A C 1
ATOM 3428 O O . THR A 1 432 ? -19.045 -3.963 29.757 1.00 91.50 432 THR A O 1
ATOM 3431 N N . ILE A 1 433 ? -19.455 -4.472 27.596 1.00 91.56 433 ILE A N 1
ATOM 3432 C CA . ILE A 1 433 ? -20.241 -3.276 27.273 1.00 91.56 433 ILE A CA 1
ATOM 3433 C C . ILE A 1 433 ? -21.716 -3.654 27.236 1.00 91.56 433 ILE A C 1
ATOM 3435 O O . ILE A 1 433 ? -22.094 -4.635 26.594 1.00 91.56 433 ILE A O 1
ATOM 3439 N N . LYS A 1 434 ? -22.554 -2.853 27.890 1.00 94.56 434 LYS A N 1
ATOM 3440 C CA . LYS A 1 434 ? -24.008 -2.994 27.886 1.00 94.56 434 LYS A CA 1
ATOM 3441 C C . LYS A 1 434 ? -24.669 -1.821 27.181 1.00 94.56 434 LYS A C 1
ATOM 3443 O O . LYS A 1 434 ? -24.388 -0.675 27.522 1.00 94.56 434 LYS A O 1
ATOM 3448 N N . GLY A 1 435 ? -25.583 -2.107 26.257 1.00 90.62 435 GLY A N 1
ATOM 3449 C CA . GLY A 1 435 ? -26.412 -1.087 25.615 1.00 90.62 435 GLY A CA 1
ATOM 3450 C C . GLY A 1 435 ? -27.544 -0.661 26.545 1.00 90.62 435 GLY A C 1
ATOM 3451 O O . GLY A 1 435 ? -28.346 -1.498 26.958 1.00 90.62 435 GLY A O 1
ATOM 3452 N N . LEU A 1 436 ? -27.626 0.623 26.883 1.00 90.69 436 LEU A N 1
ATOM 3453 C CA . LEU A 1 436 ? -28.621 1.160 27.816 1.00 90.69 436 LEU A CA 1
ATOM 3454 C C . LEU A 1 436 ? -29.753 1.889 27.093 1.00 90.69 436 LEU A C 1
ATOM 3456 O O . LEU A 1 436 ? -30.925 1.680 27.407 1.00 90.69 436 LEU A O 1
ATOM 3460 N N . LYS A 1 437 ? -29.407 2.702 26.096 1.00 87.12 437 LYS A N 1
ATOM 3461 C CA . LYS A 1 437 ? -30.341 3.545 25.347 1.00 87.12 437 LYS A CA 1
ATOM 3462 C C . LYS A 1 437 ? -29.911 3.600 23.892 1.00 87.12 437 LYS A C 1
ATOM 3464 O O . LYS A 1 437 ? -28.722 3.576 23.598 1.00 87.12 437 LYS A O 1
ATOM 3469 N N . GLN A 1 438 ? -30.880 3.661 22.983 1.00 78.25 438 GLN A N 1
ATOM 3470 C CA . GLN A 1 438 ? -30.585 3.799 21.561 1.00 78.25 438 GLN A CA 1
ATOM 3471 C C . GLN A 1 438 ? -29.792 5.089 21.310 1.00 78.25 438 GLN A C 1
ATOM 3473 O O . GLN A 1 438 ? -30.197 6.161 21.761 1.00 78.25 438 GLN A O 1
ATOM 3478 N N . GLY A 1 439 ? -28.687 4.983 20.577 1.00 66.81 439 GLY A N 1
ATOM 3479 C CA . GLY A 1 439 ? -27.786 6.103 20.325 1.00 66.81 439 GLY A CA 1
ATOM 3480 C C . GLY A 1 439 ? -26.378 5.647 19.962 1.00 66.81 439 GLY A C 1
ATOM 3481 O O . GLY A 1 439 ? -26.108 4.453 19.847 1.00 66.81 439 GLY A O 1
ATOM 3482 N N . LYS A 1 440 ? -25.477 6.611 19.777 1.00 71.50 440 LYS A N 1
ATOM 3483 C CA . LYS A 1 440 ? -24.052 6.372 19.536 1.00 71.50 440 LYS A CA 1
ATOM 3484 C C . LYS A 1 440 ? -23.237 7.016 20.649 1.00 71.50 440 LYS A C 1
ATOM 3486 O O . LYS A 1 440 ? -23.543 8.133 21.044 1.00 71.50 440 LYS A O 1
ATOM 3491 N N . THR A 1 441 ? -22.207 6.334 21.125 1.00 83.25 441 THR A N 1
ATOM 3492 C CA . THR A 1 441 ? -21.240 6.874 22.087 1.00 83.25 441 THR A CA 1
ATOM 3493 C C . THR A 1 441 ? -19.839 6.365 21.759 1.00 83.25 441 THR A C 1
ATOM 3495 O O . THR A 1 441 ? -19.700 5.463 20.935 1.00 83.25 441 THR A O 1
ATOM 3498 N N . VAL A 1 442 ? -18.800 6.926 22.372 1.00 80.38 442 VAL A N 1
ATOM 3499 C CA . VAL A 1 442 ? -17.411 6.504 22.166 1.00 80.38 442 VAL A CA 1
ATOM 3500 C C . VAL A 1 442 ? -16.889 5.828 23.426 1.00 80.38 442 VAL A C 1
ATOM 3502 O O . VAL A 1 442 ? -16.950 6.387 24.522 1.00 80.38 442 VAL A O 1
ATOM 3505 N N . LEU A 1 443 ? -16.365 4.617 23.257 1.00 86.06 443 LEU A N 1
ATOM 3506 C CA . LEU A 1 443 ? -15.530 3.939 24.240 1.00 86.06 443 LEU A CA 1
ATOM 3507 C C . LEU A 1 443 ? -14.074 4.334 23.981 1.00 86.06 443 LEU A C 1
ATOM 3509 O O . LEU A 1 443 ? -13.555 4.072 22.899 1.00 86.06 443 LEU A O 1
ATOM 3513 N N . ARG A 1 444 ? -13.410 4.920 24.976 1.00 85.75 444 ARG A N 1
ATOM 3514 C CA . ARG A 1 444 ? -11.974 5.212 24.936 1.00 85.75 444 ARG A CA 1
ATOM 3515 C C . ARG A 1 444 ? -11.208 4.229 25.798 1.00 85.75 444 ARG A C 1
ATOM 3517 O O . ARG A 1 444 ? -11.566 4.012 26.956 1.00 85.75 444 ARG A O 1
ATOM 3524 N N . ALA A 1 445 ? -10.128 3.694 25.249 1.00 87.56 445 ALA A N 1
ATOM 3525 C CA . ALA A 1 445 ? -9.118 2.959 25.986 1.00 87.56 445 ALA A CA 1
ATOM 3526 C C . ALA A 1 445 ? -7.820 3.765 25.993 1.00 87.56 445 ALA A C 1
ATOM 3528 O O . ALA A 1 445 ? -7.352 4.193 24.940 1.00 87.56 445 ALA A O 1
ATOM 3529 N N . LYS A 1 446 ? -7.256 3.969 27.182 1.00 87.94 446 LYS A N 1
ATOM 3530 C CA . LYS A 1 446 ? -5.984 4.656 27.396 1.00 87.94 446 LYS A CA 1
ATOM 3531 C C . LYS A 1 446 ? -5.012 3.748 28.126 1.00 87.94 446 LYS A C 1
ATOM 3533 O O . LYS A 1 446 ? -5.402 3.132 29.115 1.00 87.94 446 LYS A O 1
ATOM 3538 N N . ALA A 1 447 ? -3.764 3.699 27.694 1.00 85.44 447 ALA A N 1
ATOM 3539 C CA . ALA A 1 447 ? -2.702 2.999 28.406 1.00 85.44 447 ALA A CA 1
ATOM 3540 C C . ALA A 1 447 ? -1.387 3.763 28.258 1.00 85.44 447 ALA A C 1
ATOM 3542 O O . ALA A 1 447 ? -1.163 4.404 27.235 1.00 85.44 447 ALA A O 1
ATOM 3543 N N . THR A 1 448 ? -0.523 3.677 29.266 1.00 79.19 448 THR A N 1
ATOM 3544 C CA . THR A 1 448 ? 0.878 4.079 29.121 1.00 79.19 448 THR A CA 1
ATOM 3545 C C . THR A 1 448 ? 1.679 2.824 28.824 1.00 79.19 448 THR A C 1
ATOM 3547 O O . THR A 1 448 ? 1.771 1.960 29.690 1.00 79.19 448 THR A O 1
ATOM 3550 N N . ILE A 1 449 ? 2.206 2.705 27.611 1.00 66.94 449 ILE A N 1
ATOM 3551 C CA . ILE A 1 449 ? 2.965 1.538 27.151 1.00 66.94 449 ILE A CA 1
ATOM 3552 C C . ILE A 1 449 ? 4.331 2.057 26.721 1.00 66.94 449 ILE A C 1
ATOM 3554 O O . ILE A 1 449 ? 4.406 3.061 26.018 1.00 66.94 449 ILE A O 1
ATOM 3558 N N . ASP A 1 450 ? 5.405 1.440 27.211 1.00 62.75 450 ASP A N 1
ATOM 3559 C CA . ASP A 1 450 ? 6.784 1.864 26.920 1.00 62.75 450 ASP A CA 1
ATOM 3560 C C . ASP A 1 450 ? 7.075 3.360 27.224 1.00 62.75 450 ASP A C 1
ATOM 3562 O O . ASP A 1 450 ? 7.993 3.966 26.679 1.00 62.75 450 ASP A O 1
ATOM 3566 N N . GLY A 1 451 ? 6.319 3.966 28.153 1.00 61.19 451 GLY A N 1
ATOM 3567 C CA . GLY A 1 451 ? 6.474 5.369 28.569 1.00 61.19 451 GLY A CA 1
ATOM 3568 C C . GLY A 1 451 ? 5.678 6.394 27.750 1.00 61.19 451 GLY A C 1
ATOM 3569 O O . GLY A 1 451 ? 5.747 7.583 28.060 1.00 61.19 451 GLY A O 1
ATOM 3570 N N . GLU A 1 452 ? 4.892 5.954 26.767 1.00 53.94 452 GLU A N 1
ATOM 3571 C CA . GLU A 1 452 ? 4.043 6.799 25.921 1.00 53.94 452 GLU A CA 1
ATOM 3572 C C . GLU A 1 452 ? 2.554 6.579 26.235 1.00 53.94 452 GLU A C 1
ATOM 3574 O O . GLU A 1 452 ? 2.120 5.449 26.464 1.00 53.94 452 GLU A O 1
ATOM 3579 N N . GLU A 1 453 ? 1.752 7.652 26.282 1.00 77.44 453 GLU A N 1
ATOM 3580 C CA . GLU A 1 453 ? 0.294 7.537 26.433 1.00 77.44 453 GLU A CA 1
ATOM 3581 C C . GLU A 1 453 ? -0.356 7.237 25.081 1.00 77.44 453 GLU A C 1
ATOM 3583 O O . GLU A 1 453 ? -0.345 8.061 24.171 1.00 77.44 453 GLU A O 1
ATOM 3588 N N . ILE A 1 454 ? -1.008 6.082 24.982 1.00 74.00 454 ILE A N 1
ATOM 3589 C CA . ILE A 1 454 ? -1.740 5.654 23.793 1.00 74.00 454 ILE A CA 1
ATOM 3590 C C . ILE A 1 454 ? -3.225 5.675 24.086 1.00 74.00 454 ILE A C 1
ATOM 3592 O O . ILE A 1 454 ? -3.689 5.126 25.088 1.00 74.00 454 ILE A O 1
ATOM 3596 N N . THR A 1 455 ? -3.978 6.282 23.171 1.00 79.88 455 THR A N 1
ATOM 3597 C CA . THR A 1 455 ? -5.439 6.316 23.202 1.00 79.88 455 THR A CA 1
ATOM 3598 C C . THR A 1 455 ? -5.997 5.627 21.959 1.00 79.88 455 THR A C 1
ATOM 3600 O O . THR A 1 455 ? -5.618 5.956 20.838 1.00 79.88 455 THR A O 1
ATOM 3603 N N . LYS A 1 456 ? -6.922 4.684 22.149 1.00 79.00 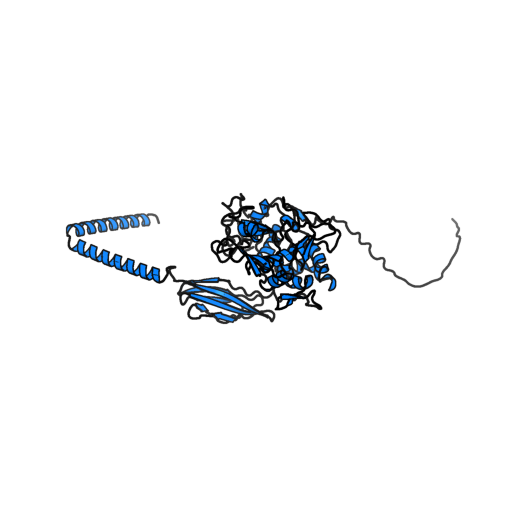456 LYS A N 1
ATOM 3604 C CA . LYS A 1 456 ? -7.733 4.087 21.079 1.00 79.00 456 LYS A CA 1
ATOM 3605 C C . LYS A 1 456 ? -9.209 4.316 21.359 1.00 79.00 456 LYS A C 1
ATOM 3607 O O . LYS A 1 456 ? -9.645 4.291 22.512 1.00 79.00 456 LYS A O 1
ATOM 3612 N N . GLU A 1 457 ? -9.973 4.518 20.296 1.00 77.25 457 GLU A N 1
ATOM 3613 C CA . GLU A 1 457 ? -11.401 4.804 20.364 1.00 77.25 457 GLU A CA 1
ATOM 3614 C C . GLU A 1 457 ? -12.208 3.739 19.622 1.00 77.25 457 GLU A C 1
ATOM 3616 O O . GLU A 1 457 ? -11.782 3.206 18.602 1.00 77.25 457 GLU A O 1
ATOM 3621 N N . CYS A 1 458 ? -13.385 3.433 20.158 1.00 74.44 458 CYS A N 1
ATOM 3622 C CA . CYS A 1 458 ? -14.364 2.527 19.582 1.00 74.44 458 CYS A CA 1
ATOM 3623 C C . CYS A 1 458 ? -15.715 3.235 19.546 1.00 74.44 458 CYS A C 1
ATOM 3625 O O . CYS A 1 458 ? -16.269 3.579 20.595 1.00 74.44 458 CYS A O 1
ATOM 3627 N N . LEU A 1 459 ? -16.299 3.386 18.361 1.00 67.31 459 LEU A N 1
ATOM 3628 C CA . LEU A 1 459 ? -17.669 3.866 18.222 1.00 67.31 459 LEU A CA 1
ATOM 3629 C C . LEU A 1 459 ? -18.649 2.775 18.673 1.00 67.31 459 LEU A C 1
ATOM 3631 O O . LEU A 1 459 ? -18.797 1.748 18.018 1.00 67.31 459 LEU A O 1
ATOM 3635 N N . VAL A 1 460 ? -19.367 2.998 19.768 1.00 78.50 460 VAL A N 1
ATOM 3636 C CA . VAL A 1 460 ? -20.420 2.102 20.254 1.00 78.50 460 VAL A CA 1
ATOM 3637 C C . VAL A 1 460 ? -21.764 2.551 19.692 1.00 78.50 460 VAL A C 1
ATOM 3639 O O . VAL A 1 460 ? -22.263 3.627 20.017 1.00 78.50 460 VAL A O 1
ATOM 3642 N N . ASN A 1 461 ? -22.373 1.711 18.862 1.00 67.25 461 ASN A N 1
ATOM 3643 C CA . ASN A 1 461 ? -23.681 1.944 18.264 1.00 67.25 461 ASN A CA 1
ATOM 3644 C C . ASN A 1 461 ? -24.732 1.054 18.939 1.00 67.25 461 ASN A C 1
ATOM 3646 O O . ASN A 1 461 ? -24.735 -0.167 18.764 1.00 67.25 461 ASN A O 1
ATOM 3650 N N . VAL A 1 462 ? -25.629 1.673 19.708 1.00 77.00 462 VAL A N 1
ATOM 3651 C CA . VAL A 1 462 ? -26.702 0.990 20.431 1.00 77.00 462 VAL A CA 1
ATOM 3652 C C . VAL A 1 462 ? -27.995 1.070 19.630 1.00 77.00 462 VAL A C 1
ATOM 3654 O O . VAL A 1 462 ? -28.583 2.139 19.454 1.00 77.00 462 VAL A O 1
ATOM 3657 N N . THR A 1 463 ? -28.461 -0.081 19.160 1.00 69.50 463 THR A N 1
ATOM 3658 C CA . THR A 1 463 ? -29.648 -0.217 18.310 1.00 69.50 463 THR A CA 1
ATOM 3659 C C . THR A 1 463 ? -30.836 -0.794 19.079 1.00 69.50 463 THR A C 1
ATOM 3661 O O . THR A 1 463 ? -30.703 -1.376 20.156 1.00 69.50 463 THR A O 1
ATOM 3664 N N . SER A 1 464 ? -32.049 -0.626 18.550 1.00 65.00 464 SER A N 1
ATOM 3665 C CA . SER A 1 464 ? -33.243 -1.243 19.137 1.00 65.00 464 SER A CA 1
ATOM 3666 C C . SER A 1 464 ? -33.113 -2.776 19.151 1.00 65.00 464 SER A C 1
ATOM 3668 O O . SER A 1 464 ? -32.726 -3.366 18.144 1.00 65.00 464 SER A O 1
ATOM 3670 N N . LYS A 1 465 ? -33.533 -3.433 20.239 1.00 58.94 465 LYS A N 1
ATOM 3671 C CA . LYS A 1 465 ? -33.453 -4.898 20.437 1.00 58.94 465 LYS A CA 1
ATOM 3672 C C . LYS A 1 465 ? -34.094 -5.764 19.346 1.00 58.94 465 LYS A C 1
ATOM 3674 O O . LYS A 1 465 ? -33.795 -6.949 19.252 1.00 58.94 465 LYS A O 1
ATOM 3679 N N . TYR A 1 466 ? -34.977 -5.192 18.535 1.00 59.44 466 TYR A N 1
ATOM 3680 C CA . TYR A 1 466 ? -35.676 -5.918 17.478 1.00 59.44 466 TYR A CA 1
ATOM 3681 C C . TYR A 1 466 ? -35.272 -5.477 16.064 1.00 59.44 466 TYR A C 1
ATOM 3683 O O . TYR A 1 466 ? -35.822 -6.009 15.108 1.00 59.44 466 TYR A O 1
ATOM 3691 N N . GLY A 1 467 ? -34.327 -4.539 15.912 1.00 48.84 467 GLY A N 1
ATOM 3692 C CA . GLY A 1 467 ? -33.968 -3.967 14.605 1.00 48.84 467 GLY A CA 1
ATOM 3693 C C . GLY A 1 467 ? -35.102 -3.160 13.955 1.00 48.84 467 GLY A C 1
ATOM 3694 O O . GLY A 1 467 ? -35.121 -2.987 12.742 1.00 48.84 467 GLY A O 1
ATOM 3695 N N . ILE A 1 468 ? -36.068 -2.703 14.756 1.00 53.47 468 ILE A N 1
ATOM 3696 C CA . ILE A 1 468 ? -37.269 -1.985 14.327 1.00 53.47 468 ILE A CA 1
ATOM 3697 C C . ILE A 1 468 ? -37.226 -0.615 15.001 1.00 53.47 468 ILE A C 1
ATOM 3699 O O . ILE A 1 468 ? -37.119 -0.543 16.225 1.00 53.47 468 ILE A O 1
ATOM 3703 N N . THR A 1 469 ? -37.312 0.471 14.232 1.00 56.25 469 THR A N 1
ATOM 3704 C CA . THR A 1 469 ? -37.303 1.826 14.804 1.00 56.25 469 THR A CA 1
ATOM 3705 C C . THR A 1 469 ? -38.501 2.031 15.741 1.00 56.25 469 THR A C 1
ATOM 3707 O O . THR A 1 469 ? -39.544 1.395 15.575 1.00 56.25 469 THR A O 1
ATOM 3710 N N . ASP A 1 470 ? -38.402 2.946 16.711 1.00 56.81 470 ASP A N 1
ATOM 3711 C CA . ASP A 1 470 ? -39.517 3.266 17.624 1.00 56.81 470 ASP A CA 1
ATOM 3712 C C . ASP A 1 470 ? -40.815 3.618 16.877 1.00 56.81 470 ASP A C 1
ATOM 3714 O O . ASP A 1 470 ? -41.921 3.305 17.325 1.00 56.81 470 ASP A O 1
ATOM 3718 N N . GLU A 1 471 ? -40.690 4.242 15.708 1.00 64.00 471 GLU A N 1
ATOM 3719 C CA . GLU A 1 471 ? -41.809 4.570 14.830 1.00 64.00 471 GLU A CA 1
ATOM 3720 C C . GLU A 1 471 ? -42.440 3.315 14.210 1.00 64.00 471 GLU A C 1
ATOM 3722 O O . GLU A 1 471 ? -43.656 3.127 14.272 1.00 64.00 471 GLU A O 1
ATOM 3727 N N . GLN A 1 472 ? -41.620 2.394 13.705 1.00 62.00 472 GLN A N 1
ATOM 3728 C CA . GLN A 1 472 ? -42.083 1.108 13.188 1.00 62.00 472 GLN A CA 1
ATOM 3729 C C . GLN A 1 472 ? -42.687 0.221 14.296 1.00 62.00 472 GLN A C 1
ATOM 3731 O O . GLN A 1 472 ? -43.647 -0.509 14.045 1.00 62.00 472 GLN A O 1
ATOM 3736 N N . MET A 1 473 ? -42.196 0.316 15.537 1.00 66.75 473 MET A N 1
ATOM 3737 C CA . MET A 1 473 ? -42.735 -0.422 16.686 1.00 66.75 473 MET A CA 1
ATOM 3738 C C . MET A 1 473 ? -44.106 0.130 17.113 1.00 66.75 473 MET A C 1
ATOM 3740 O O . MET A 1 473 ? -45.038 -0.643 17.348 1.00 66.75 473 MET A O 1
ATOM 3744 N N . LYS A 1 474 ? -44.288 1.460 17.093 1.00 71.38 474 LYS A N 1
ATOM 3745 C CA . LYS A 1 474 ? -45.607 2.105 17.259 1.00 71.38 474 LYS A CA 1
ATOM 3746 C C . LYS A 1 474 ? -46.593 1.661 16.177 1.00 71.38 474 LYS A C 1
ATOM 3748 O O . LYS A 1 474 ? -47.728 1.313 16.500 1.00 71.38 474 LYS A O 1
ATOM 3753 N N . ILE A 1 475 ? -46.162 1.615 14.914 1.00 73.25 475 ILE A N 1
ATOM 3754 C CA . ILE A 1 475 ? -46.986 1.128 13.797 1.00 73.25 475 ILE A CA 1
ATOM 3755 C C . ILE A 1 475 ? -47.375 -0.339 14.013 1.00 73.25 475 ILE A C 1
ATOM 3757 O O . ILE A 1 475 ? -48.547 -0.688 13.876 1.00 73.25 475 ILE A O 1
ATOM 3761 N N . LEU A 1 476 ? -46.430 -1.195 14.411 1.00 71.62 476 LEU A N 1
ATOM 3762 C CA . LEU A 1 476 ? -46.692 -2.611 14.668 1.00 71.62 476 LEU A CA 1
ATOM 3763 C C . LEU A 1 476 ? -47.711 -2.807 15.801 1.00 71.62 476 LEU A C 1
ATOM 3765 O O . LEU A 1 476 ? -48.638 -3.604 15.654 1.00 71.62 476 LEU A O 1
ATOM 3769 N N . ILE A 1 477 ? -47.592 -2.049 16.896 1.00 77.69 477 ILE A N 1
ATOM 3770 C CA . ILE A 1 477 ? -48.567 -2.067 17.996 1.00 77.69 477 ILE A CA 1
ATOM 3771 C C . ILE A 1 477 ? -49.957 -1.669 17.486 1.00 77.69 477 ILE A C 1
ATOM 3773 O O . ILE A 1 477 ? -50.929 -2.366 17.774 1.00 77.69 477 ILE A O 1
ATOM 3777 N N . ILE A 1 478 ? -50.064 -0.597 16.693 1.00 84.88 478 ILE A N 1
ATOM 3778 C CA . ILE A 1 478 ? -51.342 -0.154 16.116 1.00 84.88 478 ILE A CA 1
ATOM 3779 C C . ILE A 1 478 ? -51.949 -1.256 15.239 1.00 84.88 478 ILE A C 1
ATOM 3781 O O . ILE A 1 478 ? -53.125 -1.584 15.397 1.00 84.88 478 ILE A O 1
ATOM 3785 N N . VAL A 1 479 ? -51.157 -1.882 14.363 1.00 81.56 479 VAL A N 1
ATOM 3786 C CA . VAL A 1 479 ? -51.615 -2.972 13.485 1.00 81.56 479 VAL A CA 1
ATOM 3787 C C . VAL A 1 479 ? -52.120 -4.168 14.295 1.00 81.56 479 VAL A C 1
ATOM 3789 O O . VAL A 1 479 ? -53.189 -4.707 13.997 1.00 81.56 479 VAL A O 1
ATOM 3792 N N . VAL A 1 480 ? -51.399 -4.567 15.347 1.00 83.06 480 VAL A N 1
ATOM 3793 C CA . VAL A 1 480 ? -51.799 -5.676 16.228 1.00 83.06 480 VAL A CA 1
ATOM 3794 C C . VAL A 1 480 ? -53.094 -5.346 16.974 1.00 83.06 480 VAL A C 1
ATOM 3796 O O . VAL A 1 480 ? -54.003 -6.177 17.017 1.00 83.06 480 VAL A O 1
ATOM 3799 N N . VAL A 1 481 ? -53.225 -4.129 17.509 1.00 88.56 481 VAL A N 1
ATOM 3800 C CA . VAL A 1 481 ? -54.447 -3.678 18.192 1.00 88.56 481 VAL A CA 1
ATOM 3801 C C . VAL A 1 481 ? -55.637 -3.674 17.229 1.00 88.56 481 VAL A C 1
ATOM 3803 O O . VAL A 1 481 ? -56.688 -4.223 17.561 1.00 88.56 481 VAL A O 1
ATOM 3806 N N . VAL A 1 482 ? -55.476 -3.146 16.012 1.00 89.38 482 VAL A N 1
ATOM 3807 C CA . VAL A 1 482 ? -56.527 -3.152 14.979 1.00 89.38 482 VAL A CA 1
ATOM 3808 C C . VAL A 1 482 ? -56.928 -4.581 14.603 1.00 89.38 482 VAL A C 1
ATOM 3810 O O . VAL A 1 482 ? -58.120 -4.881 14.515 1.00 89.38 482 VAL A O 1
ATOM 3813 N N . ALA A 1 483 ? -55.964 -5.492 14.442 1.00 82.31 483 ALA A N 1
ATOM 3814 C CA . ALA A 1 483 ? -56.239 -6.895 14.141 1.00 82.31 483 ALA A CA 1
ATOM 3815 C C . ALA A 1 483 ? -57.027 -7.591 15.266 1.00 82.31 483 ALA A C 1
ATOM 3817 O O . ALA A 1 483 ? -57.967 -8.338 14.988 1.00 82.31 483 ALA A O 1
ATOM 3818 N N . ILE A 1 484 ? -56.696 -7.315 16.533 1.00 86.44 484 ILE A N 1
ATOM 3819 C CA . ILE A 1 484 ? -57.432 -7.834 17.696 1.00 86.44 484 ILE A CA 1
ATOM 3820 C C . ILE A 1 484 ? -58.862 -7.283 17.719 1.00 86.44 484 ILE A C 1
ATOM 3822 O O . ILE A 1 484 ? -59.807 -8.049 17.910 1.00 86.44 484 ILE A O 1
ATOM 3826 N N . VAL A 1 485 ? -59.049 -5.984 17.471 1.00 90.06 485 VAL A N 1
ATOM 3827 C CA . VAL A 1 485 ? -60.381 -5.360 17.410 1.00 90.06 485 VAL A CA 1
ATOM 3828 C C . VAL A 1 485 ? -61.225 -5.977 16.290 1.00 90.06 485 VAL A C 1
ATOM 3830 O O . VAL A 1 485 ? -62.369 -6.367 16.528 1.00 90.06 485 VAL A O 1
ATOM 3833 N N . LEU A 1 486 ? -60.663 -6.153 15.091 1.00 86.44 486 LEU A N 1
ATOM 3834 C CA . LEU A 1 486 ? -61.341 -6.817 13.973 1.00 86.44 486 LEU A CA 1
ATOM 3835 C C . LEU A 1 486 ? -61.706 -8.269 14.302 1.00 86.44 486 LEU A C 1
ATOM 3837 O O . LEU A 1 486 ? -62.814 -8.713 13.993 1.00 86.44 486 LEU A O 1
ATOM 3841 N N . LEU A 1 487 ? -60.815 -9.004 14.973 1.00 83.38 487 LEU A N 1
ATOM 3842 C CA . LEU A 1 487 ? -61.083 -10.369 15.416 1.00 83.38 487 LEU A CA 1
ATOM 3843 C C . LEU A 1 487 ? -62.245 -10.412 16.418 1.00 83.38 487 LEU A C 1
ATOM 3845 O O . LEU A 1 487 ? -63.132 -11.256 16.290 1.00 83.38 487 LEU A O 1
ATOM 3849 N N . ILE A 1 488 ? -62.281 -9.484 17.378 1.00 84.81 488 ILE A N 1
ATOM 3850 C CA . ILE A 1 488 ? -63.379 -9.355 18.344 1.00 84.81 488 ILE A CA 1
ATOM 3851 C C . ILE A 1 488 ? -64.695 -9.048 17.618 1.00 84.81 488 ILE A C 1
ATOM 3853 O O . ILE A 1 488 ? -65.703 -9.699 17.893 1.00 84.81 488 ILE A O 1
ATOM 3857 N N . ILE A 1 489 ? -64.694 -8.137 16.641 1.00 84.31 489 ILE A N 1
ATOM 3858 C CA . ILE A 1 489 ? -65.879 -7.817 15.829 1.00 84.31 489 ILE A CA 1
ATOM 3859 C C . ILE A 1 489 ? -66.372 -9.056 15.072 1.00 84.31 489 ILE A C 1
ATOM 3861 O O . ILE A 1 489 ? -67.561 -9.376 15.123 1.00 84.31 489 ILE A O 1
ATOM 3865 N N . VAL A 1 490 ? -65.477 -9.807 14.422 1.00 78.69 490 VAL A N 1
ATOM 3866 C CA . VAL A 1 490 ? -65.833 -11.051 13.720 1.00 78.69 490 VAL A CA 1
ATOM 3867 C C . VAL A 1 490 ? -66.405 -12.086 14.687 1.00 78.69 490 VAL A C 1
ATOM 3869 O O . VAL A 1 490 ? -67.404 -12.729 14.367 1.00 78.69 490 VAL A O 1
ATOM 3872 N N . LEU A 1 491 ? -65.828 -12.235 15.883 1.00 75.56 491 LEU A N 1
ATOM 3873 C CA . LEU A 1 491 ? -66.340 -13.141 16.913 1.00 75.56 491 LEU A CA 1
ATOM 3874 C C . LEU A 1 491 ? -67.727 -12.711 17.417 1.00 75.56 491 LEU A C 1
ATOM 3876 O O . LEU A 1 491 ? -68.599 -13.566 17.582 1.00 75.56 491 LEU A O 1
ATOM 3880 N N . ILE A 1 492 ? -67.975 -11.409 17.582 1.00 79.19 492 ILE A N 1
ATOM 3881 C CA . ILE A 1 492 ? -69.291 -10.860 17.939 1.00 79.19 492 ILE A CA 1
ATOM 3882 C C . ILE A 1 492 ? -70.310 -11.137 16.823 1.00 79.19 492 ILE A C 1
ATOM 3884 O O . ILE A 1 492 ? -71.397 -11.649 17.101 1.00 79.19 492 ILE A O 1
ATOM 3888 N N . ILE A 1 493 ? -69.965 -10.891 15.558 1.00 73.62 493 ILE A N 1
ATOM 3889 C CA . ILE A 1 493 ? -70.833 -11.176 14.403 1.00 73.62 493 ILE A CA 1
ATOM 3890 C C . ILE A 1 493 ? -71.122 -12.683 14.297 1.00 73.62 493 ILE A C 1
ATOM 3892 O O . ILE A 1 493 ? -72.275 -13.097 14.149 1.00 73.62 493 ILE A O 1
ATOM 3896 N N . ALA A 1 494 ? -70.097 -13.523 14.443 1.00 62.94 494 ALA A N 1
ATOM 3897 C CA . ALA A 1 494 ? -70.229 -14.977 14.430 1.00 62.94 494 ALA A CA 1
ATOM 3898 C C . ALA A 1 494 ? -71.061 -15.501 15.614 1.00 62.94 494 ALA A C 1
ATOM 3900 O O . ALA A 1 494 ? -71.777 -16.491 15.462 1.00 62.94 494 ALA A O 1
ATOM 3901 N N . SER A 1 495 ? -71.019 -14.834 16.773 1.00 65.12 495 SER A N 1
ATOM 3902 C CA . SER A 1 495 ? -71.837 -15.178 17.944 1.00 65.12 495 SER A CA 1
ATOM 3903 C C . SER A 1 495 ? -73.329 -14.904 17.726 1.00 65.12 495 SER A C 1
ATOM 3905 O O . SER A 1 495 ? -74.167 -15.637 18.252 1.00 65.12 495 SER A O 1
ATOM 3907 N N . ARG A 1 496 ? -73.658 -13.904 16.894 1.00 68.88 496 ARG A N 1
ATOM 3908 C CA . ARG A 1 496 ? -75.030 -13.516 16.534 1.00 68.88 496 ARG A CA 1
ATOM 3909 C C . ARG A 1 496 ? -75.607 -14.328 15.372 1.00 68.88 496 ARG A C 1
ATOM 3911 O O . ARG A 1 496 ? -76.822 -14.367 15.207 1.00 68.88 496 ARG A O 1
ATOM 3918 N N . ASN A 1 497 ? -74.772 -15.029 14.596 1.00 67.56 497 ASN A N 1
ATOM 3919 C CA . ASN A 1 497 ? -75.212 -15.842 13.462 1.00 67.56 497 ASN A CA 1
ATOM 3920 C C . ASN A 1 497 ? -75.008 -17.351 13.712 1.00 67.56 497 ASN A C 1
ATOM 3922 O O . ASN A 1 497 ? -73.919 -17.907 13.542 1.00 67.56 497 ASN A O 1
ATOM 3926 N N . LYS A 1 498 ? -76.101 -18.041 14.076 1.00 64.50 498 LYS A N 1
ATOM 3927 C CA . LYS A 1 498 ? -76.126 -19.467 14.468 1.00 64.50 498 LYS A CA 1
ATOM 3928 C C . LYS A 1 498 ? -75.511 -20.404 13.412 1.00 64.50 498 LYS A C 1
ATOM 3930 O O . LYS A 1 498 ? -74.908 -21.413 13.773 1.00 64.50 498 LYS A O 1
ATOM 3935 N N . LYS A 1 499 ? -75.603 -20.066 12.116 1.00 66.19 499 LYS A N 1
ATOM 3936 C CA . LYS A 1 499 ? -74.981 -20.842 11.023 1.00 66.19 499 LYS A CA 1
ATOM 3937 C C . LYS A 1 499 ? -73.452 -20.701 10.999 1.00 66.19 499 LYS A C 1
ATOM 3939 O O . LYS A 1 499 ? -72.760 -21.701 10.809 1.00 66.19 499 LYS A O 1
ATOM 3944 N N . VAL A 1 500 ? -72.919 -19.503 11.250 1.00 64.88 500 VAL A N 1
ATOM 3945 C CA . VAL A 1 500 ? -71.469 -19.220 11.236 1.00 64.88 500 VAL A CA 1
ATOM 3946 C C . VAL A 1 500 ? -70.773 -19.856 12.442 1.00 64.88 500 VAL A C 1
ATOM 3948 O O . VAL A 1 500 ? -69.744 -20.513 12.280 1.00 64.88 500 VAL A O 1
ATOM 3951 N N . LYS A 1 501 ? -71.380 -19.772 13.635 1.00 64.31 501 LYS A N 1
ATOM 3952 C CA . LYS A 1 501 ? -70.887 -20.437 14.857 1.00 64.31 501 LYS A CA 1
ATOM 3953 C C . LYS A 1 501 ? -70.686 -21.946 14.661 1.00 64.31 501 LYS A C 1
ATOM 3955 O O . LYS A 1 501 ? -69.649 -22.496 15.038 1.00 64.31 501 LYS A O 1
ATOM 3960 N N . ASN A 1 502 ? -71.644 -22.604 14.007 1.00 69.44 502 ASN A N 1
ATOM 3961 C CA . ASN A 1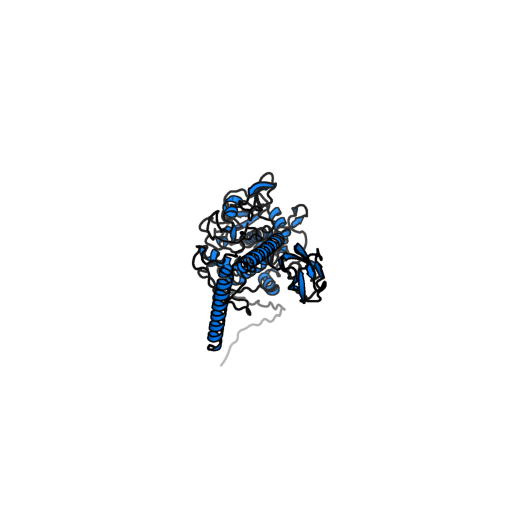 502 ? -71.581 -24.039 13.730 1.00 69.44 502 ASN A CA 1
ATOM 3962 C C . ASN A 1 502 ? -70.490 -24.392 12.701 1.00 69.44 502 ASN A C 1
ATOM 3964 O O . ASN A 1 502 ? -69.824 -25.422 12.838 1.00 69.44 502 ASN A O 1
ATOM 3968 N N . ALA A 1 503 ? -70.262 -23.538 11.697 1.00 70.69 503 ALA A N 1
ATOM 3969 C CA . ALA A 1 503 ? -69.200 -23.727 10.709 1.00 70.69 503 ALA A CA 1
ATOM 3970 C C . ALA A 1 503 ? -67.796 -23.579 11.330 1.00 70.69 503 ALA A C 1
ATOM 3972 O O . ALA A 1 503 ? -66.924 -24.422 11.093 1.00 70.69 503 ALA A O 1
ATOM 3973 N N . LEU A 1 504 ? -67.595 -22.572 12.189 1.00 64.69 504 LEU A N 1
ATOM 3974 C CA . LEU A 1 504 ? -66.320 -22.334 12.874 1.00 64.69 504 LEU A CA 1
ATOM 3975 C C . LEU A 1 504 ? -65.950 -23.499 13.808 1.00 64.69 504 LEU A C 1
ATOM 3977 O O . LEU A 1 504 ? -64.835 -24.020 13.746 1.00 64.69 504 LEU A O 1
ATOM 3981 N N . GLN A 1 505 ? -66.906 -23.985 14.609 1.00 70.50 505 GLN A N 1
ATOM 3982 C CA . GLN A 1 505 ? -66.696 -25.138 15.496 1.00 70.50 505 GLN A CA 1
ATOM 3983 C C . GLN A 1 505 ? -66.327 -26.415 14.726 1.00 70.50 505 GLN A C 1
ATOM 3985 O O . GLN A 1 505 ? -65.503 -27.212 15.188 1.00 70.50 505 GLN A O 1
ATOM 3990 N N . LYS A 1 506 ? -66.902 -26.611 13.533 1.00 75.75 506 LYS A N 1
ATOM 3991 C CA . LYS A 1 506 ? -66.596 -27.761 12.672 1.00 75.75 506 LYS A CA 1
ATOM 3992 C C . LYS A 1 506 ? -65.166 -27.690 12.122 1.00 75.75 506 LYS A C 1
ATOM 3994 O O . LYS A 1 506 ? -64.474 -28.710 12.107 1.00 75.75 506 LYS A O 1
ATOM 3999 N N . ASN A 1 507 ? -64.697 -26.499 11.742 1.00 78.00 507 ASN A N 1
ATOM 4000 C CA . ASN A 1 507 ? -63.329 -26.287 11.258 1.00 78.00 507 ASN A CA 1
ATOM 4001 C C . ASN A 1 507 ? -62.275 -26.417 12.365 1.00 78.00 507 ASN A C 1
ATOM 4003 O O . ASN A 1 507 ? -61.268 -27.094 12.152 1.00 78.00 507 ASN A O 1
ATOM 4007 N N . ILE A 1 508 ? -62.536 -25.883 13.563 1.00 76.69 508 ILE A N 1
ATOM 4008 C CA . ILE A 1 508 ? -61.641 -26.039 14.722 1.00 76.69 508 ILE A CA 1
ATOM 4009 C C . ILE A 1 508 ? -61.483 -27.525 15.077 1.00 76.69 508 ILE A C 1
ATOM 4011 O O . ILE A 1 508 ? -60.362 -28.026 15.167 1.00 76.69 508 ILE A O 1
ATOM 4015 N N . LYS A 1 509 ? -62.585 -28.289 15.154 1.00 74.88 509 LYS A N 1
ATOM 4016 C CA . LYS A 1 509 ? -62.523 -29.747 15.382 1.00 74.88 509 LYS A CA 1
ATOM 4017 C C . LYS A 1 509 ? -61.720 -30.485 14.301 1.00 74.88 509 LYS A C 1
ATOM 4019 O O . LYS A 1 509 ? -61.036 -31.464 14.606 1.00 74.88 509 LYS A O 1
ATOM 4024 N N . LYS A 1 510 ? -61.779 -30.031 13.043 1.00 78.25 510 LYS A N 1
ATOM 4025 C CA . LYS A 1 510 ? -61.027 -30.621 11.921 1.00 78.25 510 LYS A CA 1
ATOM 4026 C C . LYS A 1 510 ? -59.525 -30.339 12.030 1.00 78.25 510 LYS A C 1
ATOM 4028 O O . LYS A 1 510 ? -58.730 -31.246 11.780 1.00 78.25 510 LYS A O 1
ATOM 4033 N N . GLN A 1 511 ? -59.134 -29.131 12.438 1.00 74.75 511 GLN A N 1
ATOM 4034 C CA . GLN A 1 511 ? -57.729 -28.773 12.651 1.00 74.75 511 GLN A CA 1
ATOM 4035 C C . GLN A 1 511 ? -57.120 -29.474 13.870 1.00 74.75 511 GLN A C 1
ATOM 4037 O O . GLN A 1 511 ? -56.042 -30.054 13.751 1.00 74.75 511 GLN A O 1
ATOM 4042 N N . VAL A 1 512 ? -57.845 -29.548 14.990 1.00 74.00 512 VAL A N 1
ATOM 4043 C CA . VAL A 1 512 ? -57.404 -30.296 16.181 1.00 74.00 512 VAL A CA 1
ATOM 4044 C C . VAL A 1 512 ? -57.200 -31.779 15.847 1.00 74.00 512 VAL A C 1
ATOM 4046 O O . VAL A 1 512 ? -56.161 -32.352 16.170 1.00 74.00 512 VAL A O 1
ATOM 4049 N N . LYS A 1 513 ? -58.117 -32.405 15.091 1.00 73.44 513 LYS A N 1
ATOM 4050 C CA . LYS A 1 513 ? -57.930 -33.787 14.606 1.00 73.44 513 LYS A CA 1
ATOM 4051 C C . LYS A 1 513 ? -56.705 -33.954 13.703 1.00 73.44 513 LYS A C 1
ATOM 4053 O O . LYS A 1 513 ? -56.072 -35.010 13.749 1.00 73.44 513 LYS A O 1
ATOM 4058 N N . ARG A 1 514 ? -56.377 -32.956 12.872 1.00 71.56 514 ARG A N 1
ATOM 4059 C CA . ARG A 1 514 ? -55.168 -32.982 12.035 1.00 71.56 514 ARG A CA 1
ATOM 4060 C C . ARG A 1 514 ? -53.912 -32.931 12.899 1.00 71.56 514 ARG A C 1
ATOM 4062 O O . ARG A 1 514 ? -53.092 -33.825 12.748 1.00 71.56 514 ARG A O 1
ATOM 4069 N N . GLN A 1 515 ? -53.817 -31.998 13.848 1.00 66.75 515 GLN A N 1
ATOM 4070 C CA . GLN A 1 515 ? -52.651 -31.880 14.733 1.00 66.75 515 GLN A CA 1
ATOM 4071 C C . GLN A 1 515 ? -52.437 -33.111 15.628 1.00 66.75 515 GLN A C 1
ATOM 4073 O O . GLN A 1 515 ? -51.306 -33.564 15.797 1.00 66.75 515 GLN A O 1
ATOM 4078 N N . VAL A 1 516 ? -53.514 -33.721 16.136 1.00 67.44 516 VAL A N 1
ATOM 4079 C CA . VAL A 1 516 ? -53.431 -34.977 16.907 1.00 67.44 516 VAL A CA 1
ATOM 4080 C C . VAL A 1 516 ? -52.921 -36.141 16.041 1.00 67.44 516 VAL A C 1
ATOM 4082 O O . VAL A 1 516 ? -52.151 -36.977 16.519 1.00 67.44 516 VAL A O 1
ATOM 4085 N N . LYS A 1 517 ? -53.290 -36.193 14.751 1.00 62.84 517 LYS A N 1
ATOM 4086 C CA . LYS A 1 517 ? -52.755 -37.186 13.801 1.00 62.84 517 LYS A CA 1
ATOM 4087 C C . LYS A 1 517 ? -51.278 -36.955 13.481 1.00 62.84 517 LYS A C 1
ATOM 4089 O O . LYS A 1 517 ? -50.545 -37.936 13.378 1.00 62.84 517 LYS A O 1
ATOM 4094 N N . THR A 1 518 ? -50.836 -35.705 13.337 1.00 60.75 518 THR A N 1
ATOM 4095 C CA . THR A 1 518 ? -49.418 -35.392 13.106 1.00 60.75 518 THR A CA 1
ATOM 4096 C C . THR A 1 518 ? -48.574 -35.780 14.315 1.00 60.75 518 THR A C 1
ATOM 4098 O O . THR A 1 518 ? -47.591 -36.487 14.133 1.00 60.75 518 THR A O 1
ATOM 4101 N N . LYS A 1 519 ? -49.018 -35.461 15.542 1.00 54.34 519 LYS A N 1
ATOM 4102 C CA . LYS A 1 519 ? -48.324 -35.846 16.788 1.00 54.34 519 LYS A CA 1
ATOM 4103 C C . LYS A 1 519 ? -48.151 -37.365 16.930 1.00 54.34 519 LYS A C 1
ATOM 4105 O O . LYS A 1 519 ? -47.060 -37.817 17.247 1.00 54.34 519 LYS A O 1
ATOM 4110 N N . LYS A 1 520 ? -49.180 -38.166 16.610 1.00 54.38 520 LYS A N 1
ATOM 4111 C CA . LYS A 1 520 ? -49.091 -39.645 16.624 1.00 54.38 520 LYS A CA 1
ATOM 4112 C C . LYS A 1 520 ? -48.134 -40.228 15.573 1.00 54.38 520 LYS A C 1
ATOM 4114 O O . LYS A 1 520 ? -47.635 -41.332 15.772 1.00 54.38 520 LYS A O 1
ATOM 4119 N N . LYS A 1 521 ? -47.892 -39.531 14.456 1.00 52.72 521 LYS A N 1
ATOM 4120 C CA . LYS A 1 521 ? -46.926 -39.962 13.428 1.00 52.72 521 LYS A CA 1
ATOM 4121 C C . LYS A 1 521 ? -45.481 -39.712 13.864 1.00 52.72 521 LYS A C 1
ATOM 4123 O O . LYS A 1 521 ? -44.622 -40.526 13.546 1.00 52.72 521 LYS A O 1
ATOM 4128 N N . THR A 1 522 ? -45.222 -38.642 14.614 1.00 50.72 522 THR A N 1
ATOM 4129 C CA . THR A 1 522 ? -43.881 -38.307 15.117 1.00 50.72 522 THR A CA 1
ATOM 4130 C C . THR A 1 522 ? -43.437 -39.218 16.265 1.00 50.72 522 THR A C 1
ATOM 4132 O O . THR A 1 522 ? -42.260 -39.536 16.353 1.00 50.72 522 THR A O 1
ATOM 4135 N N . THR A 1 523 ? -44.358 -39.713 17.102 1.00 51.78 523 THR A N 1
ATOM 4136 C CA . THR A 1 523 ? -44.031 -40.644 18.207 1.00 51.78 523 THR A CA 1
ATOM 4137 C C . THR A 1 523 ? -43.733 -42.078 17.746 1.00 51.78 523 THR A C 1
ATOM 4139 O O . THR A 1 523 ? -43.179 -42.849 18.510 1.00 51.78 523 THR A O 1
ATOM 4142 N N . LYS A 1 524 ? -44.086 -42.456 16.507 1.00 51.03 524 LYS A N 1
ATOM 4143 C CA . LYS A 1 524 ? -43.765 -43.775 15.917 1.00 51.03 524 LYS A CA 1
ATOM 4144 C C . LYS A 1 524 ? -42.448 -43.798 15.121 1.00 51.03 524 LYS A C 1
ATOM 4146 O O . LYS A 1 524 ? -42.127 -44.820 14.527 1.00 51.03 524 LYS A O 1
ATOM 4151 N N . ARG A 1 525 ? -41.739 -42.668 15.045 1.00 49.97 525 ARG A N 1
ATOM 4152 C CA . ARG A 1 525 ? -40.482 -42.493 14.292 1.00 49.97 525 ARG A CA 1
ATOM 4153 C C . ARG A 1 525 ? -39.308 -42.042 15.178 1.00 49.97 525 ARG A C 1
ATOM 4155 O O . ARG A 1 525 ? -38.293 -41.618 14.639 1.00 49.97 525 ARG A O 1
ATOM 4162 N N . LYS A 1 526 ? -39.469 -42.112 16.501 1.00 43.72 526 LYS A N 1
ATOM 4163 C CA . LYS A 1 526 ? -38.384 -42.007 17.479 1.00 43.72 526 LYS A CA 1
ATOM 4164 C C . LYS A 1 526 ? -38.144 -43.368 18.098 1.00 43.72 526 LYS A C 1
ATOM 4166 O O . LYS A 1 526 ? -39.165 -44.058 18.322 1.00 43.72 526 LYS A O 1
#

pLDDT: mean 77.8, std 18.25, range [25.66, 98.69]

Foldseek 3Di:
DDDDDDDDDDDDDDDDDPDDDDDPPPPPCPPDPQLEAEDADFDQKFQLDFDDLVVVCVLVVVCVPDDLVCLFALSVLVSLLVSFSRWYFYFPVCLQQLLLALQAPCVVPPDDPPQFAHADPVRRMHNGGHTDPDLFQPRGDQRGQAFLFQNPDPVRTFNGRDDLDLQGKHFAQLQQLLLEFDPPPLGACSSGPLLRGGIYRNNCRVPFQNNFFAADAPDFPDWDPDPRNRQKTWHFDPQPNTATHIYGHLQCLQSSLLSLVLSQSNQAQSVPDDAAHNRRTHEDEEADRQDDGRDYHHSVGHRYHHRLLRSQVSNVSNDQDPSLSSSQRSCCPGGIVGGRVCNSQVCSSCRHANHADPVSDGDGHDPDDDDSPPDDPPQWDWDDDQEAEDEAFDKDKDWTFTNVQFKKAKDKPDVQQKDKPDRIDSGGDIIIIHGHDADKIKMWIWTQDPNDIDIDIYIYGYHHPVNADPVRVVVVVVVVVVVVVVVVVVVVVCVVDPVSVVVVVVVVVVVVVVVVVVVVVVVVVD

Secondary structure (DSSP, 8-state):
-----------------------------PPPPPSEEEESS--S-EE-PPPPHHHHHHHHGGGTTS-TGGGSHHHHHHHHHHHHT-EEEE-HHHHHHHHHHHTB-TTTS---TTTSS-EETTTTEESS----S-SSSSSS-S-B--BTS-TTSTTSS-S-B-TT-TTSEEEEESS-GGGTS-SSS--SHHHH-TTTEEEEEHHIIIIIITTPPB---SEEEEE-SSGGGTT-EEEEE-SSS-EEEEE--GGGHHHHHHHHHHHHHHS--TT--PPP-SSS--EEE-SS---SS-----SS--EEE--HHHHHHHHHHSPPPHHHHHHHHHIIIIISS---HHHH-TTHHHHHH-EE-TT--EE-S-SS-----TTSSSS------SEEEEEBT-EEEEEE--SS---EEEEES-TTTEEES-SEESSSEEEEEEE-SSEEEEEEEEEEETTEEEEEEEEEEEE-TTS--HHHHHHHHHHHHHHHHHHHHHHHHHHH-HHHHHHHHHHHHHHHHHHHHHHHHHTT--